Protein AF-A0A2U3KVJ2-F1 (afdb_monomer)

Mean predicted aligned error: 10.19 Å

Radius of gyration: 25.54 Å; Cα contacts (8 Å, |Δi|>4): 596; chains: 1; bounding box: 87×66×63 Å

Nearest PDB structures (foldseek):
  7u56-assembly1_B  TM=6.003E-01  e=5.519E-04  Klebsiella pneumoniae subsp. pneumoniae HS11286
  4eg0-assembly1_A  TM=5.207E-01  e=1.369E-04  Burkholderia ambifaria MC40-6
  4me6-assembly1_A-2  TM=5.483E-01  e=5.220E-04  Xanthomonas oryzae pv. oryzae KACC 10331
  3k3p-assembly1_A  TM=5.103E-01  e=1.019E-03  Streptococcus mutans
  3k3p-assembly1_B  TM=5.050E-01  e=1.347E-03  Streptococcus mutans

Secondary structure (DSSP, 8-state):
-----HHHHHHHHHHHHHHHT----SSPPPP-S-EEEEHHHHGGG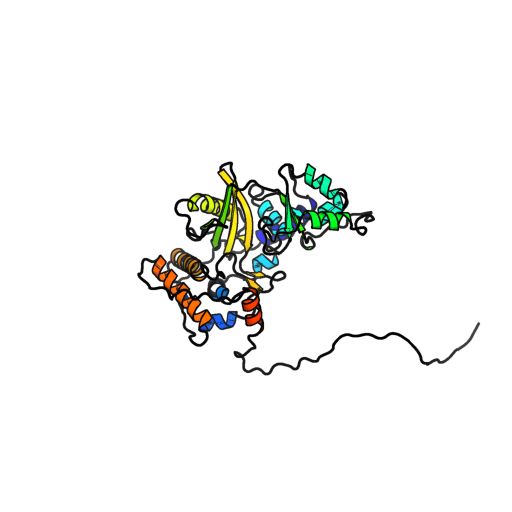-TTBSS-GGGHHHHHHHHHTT--TTHHHHTTTTSHHHHHHHHHHH-TTSS--EEEHHHHHHHH-TTTHHHHHHHH-TT-EEEEESSSS--SSSSSS--HHHHHHHHHT-STTTS-SS-PPPPTTT-SEEEEE----SEEEEEEEETTEEEEEEEEETTSSSB-TTTSHHHHHHHHHHHTTS-HHHHTT-EEEEEEEEPTTS-EEEEEEEEPEEESSSS-EEE-SSGGG-TTTHHHHHHHHHHHHHHHHTS-EEEE---TTSHHHHHHHHHHHHHHHHHTT---PPPP-------HHHHHHHHHT----SS-PPPPP------------------------

Sequence (385 aa):
MPQWMPEEIRQIEAVAAEIANCGLARRRAPLTSRLDLRLSEALGLVEGLGGSTRALPVRQLLRALGFDEARHLRWRMEHKLVQALVIWAWAPEIIPVTCGLDALARTHGPRGVRKFLDNGFPNGYLLKSAVGDSSGESGGGVNGEAVLRALEARSDLQDCVAPQPCRILDERIVVQERIAIATEYRVHSLEEDVIGDLTFRRYDGGSIPGERDGPNAFVTSVLRRLPDGLVGGSLLAWDIALQPSGGYMVIEVNFTGFHPAFKRGFHCSGYFHDRNWGACDTARLLNHVARQDGVEVVAEPDAPEYPSDNRFYLETLNWQLRHRGLAVTLPPARADTRTESEIAAALIRLPARAAGGRPPAISNFGCRPRSRCCLNSQPPRGPCP

Structure (mmCIF, N/CA/C/O backbone):
data_AF-A0A2U3KVJ2-F1
#
_entry.id   AF-A0A2U3KVJ2-F1
#
loop_
_atom_site.group_PDB
_atom_site.id
_atom_site.type_symbol
_atom_site.label_atom_id
_atom_site.label_alt_id
_atom_site.label_comp_id
_atom_site.label_asym_id
_atom_site.label_entity_id
_atom_site.label_seq_id
_atom_site.pdbx_PDB_ins_code
_atom_site.Cartn_x
_atom_site.Cartn_y
_atom_site.Cartn_z
_atom_site.occupancy
_atom_site.B_iso_or_equiv
_atom_site.auth_seq_id
_atom_site.auth_comp_id
_atom_site.auth_asym_id
_atom_site.auth_atom_id
_atom_site.pdbx_PDB_model_num
ATOM 1 N N . MET A 1 1 ? 6.266 1.289 -28.113 1.00 66.25 1 MET A N 1
ATOM 2 C CA . MET A 1 1 ? 5.609 1.277 -26.789 1.00 66.25 1 MET A CA 1
ATOM 3 C C . MET A 1 1 ? 6.509 0.509 -25.840 1.00 66.25 1 MET A C 1
ATOM 5 O O . MET A 1 1 ? 7.112 -0.450 -26.324 1.00 66.25 1 MET A O 1
ATOM 9 N N . PRO A 1 2 ? 6.635 0.926 -24.569 1.00 83.31 2 PRO A N 1
ATOM 10 C CA . PRO A 1 2 ? 7.398 0.188 -23.565 1.00 83.31 2 PRO A CA 1
ATOM 11 C C . PRO A 1 2 ? 6.945 -1.271 -23.481 1.00 83.31 2 PRO A C 1
ATOM 13 O O . PRO A 1 2 ? 5.770 -1.572 -23.693 1.00 83.31 2 PRO A O 1
ATOM 16 N N . GLN A 1 3 ? 7.879 -2.182 -23.216 1.00 91.00 3 GLN A N 1
ATOM 17 C CA . GLN A 1 3 ? 7.605 -3.616 -23.125 1.00 91.00 3 GLN A CA 1
ATOM 18 C C . GLN A 1 3 ? 8.230 -4.191 -21.859 1.00 91.00 3 GLN A C 1
ATOM 20 O O . GLN A 1 3 ? 9.376 -3.885 -21.532 1.00 91.00 3 GLN A O 1
ATOM 25 N N . TRP A 1 4 ? 7.471 -5.047 -21.179 1.00 94.56 4 TRP A N 1
ATOM 26 C CA . TRP A 1 4 ? 7.959 -5.861 -20.072 1.00 94.56 4 TRP A CA 1
ATOM 27 C C . TRP A 1 4 ? 9.031 -6.837 -20.553 1.00 94.56 4 TRP A C 1
ATOM 29 O O . TRP A 1 4 ? 8.936 -7.369 -21.663 1.00 94.56 4 TRP A O 1
ATOM 39 N N . MET A 1 5 ? 10.033 -7.113 -19.717 1.00 93.19 5 MET A N 1
ATOM 40 C CA . MET A 1 5 ? 11.048 -8.104 -20.058 1.00 93.19 5 MET A CA 1
ATOM 41 C C . MET A 1 5 ? 10.490 -9.525 -19.868 1.00 93.19 5 MET A C 1
ATOM 43 O O . MET A 1 5 ? 10.098 -9.880 -18.754 1.00 93.19 5 MET A O 1
ATOM 47 N N . PRO A 1 6 ? 10.509 -10.390 -20.904 1.00 92.88 6 PRO A N 1
ATOM 48 C CA . PRO A 1 6 ? 9.989 -11.756 -20.786 1.00 92.88 6 PRO A CA 1
ATOM 49 C C . PRO A 1 6 ? 10.678 -12.592 -19.703 1.00 92.88 6 PRO A C 1
ATOM 51 O O . PRO A 1 6 ? 10.060 -13.463 -19.104 1.00 92.88 6 PRO A O 1
ATOM 54 N N . GLU A 1 7 ? 11.963 -12.337 -19.450 1.00 91.94 7 GLU A N 1
ATOM 55 C CA . GLU A 1 7 ? 12.721 -13.027 -18.404 1.00 91.94 7 GLU A CA 1
ATOM 56 C C . GLU A 1 7 ? 12.243 -12.655 -16.995 1.00 91.94 7 GLU A C 1
ATOM 58 O O . GLU A 1 7 ? 12.117 -13.525 -16.141 1.00 91.94 7 GLU A O 1
ATOM 63 N N . GLU A 1 8 ? 11.912 -11.386 -16.759 1.00 94.88 8 GLU A N 1
ATOM 64 C CA . GLU A 1 8 ? 11.396 -10.930 -15.466 1.00 94.88 8 GLU A CA 1
ATOM 65 C C . GLU A 1 8 ? 9.984 -11.469 -15.214 1.00 94.88 8 GLU A C 1
ATOM 67 O O . GLU A 1 8 ? 9.680 -11.900 -14.101 1.00 94.88 8 GLU A O 1
ATOM 72 N N . ILE A 1 9 ? 9.153 -11.531 -16.265 1.00 95.19 9 ILE A N 1
ATOM 73 C CA . ILE A 1 9 ? 7.832 -12.173 -16.211 1.00 95.19 9 ILE A CA 1
ATOM 74 C C . ILE A 1 9 ? 7.970 -13.638 -15.784 1.00 95.19 9 ILE A C 1
ATOM 76 O O . ILE A 1 9 ? 7.325 -14.055 -14.825 1.00 95.19 9 ILE A O 1
ATOM 80 N N . ARG A 1 10 ? 8.857 -14.409 -16.429 1.00 94.62 10 ARG A N 1
ATOM 81 C CA . ARG A 1 10 ? 9.082 -15.820 -16.068 1.00 94.62 10 ARG A CA 1
ATOM 82 C C . ARG A 1 10 ? 9.489 -15.994 -14.607 1.00 94.62 10 ARG A C 1
ATOM 84 O O . ARG A 1 10 ? 9.054 -16.934 -13.950 1.00 94.62 10 ARG A O 1
ATOM 91 N N . GLN A 1 11 ? 10.309 -15.088 -14.078 1.00 94.62 11 GLN A N 1
ATOM 92 C CA . GLN A 1 11 ? 10.752 -15.166 -12.687 1.00 94.62 11 GLN A CA 1
ATOM 93 C C . GLN A 1 11 ? 9.635 -14.896 -11.672 1.00 94.62 11 GLN A C 1
ATOM 95 O O . GLN A 1 11 ? 9.736 -15.384 -10.543 1.00 94.62 11 GLN A O 1
ATOM 100 N N . ILE A 1 12 ? 8.577 -14.160 -12.043 1.00 95.94 12 ILE A N 1
ATOM 101 C CA . ILE A 1 12 ? 7.455 -13.902 -11.134 1.00 95.94 12 ILE A CA 1
ATOM 102 C C . ILE A 1 12 ? 6.383 -14.997 -11.156 1.00 95.94 12 ILE A C 1
ATOM 104 O O . ILE A 1 12 ? 5.607 -15.084 -10.208 1.00 95.94 12 ILE A O 1
ATOM 108 N N . GLU A 1 13 ? 6.347 -15.861 -12.176 1.00 95.56 13 GLU A N 1
ATOM 109 C CA . GLU A 1 13 ? 5.306 -16.892 -12.339 1.00 95.56 13 GLU A CA 1
ATOM 110 C C . GLU A 1 13 ? 5.135 -17.764 -11.088 1.00 95.56 13 GLU A C 1
ATOM 112 O O . GLU A 1 13 ? 4.011 -18.011 -10.654 1.00 95.56 13 GLU A O 1
ATOM 117 N N . ALA A 1 14 ? 6.241 -18.176 -10.458 1.00 93.69 14 ALA A N 1
ATOM 118 C CA . ALA A 1 14 ? 6.204 -18.983 -9.240 1.00 93.69 14 ALA A CA 1
ATOM 119 C C . ALA A 1 14 ? 5.576 -18.231 -8.053 1.00 93.69 14 ALA A C 1
ATOM 121 O O . ALA A 1 14 ? 4.760 -18.798 -7.330 1.00 93.69 14 ALA A O 1
ATOM 122 N N . VAL A 1 15 ? 5.912 -16.948 -7.882 1.00 96.06 15 VAL A N 1
ATOM 123 C CA . VAL A 1 15 ? 5.334 -16.096 -6.829 1.00 96.06 15 VAL A CA 1
ATOM 124 C C . VAL A 1 15 ? 3.854 -15.850 -7.111 1.00 96.06 15 VAL A C 1
ATOM 126 O O . VAL A 1 15 ? 3.027 -15.967 -6.212 1.00 96.06 15 VAL A O 1
ATOM 129 N N . ALA A 1 16 ? 3.493 -15.568 -8.364 1.00 97.06 16 ALA A N 1
ATOM 130 C CA . ALA A 1 16 ? 2.105 -15.359 -8.753 1.00 97.06 16 ALA A CA 1
ATOM 131 C C . ALA A 1 16 ? 1.250 -16.616 -8.527 1.00 97.06 16 ALA A C 1
ATOM 133 O O . ALA A 1 16 ? 0.140 -16.522 -7.999 1.00 97.06 16 ALA A O 1
ATOM 134 N N . ALA A 1 17 ? 1.787 -17.795 -8.847 1.00 96.94 17 ALA A N 1
ATOM 135 C CA . ALA A 1 17 ? 1.144 -19.071 -8.563 1.00 96.94 17 ALA A CA 1
ATOM 136 C C . ALA A 1 17 ? 1.019 -19.335 -7.053 1.00 96.94 17 ALA A C 1
ATOM 138 O O . ALA A 1 17 ? -0.024 -19.808 -6.606 1.00 96.94 17 ALA A O 1
ATOM 139 N N . GLU A 1 18 ? 2.040 -19.021 -6.251 1.00 97.12 18 GLU A N 1
ATOM 140 C CA . GLU A 1 18 ? 1.975 -19.149 -4.789 1.00 97.12 18 GLU A CA 1
ATOM 141 C C . GLU A 1 18 ? 0.872 -18.260 -4.197 1.00 97.12 18 GLU A C 1
ATOM 143 O O . GLU A 1 18 ? 0.065 -18.726 -3.392 1.00 97.12 18 GLU A O 1
ATOM 148 N N . ILE A 1 19 ? 0.787 -17.005 -4.647 1.00 97.56 19 ILE A N 1
ATOM 149 C CA . ILE A 1 19 ? -0.258 -16.061 -4.234 1.00 97.56 19 ILE A CA 1
ATOM 150 C C . ILE A 1 19 ? -1.644 -16.587 -4.627 1.00 97.56 19 ILE A C 1
ATOM 152 O O . ILE A 1 19 ? -2.558 -16.576 -3.802 1.00 97.56 19 ILE A O 1
ATOM 156 N N . ALA A 1 20 ? -1.813 -17.054 -5.867 1.00 96.88 20 ALA A N 1
ATOM 157 C CA . ALA A 1 20 ? -3.091 -17.562 -6.364 1.00 96.88 20 ALA A CA 1
ATOM 158 C C . ALA A 1 20 ? -3.562 -18.821 -5.615 1.00 96.88 20 ALA A C 1
ATOM 160 O O . ALA A 1 20 ? -4.757 -18.994 -5.397 1.00 96.88 20 ALA A O 1
ATOM 161 N N . ASN A 1 21 ? -2.626 -19.674 -5.192 1.00 96.38 21 ASN A N 1
ATOM 162 C CA . ASN A 1 21 ? -2.911 -20.897 -4.438 1.00 96.38 21 ASN A CA 1
ATOM 163 C C . ASN A 1 21 ? -2.987 -20.675 -2.918 1.00 96.38 21 ASN A C 1
ATOM 165 O O . ASN A 1 21 ? -3.208 -21.622 -2.160 1.00 96.38 21 ASN A O 1
ATOM 169 N N . CYS A 1 22 ? -2.798 -19.442 -2.446 1.00 95.00 22 CYS A N 1
ATOM 170 C CA . CYS A 1 22 ? -2.939 -19.112 -1.039 1.00 95.00 22 CYS A CA 1
ATOM 171 C C . CYS A 1 22 ? -4.428 -19.164 -0.659 1.00 95.00 22 CYS A C 1
ATOM 173 O O . CYS A 1 22 ? -5.188 -18.255 -0.982 1.00 95.00 22 CYS A O 1
ATOM 175 N N . GLY A 1 23 ? -4.843 -20.234 0.029 1.00 90.44 23 GLY A N 1
ATOM 176 C CA . GLY A 1 23 ? -6.239 -20.518 0.402 1.00 90.44 23 GLY A CA 1
ATOM 177 C C . GLY A 1 23 ? -6.821 -19.628 1.506 1.00 90.44 23 GLY A C 1
ATOM 178 O O . GLY A 1 23 ? -7.538 -20.117 2.376 1.00 90.44 23 GLY A O 1
ATOM 179 N N . LEU A 1 24 ? -6.477 -18.342 1.520 1.00 92.81 24 LEU A N 1
ATOM 180 C CA . LEU A 1 24 ? -7.055 -17.368 2.434 1.00 92.81 24 LEU A CA 1
ATOM 181 C C . LEU A 1 24 ? -8.375 -16.849 1.893 1.00 92.81 24 LEU A C 1
ATOM 183 O O . LEU A 1 24 ? -8.528 -16.641 0.694 1.00 92.81 24 LEU A O 1
ATOM 187 N N . ALA A 1 25 ? -9.308 -16.582 2.799 1.00 94.69 25 ALA A N 1
ATOM 188 C CA . ALA A 1 25 ? -10.502 -15.845 2.439 1.00 94.69 25 ALA A CA 1
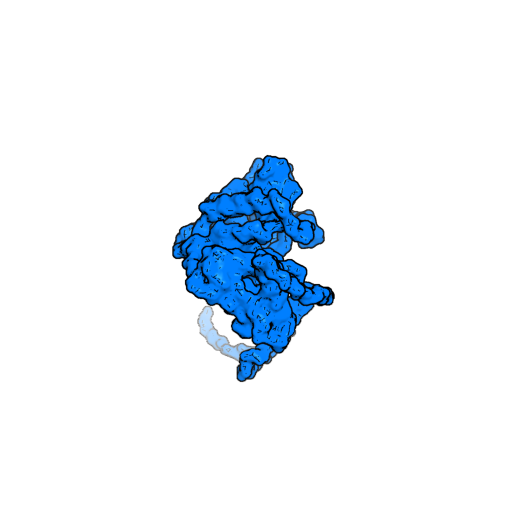ATOM 189 C C . ALA A 1 25 ? -10.127 -14.402 2.077 1.00 94.69 25 ALA A C 1
ATOM 191 O O . ALA A 1 25 ? -9.329 -13.761 2.767 1.00 94.69 25 ALA A O 1
ATOM 192 N N . ARG A 1 26 ? -10.757 -13.883 1.021 1.00 95.44 26 ARG A N 1
ATOM 193 C CA . ARG A 1 26 ? -10.675 -12.473 0.625 1.00 95.44 26 ARG A CA 1
ATOM 194 C C . ARG A 1 26 ? -11.027 -11.508 1.754 1.00 95.44 26 ARG A C 1
ATOM 196 O O . ARG A 1 26 ? -10.422 -10.446 1.848 1.00 95.44 26 ARG A O 1
ATOM 203 N N . ARG A 1 27 ? -11.988 -11.895 2.589 1.00 96.25 27 ARG A N 1
ATOM 204 C CA . ARG A 1 27 ? -12.449 -11.161 3.763 1.00 96.25 27 ARG A CA 1
ATOM 205 C C . ARG A 1 27 ? -12.502 -12.105 4.953 1.00 96.25 27 ARG A C 1
ATOM 207 O O . ARG A 1 27 ? -12.984 -13.235 4.831 1.00 96.25 27 ARG A O 1
ATOM 214 N N . ARG A 1 28 ? -12.011 -11.653 6.103 1.00 95.69 28 ARG A N 1
ATOM 215 C CA . ARG A 1 28 ? -12.092 -12.418 7.353 1.00 95.69 28 ARG A CA 1
ATOM 216 C C . ARG A 1 28 ? -13.533 -12.553 7.854 1.00 95.69 28 ARG A C 1
ATOM 218 O O . ARG A 1 28 ? -14.436 -11.818 7.458 1.00 95.69 28 ARG A O 1
ATOM 225 N N . ALA A 1 29 ? -13.727 -13.445 8.822 1.00 95.88 29 ALA A N 1
ATOM 226 C CA . ALA A 1 29 ? -14.959 -13.459 9.599 1.00 95.88 29 ALA A CA 1
ATOM 227 C C . ALA A 1 29 ? -15.134 -12.122 10.361 1.00 95.88 29 ALA A C 1
ATOM 229 O O . ALA A 1 29 ? -14.148 -11.610 10.915 1.00 95.88 29 ALA A O 1
ATOM 230 N N . PRO A 1 30 ? -16.356 -11.555 10.411 1.00 96.50 30 PRO A N 1
ATOM 231 C CA . PRO A 1 30 ? -16.641 -10.371 11.217 1.00 96.50 30 PRO A CA 1
ATOM 232 C C . PRO A 1 30 ? -16.368 -10.615 12.703 1.00 96.50 30 PRO A C 1
ATOM 234 O O . PRO A 1 30 ? -16.553 -11.726 13.207 1.00 96.50 30 PRO A O 1
ATOM 237 N N . LEU A 1 31 ? -15.961 -9.568 13.420 1.00 96.50 31 LEU A N 1
ATOM 238 C CA . LEU A 1 31 ? -15.934 -9.588 14.878 1.00 96.50 31 LEU A CA 1
ATOM 239 C C . LEU A 1 31 ? -17.365 -9.746 15.409 1.00 96.50 31 LEU A C 1
ATOM 241 O O . LEU A 1 31 ? -18.302 -9.153 14.884 1.00 96.50 31 LEU A O 1
ATOM 245 N N . THR A 1 32 ? -17.531 -10.524 16.477 1.00 96.12 32 THR A N 1
ATOM 246 C CA . THR A 1 32 ? -18.845 -10.762 17.107 1.00 96.12 32 THR A CA 1
ATOM 247 C C . THR A 1 32 ? -19.028 -10.009 18.420 1.00 96.12 32 THR A C 1
ATOM 249 O O . THR A 1 32 ? -20.080 -10.097 19.048 1.00 96.12 32 THR A O 1
ATOM 252 N N . SER A 1 33 ? -17.996 -9.304 18.876 1.00 96.25 33 SER A N 1
ATOM 253 C CA . SER A 1 33 ? -17.998 -8.547 20.122 1.00 96.25 33 SER A CA 1
ATOM 254 C C . SER A 1 33 ? -17.175 -7.276 19.980 1.00 96.25 33 SER A C 1
ATOM 256 O O . SER A 1 33 ? -16.345 -7.148 19.079 1.00 96.25 33 SER A O 1
ATOM 258 N N . ARG A 1 34 ? -17.396 -6.348 20.913 1.00 96.81 34 ARG A N 1
ATOM 259 C CA . ARG A 1 34 ? -16.565 -5.158 21.082 1.00 96.81 34 ARG A CA 1
ATOM 260 C C . ARG A 1 34 ? -15.078 -5.534 21.182 1.00 96.81 34 ARG A C 1
ATOM 262 O O . ARG A 1 34 ? -14.736 -6.532 21.816 1.00 96.81 34 ARG A O 1
ATOM 269 N N . LEU A 1 35 ? -14.230 -4.713 20.567 1.00 97.88 35 LEU A N 1
ATOM 270 C CA . LEU A 1 35 ? -12.775 -4.818 20.582 1.00 97.88 35 LEU A CA 1
ATOM 271 C C . LEU A 1 35 ? -12.162 -3.576 21.240 1.00 97.88 35 LEU A C 1
ATOM 273 O O . LEU A 1 35 ? -12.224 -2.475 20.689 1.00 97.88 35 LEU A O 1
ATOM 277 N N . ASP A 1 36 ? -11.531 -3.779 22.391 1.00 97.50 36 ASP A N 1
ATOM 278 C CA . ASP A 1 36 ? -10.782 -2.742 23.097 1.00 97.50 36 ASP A CA 1
ATOM 279 C C . ASP A 1 36 ? -9.292 -2.869 22.768 1.00 97.50 36 ASP A C 1
ATOM 281 O O . ASP A 1 36 ? -8.658 -3.891 23.020 1.00 97.50 36 ASP A O 1
ATOM 285 N N . LEU A 1 37 ? -8.734 -1.822 22.168 1.00 97.88 37 LEU A N 1
ATOM 286 C CA . LEU A 1 37 ? -7.319 -1.695 21.849 1.00 97.88 37 LEU A CA 1
ATOM 287 C C . LEU A 1 37 ? -6.645 -0.927 22.986 1.00 97.88 37 LEU A C 1
ATOM 289 O O . LEU A 1 37 ? -6.551 0.302 22.947 1.00 97.88 37 LEU A O 1
ATOM 293 N N . ARG A 1 38 ? -6.239 -1.649 24.033 1.00 97.81 38 ARG A N 1
ATOM 294 C CA . ARG A 1 38 ? -5.580 -1.084 25.221 1.00 97.81 38 ARG A CA 1
ATOM 295 C C . ARG A 1 38 ? -4.106 -0.819 24.979 1.00 97.81 38 ARG A C 1
ATOM 297 O O . ARG A 1 38 ? -3.391 -1.706 24.504 1.00 97.81 38 ARG A O 1
ATOM 304 N N . LEU A 1 39 ? -3.636 0.371 25.350 1.00 97.31 39 LEU A N 1
ATOM 305 C CA . LEU A 1 39 ? -2.218 0.709 25.262 1.00 97.31 39 LEU A CA 1
ATOM 306 C C . LEU A 1 39 ? -1.371 -0.238 26.117 1.00 97.31 39 LEU A C 1
ATOM 308 O O . LEU A 1 39 ? -0.338 -0.700 25.636 1.00 97.31 39 LEU A O 1
ATOM 312 N N . SER A 1 40 ? -1.804 -0.556 27.340 1.00 96.81 40 SER A N 1
ATOM 313 C CA . SER A 1 40 ? -1.080 -1.448 28.255 1.00 96.81 40 SER A CA 1
ATOM 314 C C . SER A 1 40 ? -0.758 -2.809 27.619 1.00 96.81 40 SER A C 1
ATOM 316 O O . SER A 1 40 ? 0.357 -3.316 27.754 1.00 96.81 40 SER A O 1
ATOM 318 N N . GLU A 1 41 ? -1.687 -3.355 26.831 1.00 95.88 41 GLU A N 1
ATOM 319 C CA . GLU A 1 41 ? -1.512 -4.594 26.067 1.00 95.88 41 GLU A CA 1
ATOM 320 C C . GLU A 1 41 ? -0.620 -4.398 24.831 1.00 95.88 41 GLU A C 1
ATOM 322 O O . GLU A 1 41 ? 0.203 -5.255 24.494 1.00 95.88 41 GLU A O 1
ATOM 327 N N . ALA A 1 42 ? -0.737 -3.247 24.162 1.00 94.88 42 ALA A N 1
ATOM 328 C CA . ALA A 1 42 ? 0.054 -2.923 22.981 1.00 94.88 42 ALA A CA 1
ATOM 329 C C . ALA A 1 42 ? 1.547 -2.715 23.285 1.00 94.88 42 ALA A C 1
ATOM 331 O O . ALA A 1 42 ? 2.372 -2.854 22.383 1.00 94.88 42 ALA A O 1
ATOM 332 N N . LEU A 1 43 ? 1.934 -2.434 24.535 1.00 92.81 43 LEU A N 1
ATOM 333 C CA . LEU A 1 43 ? 3.343 -2.282 24.925 1.00 92.81 43 LEU A CA 1
ATOM 334 C C . LEU A 1 43 ? 4.179 -3.539 24.627 1.00 92.81 43 LEU A C 1
ATOM 336 O O . LEU A 1 43 ? 5.350 -3.427 24.261 1.00 92.81 43 LEU A O 1
ATOM 340 N N . GLY A 1 44 ? 3.574 -4.731 24.693 1.00 91.75 44 GLY A N 1
ATOM 341 C CA . GLY A 1 44 ? 4.222 -5.986 24.289 1.00 91.75 44 GLY A CA 1
ATOM 342 C C . GLY A 1 44 ? 4.518 -6.077 22.784 1.00 91.75 44 GLY A C 1
ATOM 343 O O . GLY A 1 44 ? 5.282 -6.936 22.351 1.00 91.75 44 GLY A O 1
ATOM 344 N N . LEU A 1 45 ? 3.939 -5.183 21.978 1.00 92.56 45 LEU A N 1
ATOM 345 C CA . LEU A 1 45 ? 4.101 -5.105 20.525 1.00 92.56 45 LEU A CA 1
ATOM 346 C C . LEU A 1 45 ? 5.116 -4.039 20.094 1.00 92.56 45 LEU A C 1
ATOM 348 O O . LEU A 1 45 ? 5.266 -3.791 18.897 1.00 92.56 45 LEU A O 1
ATOM 352 N N . VAL A 1 46 ? 5.802 -3.390 21.040 1.00 91.19 46 VAL A N 1
ATOM 353 C CA . VAL A 1 46 ? 6.850 -2.404 20.735 1.00 91.19 46 VAL A CA 1
ATOM 354 C C . VAL A 1 46 ? 8.049 -3.078 20.070 1.00 91.19 46 VAL A C 1
ATOM 356 O O . VAL A 1 46 ? 8.649 -2.515 19.151 1.00 91.19 46 VAL A O 1
ATOM 359 N N . GLU A 1 47 ? 8.383 -4.300 20.493 1.00 88.25 47 GLU A N 1
ATOM 360 C CA . GLU A 1 47 ? 9.471 -5.052 19.880 1.00 88.25 47 GLU A CA 1
ATOM 361 C C . GLU A 1 47 ? 9.153 -5.364 18.412 1.00 88.25 47 GLU A C 1
ATOM 363 O O . GLU A 1 47 ? 8.103 -5.912 18.058 1.00 88.25 47 GLU A O 1
ATOM 368 N N . GLY A 1 48 ? 10.089 -4.999 17.536 1.00 86.25 48 GLY A N 1
ATOM 369 C CA . GLY A 1 48 ? 9.976 -5.236 16.105 1.00 86.25 48 GLY A CA 1
ATOM 370 C C . GLY A 1 48 ? 9.204 -4.171 15.331 1.00 86.25 48 GLY A C 1
ATOM 371 O O . GLY A 1 48 ? 8.903 -4.427 14.174 1.00 86.25 48 GLY A O 1
ATOM 372 N N . LEU A 1 49 ? 8.894 -2.998 15.896 1.00 89.94 49 LEU A N 1
ATOM 373 C CA . LEU A 1 49 ? 8.479 -1.831 15.102 1.00 89.94 49 LEU A CA 1
ATOM 374 C C . LEU A 1 49 ? 9.672 -1.270 14.309 1.00 89.94 49 LEU A C 1
ATOM 376 O O . LEU A 1 49 ? 10.763 -1.137 14.858 1.00 89.94 49 LEU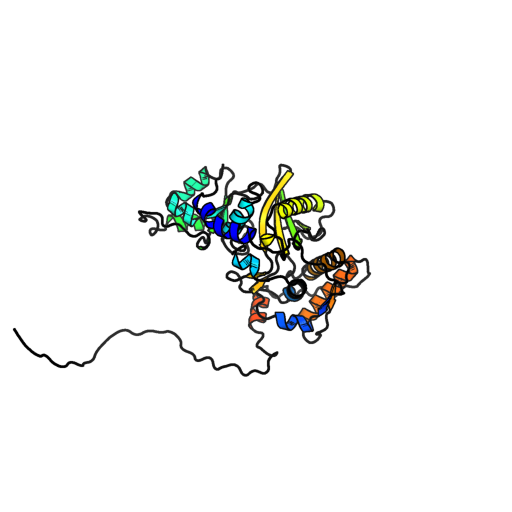 A O 1
ATOM 380 N N . GLY A 1 50 ? 9.469 -0.907 13.039 1.00 81.94 50 GLY A N 1
ATOM 381 C CA . GLY A 1 50 ? 10.535 -0.353 12.184 1.00 81.94 50 GLY A CA 1
ATOM 382 C C . GLY A 1 50 ? 10.571 1.183 12.111 1.00 81.94 50 GLY A C 1
ATOM 383 O O . GLY A 1 50 ? 11.388 1.764 11.397 1.00 81.94 50 GLY A O 1
ATOM 384 N N . GLY A 1 51 ? 9.700 1.860 12.869 1.00 76.56 51 GLY A N 1
ATOM 385 C CA . GLY A 1 51 ? 9.552 3.316 12.828 1.00 76.56 51 GLY A CA 1
ATOM 386 C C . GLY A 1 51 ? 9.129 3.920 14.161 1.00 76.56 51 GLY A C 1
ATOM 387 O O . GLY A 1 51 ? 9.971 4.220 14.995 1.00 76.56 51 GLY A O 1
ATOM 388 N N . SER A 1 52 ? 7.825 4.142 14.342 1.00 84.75 52 SER A N 1
ATOM 389 C CA . SER A 1 52 ? 7.250 4.855 15.491 1.00 84.75 52 SER A CA 1
ATOM 390 C C . SER A 1 52 ? 6.280 3.975 16.280 1.00 84.75 52 SER A C 1
ATOM 392 O O . SER A 1 52 ? 5.540 3.189 15.690 1.00 84.75 52 SER A O 1
ATOM 394 N N . THR A 1 53 ? 6.196 4.180 17.599 1.00 89.69 53 THR A N 1
ATOM 395 C CA . THR A 1 53 ? 5.166 3.579 18.471 1.00 89.69 53 THR A CA 1
ATOM 396 C C . THR A 1 53 ? 3.742 3.996 18.110 1.00 89.69 53 THR A C 1
ATOM 398 O O . THR A 1 53 ? 2.789 3.332 18.496 1.00 89.69 53 THR A O 1
ATOM 401 N N . ARG A 1 54 ? 3.560 5.017 17.267 1.00 91.75 54 ARG A N 1
ATOM 402 C CA . ARG A 1 54 ? 2.251 5.357 16.685 1.00 91.75 54 ARG A CA 1
ATOM 403 C C . ARG A 1 54 ? 1.668 4.269 15.789 1.00 91.75 54 ARG A C 1
ATOM 405 O O . ARG A 1 54 ? 0.468 4.256 15.556 1.00 91.75 54 ARG A O 1
ATOM 412 N N . ALA A 1 55 ? 2.490 3.332 15.319 1.00 92.06 55 ALA A N 1
ATOM 413 C CA . ALA A 1 55 ? 2.014 2.151 14.608 1.00 92.06 55 ALA A CA 1
ATOM 414 C C . ALA A 1 55 ? 1.318 1.128 15.530 1.00 92.06 55 ALA A C 1
ATOM 416 O O . ALA A 1 55 ? 0.673 0.209 15.026 1.00 92.06 55 ALA A O 1
ATOM 417 N N . LEU A 1 56 ? 1.434 1.264 16.860 1.00 94.12 56 LEU A N 1
ATOM 418 C CA . LEU A 1 56 ? 0.931 0.281 17.823 1.00 94.12 56 LEU A CA 1
ATOM 419 C C . LEU A 1 56 ? -0.574 -0.000 17.711 1.00 94.12 56 LEU A C 1
ATOM 421 O O . LEU A 1 56 ? -0.898 -1.183 17.627 1.00 94.12 56 LEU A O 1
ATOM 425 N N . PRO A 1 57 ? -1.489 0.994 17.648 1.00 95.69 57 PRO A N 1
ATOM 426 C CA . PRO A 1 57 ? -2.918 0.692 17.541 1.00 95.69 57 PRO A CA 1
ATOM 427 C C . PRO A 1 57 ? -3.252 -0.086 16.269 1.00 95.69 57 PRO A C 1
ATOM 429 O O . PRO A 1 57 ? -4.065 -1.003 16.293 1.00 95.69 57 PRO A O 1
ATOM 432 N N . VAL A 1 58 ? -2.592 0.245 15.152 1.00 96.31 58 VAL A N 1
ATOM 433 C CA . VAL A 1 58 ? -2.782 -0.467 13.882 1.00 96.31 58 VAL A CA 1
ATOM 434 C C . VAL A 1 58 ? -2.253 -1.892 13.995 1.00 96.31 58 VAL A C 1
ATOM 436 O O . VAL A 1 58 ? -2.950 -2.828 13.624 1.00 96.31 58 VAL A O 1
ATOM 439 N N . ARG A 1 59 ? -1.055 -2.087 14.555 1.00 95.94 59 ARG A N 1
ATOM 440 C CA . ARG A 1 59 ? -0.493 -3.427 14.766 1.00 95.94 59 ARG A CA 1
ATOM 441 C C . ARG A 1 59 ? -1.377 -4.282 15.678 1.00 95.94 59 ARG A C 1
ATOM 443 O O . ARG A 1 59 ? -1.634 -5.440 15.363 1.00 95.94 59 ARG A O 1
ATOM 450 N N . GLN A 1 60 ? -1.865 -3.708 16.778 1.00 96.50 60 GLN A N 1
ATOM 451 C CA . GLN A 1 60 ? -2.781 -4.371 17.707 1.00 96.50 60 GLN A CA 1
ATOM 452 C C . GLN A 1 60 ? -4.089 -4.751 17.012 1.00 96.50 60 GLN A C 1
ATOM 454 O O . GLN A 1 60 ? -4.522 -5.895 17.133 1.00 96.50 60 GLN A O 1
ATOM 459 N N . LEU A 1 61 ? -4.664 -3.834 16.224 1.00 97.75 61 LEU A N 1
ATOM 460 C CA . LEU A 1 61 ? -5.833 -4.112 15.396 1.00 97.75 61 LEU A CA 1
ATOM 461 C C . LEU A 1 61 ? -5.564 -5.297 14.466 1.00 97.75 61 LEU A C 1
ATOM 463 O O . LEU A 1 61 ? -6.300 -6.272 14.521 1.00 97.75 61 LEU A O 1
ATOM 467 N N . LEU A 1 62 ? -4.502 -5.263 13.653 1.00 97.00 62 LEU A N 1
ATOM 468 C CA . LEU A 1 62 ? -4.217 -6.341 12.697 1.00 97.00 62 LEU A CA 1
ATOM 469 C C . LEU A 1 62 ? -4.046 -7.703 13.387 1.00 97.00 62 LEU A C 1
ATOM 471 O O . LEU A 1 62 ? -4.544 -8.708 12.880 1.00 97.00 62 LEU A O 1
ATOM 475 N N . ARG A 1 63 ? -3.415 -7.742 14.569 1.00 96.00 63 ARG A N 1
ATOM 476 C CA . ARG A 1 63 ? -3.328 -8.963 15.385 1.00 96.00 63 ARG A CA 1
ATOM 477 C C . ARG A 1 63 ? -4.687 -9.439 15.879 1.00 96.00 63 ARG A C 1
ATOM 479 O O . ARG A 1 63 ? -4.967 -10.630 15.781 1.00 96.00 63 ARG A O 1
ATOM 486 N N . ALA A 1 64 ? -5.527 -8.533 16.375 1.00 96.94 64 ALA A N 1
ATOM 487 C CA . ALA A 1 64 ? -6.884 -8.861 16.807 1.00 96.94 64 ALA A CA 1
ATOM 488 C C . ALA A 1 64 ? -7.756 -9.367 15.645 1.00 96.94 64 ALA A C 1
ATOM 490 O O . ALA A 1 64 ? -8.614 -10.222 15.845 1.00 96.94 64 ALA A O 1
ATOM 491 N N . LEU A 1 65 ? -7.496 -8.892 14.423 1.00 97.00 65 LEU A N 1
ATOM 492 C CA . LEU A 1 65 ? -8.139 -9.370 13.197 1.00 97.00 65 LEU A CA 1
ATOM 493 C C . LEU A 1 65 ? -7.543 -10.687 12.659 1.00 97.00 65 LEU A C 1
ATOM 495 O O . LEU A 1 65 ? -8.044 -11.220 11.670 1.00 97.00 65 LEU A O 1
ATOM 499 N N . GLY A 1 66 ? -6.489 -11.221 13.288 1.00 96.38 66 GLY A N 1
ATOM 500 C CA . GLY A 1 66 ? -5.846 -12.478 12.897 1.00 96.38 66 GLY A CA 1
ATOM 501 C C . GLY A 1 66 ? -4.968 -12.380 11.647 1.00 96.38 66 GLY A C 1
ATOM 502 O O . GLY A 1 66 ? -4.747 -13.385 10.971 1.00 96.38 66 GLY A O 1
ATOM 503 N N . PHE A 1 67 ? -4.482 -11.188 11.295 1.00 96.62 67 PHE A N 1
ATOM 504 C CA . PHE A 1 67 ? -3.669 -11.006 10.093 1.00 96.62 67 PHE A CA 1
ATOM 505 C C . PHE A 1 67 ? -2.219 -11.460 10.321 1.00 96.62 67 PHE A C 1
ATOM 507 O O . PHE A 1 67 ? -1.606 -11.173 11.349 1.00 96.62 67 PHE A O 1
ATOM 514 N N . ASP A 1 68 ? -1.646 -12.139 9.324 1.00 95.56 68 ASP A N 1
ATOM 515 C CA . ASP A 1 68 ? -0.223 -12.494 9.297 1.00 95.56 68 ASP A CA 1
ATOM 516 C C . ASP A 1 68 ? 0.598 -11.275 8.851 1.00 95.56 68 ASP A C 1
ATOM 518 O O . ASP A 1 68 ? 0.683 -10.977 7.658 1.00 95.56 68 ASP A O 1
ATOM 522 N N . GLU A 1 69 ? 1.218 -10.590 9.820 1.00 93.31 69 GLU A N 1
ATOM 523 C CA . GLU A 1 69 ? 2.030 -9.379 9.611 1.00 93.31 69 GLU A CA 1
ATOM 524 C C . GLU A 1 69 ? 3.175 -9.570 8.596 1.00 93.31 69 GLU A C 1
ATOM 526 O O . GLU A 1 69 ? 3.684 -8.582 8.072 1.00 93.31 69 GLU A O 1
ATOM 531 N N . ALA A 1 70 ? 3.619 -10.801 8.324 1.00 93.75 70 ALA A N 1
ATOM 532 C CA . ALA A 1 70 ? 4.758 -11.069 7.448 1.00 93.75 70 ALA A CA 1
ATOM 533 C C . ALA A 1 70 ? 4.356 -11.560 6.051 1.00 93.75 70 ALA A C 1
ATOM 535 O O . ALA A 1 70 ? 5.202 -11.551 5.155 1.00 93.75 70 ALA A O 1
ATOM 536 N N . ARG A 1 71 ? 3.108 -12.005 5.839 1.00 94.25 71 ARG A N 1
ATOM 537 C CA . ARG A 1 71 ? 2.733 -12.791 4.650 1.00 94.25 71 ARG A CA 1
ATOM 538 C C . ARG A 1 71 ? 3.099 -12.108 3.340 1.00 94.25 71 ARG A C 1
ATOM 540 O O . ARG A 1 71 ? 3.874 -12.675 2.576 1.00 94.25 71 ARG A O 1
ATOM 547 N N . HIS A 1 72 ? 2.575 -10.910 3.092 1.00 94.31 72 HIS A N 1
ATOM 548 C CA . HIS A 1 72 ? 2.796 -10.213 1.822 1.00 94.31 72 HIS A CA 1
ATOM 549 C C . HIS A 1 72 ? 4.272 -9.881 1.592 1.00 94.31 72 HIS A C 1
ATOM 551 O O . HIS A 1 72 ? 4.754 -9.911 0.465 1.00 94.31 72 HIS A O 1
ATOM 557 N N . LEU A 1 73 ? 5.019 -9.622 2.665 1.00 92.38 73 LEU A N 1
ATOM 558 C CA . LEU A 1 73 ? 6.434 -9.256 2.592 1.00 92.38 73 LEU A CA 1
ATOM 559 C C . LEU A 1 73 ? 7.359 -10.483 2.489 1.00 92.38 73 LEU A C 1
ATOM 561 O O . LEU A 1 73 ? 8.505 -10.350 2.061 1.00 92.38 73 LEU A O 1
ATOM 565 N N . ARG A 1 74 ? 6.861 -11.706 2.742 1.00 93.56 74 ARG A N 1
ATOM 566 C CA . ARG A 1 74 ? 7.547 -12.946 2.320 1.00 93.56 74 ARG A CA 1
ATOM 567 C C . ARG A 1 74 ? 7.623 -13.058 0.798 1.00 93.56 74 ARG A C 1
ATOM 569 O O . ARG A 1 74 ? 8.649 -13.497 0.287 1.00 93.56 74 ARG A O 1
ATOM 576 N N . TRP A 1 75 ? 6.600 -12.585 0.084 1.00 95.06 75 TRP A N 1
ATOM 577 C CA . TRP A 1 75 ? 6.605 -12.488 -1.382 1.00 95.06 75 TRP A CA 1
ATOM 578 C C . TRP A 1 75 ? 7.373 -11.275 -1.909 1.00 95.06 75 TRP A C 1
ATOM 580 O O . TRP A 1 75 ? 7.382 -11.039 -3.110 1.00 95.06 75 TRP A O 1
ATOM 590 N N . ARG A 1 76 ? 8.044 -10.519 -1.028 1.00 94.12 76 ARG A N 1
ATOM 591 C CA . ARG A 1 76 ? 8.850 -9.343 -1.375 1.00 94.12 76 ARG A CA 1
ATOM 592 C C . ARG A 1 76 ? 8.037 -8.218 -2.028 1.00 94.12 76 ARG A C 1
ATOM 594 O O . ARG A 1 76 ? 8.554 -7.504 -2.886 1.00 94.12 76 ARG A O 1
ATOM 601 N N . MET A 1 77 ? 6.777 -8.036 -1.621 1.00 94.62 77 MET A N 1
ATOM 602 C CA . MET A 1 77 ? 5.888 -6.996 -2.164 1.00 94.62 77 MET A CA 1
ATOM 603 C C . MET A 1 77 ? 6.357 -5.554 -1.897 1.00 94.62 77 MET A C 1
ATOM 605 O O . MET A 1 77 ? 5.824 -4.628 -2.506 1.00 94.62 77 MET A O 1
ATOM 609 N N . GLU A 1 78 ? 7.362 -5.344 -1.041 1.00 91.88 78 GLU A N 1
ATOM 610 C CA . GLU A 1 78 ? 8.070 -4.065 -0.885 1.00 91.88 78 GLU A CA 1
ATOM 611 C C . GLU A 1 78 ? 9.048 -3.750 -2.032 1.00 91.88 78 GLU A C 1
ATOM 613 O O . GLU A 1 78 ? 9.547 -2.628 -2.139 1.00 91.88 78 GLU A O 1
ATOM 618 N N . HIS A 1 79 ? 9.358 -4.735 -2.877 1.00 94.44 79 HIS A N 1
ATOM 619 C CA . HIS A 1 79 ? 10.240 -4.576 -4.024 1.00 94.44 79 HIS A CA 1
ATOM 620 C C . HIS A 1 79 ? 9.439 -4.117 -5.248 1.00 94.44 79 HIS A C 1
ATOM 622 O O . HIS A 1 79 ? 8.630 -4.870 -5.786 1.00 94.44 79 HIS A O 1
ATOM 628 N N . LYS A 1 80 ? 9.693 -2.901 -5.743 1.00 95.19 80 LYS A N 1
ATOM 629 C CA . LYS A 1 80 ? 8.887 -2.239 -6.786 1.00 95.19 80 LYS A CA 1
ATOM 630 C C . LYS A 1 80 ? 8.756 -3.056 -8.075 1.00 95.19 80 LYS A C 1
ATOM 632 O O . LYS A 1 80 ? 7.673 -3.091 -8.644 1.00 95.19 80 LYS A O 1
ATOM 637 N N . LEU A 1 81 ? 9.810 -3.758 -8.509 1.00 97.00 81 LEU A N 1
ATOM 638 C CA . LEU A 1 81 ? 9.726 -4.640 -9.686 1.00 97.00 81 LEU A CA 1
ATOM 639 C C . LEU A 1 81 ? 8.837 -5.866 -9.435 1.00 97.00 81 LEU A C 1
ATOM 641 O O . LEU A 1 81 ? 8.015 -6.206 -10.277 1.00 97.00 81 LEU A O 1
ATOM 645 N N . VAL A 1 82 ? 8.968 -6.500 -8.263 1.00 96.94 82 VAL A N 1
ATOM 646 C CA . VAL A 1 82 ? 8.156 -7.667 -7.882 1.00 96.94 82 VAL A CA 1
ATOM 647 C C . VAL A 1 82 ? 6.701 -7.245 -7.812 1.00 96.94 82 VAL A C 1
ATOM 649 O O . VAL A 1 82 ? 5.855 -7.849 -8.455 1.00 96.94 82 VAL A O 1
ATOM 652 N N . GLN A 1 83 ? 6.424 -6.156 -7.098 1.00 96.56 83 GLN A N 1
ATOM 653 C CA . GLN A 1 83 ? 5.094 -5.585 -6.990 1.00 96.56 83 GLN A CA 1
ATOM 654 C C . GLN A 1 83 ? 4.489 -5.272 -8.360 1.00 96.56 83 GLN A C 1
ATOM 656 O O . GLN A 1 83 ? 3.329 -5.604 -8.595 1.00 96.56 83 GLN A O 1
ATOM 661 N N . ALA A 1 84 ? 5.267 -4.660 -9.257 1.00 97.56 84 ALA A N 1
ATOM 662 C CA . ALA A 1 84 ? 4.781 -4.285 -10.572 1.00 97.56 84 ALA A CA 1
ATOM 663 C C . ALA A 1 84 ? 4.417 -5.505 -11.428 1.00 97.56 84 ALA A C 1
ATOM 665 O O . ALA A 1 84 ? 3.328 -5.551 -11.994 1.00 97.56 84 ALA A O 1
ATOM 666 N N . LEU A 1 85 ? 5.288 -6.518 -11.449 1.00 97.94 85 LEU A N 1
ATOM 667 C CA . LEU A 1 85 ? 5.074 -7.775 -12.171 1.00 97.94 85 LEU A CA 1
ATOM 668 C C . LEU A 1 85 ? 3.921 -8.602 -11.586 1.00 97.94 85 LEU A C 1
ATOM 670 O O . LEU A 1 85 ? 3.134 -9.170 -12.338 1.00 97.94 85 LEU A O 1
ATOM 674 N N . VAL A 1 86 ? 3.803 -8.641 -10.253 1.00 97.69 86 VAL A N 1
ATOM 675 C CA . VAL A 1 86 ? 2.679 -9.265 -9.540 1.00 97.69 86 VAL A CA 1
ATOM 676 C C . VAL A 1 86 ? 1.393 -8.580 -9.986 1.00 97.69 86 VAL A C 1
ATOM 678 O O . VAL A 1 86 ? 0.566 -9.225 -10.609 1.00 97.69 86 VAL A O 1
ATOM 681 N N . ILE A 1 87 ? 1.228 -7.271 -9.780 1.00 97.25 87 ILE A N 1
ATOM 682 C CA . ILE A 1 87 ? -0.009 -6.568 -10.167 1.00 97.25 87 ILE A CA 1
ATOM 683 C C . ILE A 1 87 ? -0.317 -6.746 -11.662 1.00 97.25 87 ILE A C 1
ATOM 685 O O . ILE A 1 87 ? -1.462 -7.033 -12.017 1.00 97.25 87 ILE A O 1
ATOM 689 N N . TRP A 1 88 ? 0.700 -6.651 -12.523 1.00 97.44 88 TRP A N 1
ATOM 690 C CA . TRP A 1 88 ? 0.561 -6.846 -13.966 1.00 97.44 88 TRP A CA 1
ATOM 691 C C . TRP A 1 88 ? -0.032 -8.215 -14.338 1.00 97.44 88 TRP A C 1
ATOM 693 O O . TRP A 1 88 ? -0.846 -8.284 -15.258 1.00 97.44 88 TRP A O 1
ATOM 703 N N . ALA A 1 89 ? 0.295 -9.285 -13.605 1.00 97.12 89 ALA A N 1
ATOM 704 C CA . ALA A 1 89 ? -0.193 -10.636 -13.892 1.00 97.12 89 ALA A CA 1
ATOM 705 C C . ALA A 1 89 ? -1.727 -10.784 -13.796 1.00 97.12 89 ALA A C 1
ATOM 707 O O . ALA A 1 89 ? -2.290 -11.678 -14.426 1.00 97.12 89 ALA A O 1
ATOM 708 N N . TRP A 1 90 ? -2.413 -9.908 -13.049 1.00 97.19 90 TRP A N 1
ATOM 709 C CA . TRP A 1 90 ? -3.883 -9.911 -12.925 1.00 97.19 90 TRP A CA 1
ATOM 710 C C . TRP A 1 90 ? -4.554 -8.656 -13.492 1.00 97.19 90 TRP A C 1
ATOM 712 O O . TRP A 1 90 ? -5.744 -8.682 -13.812 1.00 97.19 90 TRP A O 1
ATOM 722 N N . ALA A 1 91 ? -3.819 -7.552 -13.602 1.00 96.00 91 ALA A N 1
ATOM 723 C CA . ALA A 1 91 ? -4.319 -6.273 -14.085 1.00 96.00 91 ALA A CA 1
ATOM 724 C C . ALA A 1 91 ? -3.220 -5.555 -14.899 1.00 96.00 91 ALA A C 1
ATOM 726 O O . ALA A 1 91 ? -2.582 -4.617 -14.415 1.00 96.00 91 ALA A O 1
ATOM 727 N N . PRO A 1 92 ? -2.942 -6.006 -16.132 1.00 94.81 92 PRO A N 1
ATOM 728 C CA . PRO A 1 92 ? -1.806 -5.519 -16.913 1.00 94.81 92 PRO A CA 1
ATOM 729 C C . PRO A 1 92 ? -1.937 -4.061 -17.367 1.00 94.81 92 PRO A C 1
ATOM 731 O O . PRO A 1 92 ? -0.934 -3.419 -17.665 1.00 94.81 92 PRO A O 1
ATOM 734 N N . GLU A 1 93 ? -3.155 -3.529 -17.437 1.00 94.81 93 GLU A N 1
ATOM 735 C CA . GLU A 1 93 ? -3.451 -2.201 -17.974 1.00 94.81 93 GLU A CA 1
ATOM 736 C C . GLU A 1 93 ? -3.422 -1.076 -16.930 1.00 94.81 93 GLU A C 1
ATOM 738 O O . GLU A 1 93 ? -3.487 0.098 -17.293 1.00 94.81 93 GLU A O 1
ATOM 743 N N . ILE A 1 94 ? -3.339 -1.410 -15.637 1.00 95.50 94 ILE A N 1
ATOM 744 C CA . ILE A 1 94 ? -3.418 -0.423 -14.549 1.00 95.50 94 ILE A CA 1
ATOM 745 C C . ILE A 1 94 ? -2.064 -0.019 -13.981 1.00 95.50 94 ILE A C 1
ATOM 747 O O . ILE A 1 94 ? -2.037 0.744 -13.021 1.00 95.50 94 ILE A O 1
ATOM 751 N N . ILE A 1 95 ? -0.958 -0.547 -14.496 1.00 95.56 95 ILE A N 1
ATOM 752 C CA . ILE A 1 95 ? 0.370 -0.312 -13.935 1.00 95.56 95 ILE A CA 1
ATOM 753 C C . ILE A 1 95 ? 1.373 -0.025 -15.058 1.00 95.56 95 ILE A C 1
ATOM 755 O O . ILE A 1 95 ? 1.365 -0.734 -16.067 1.00 95.56 95 ILE A O 1
ATOM 759 N N . PRO A 1 96 ? 2.221 1.012 -14.929 1.00 95.75 96 PRO A N 1
ATOM 760 C CA . PRO A 1 96 ? 3.208 1.328 -15.952 1.00 95.75 96 PRO A CA 1
ATOM 761 C C . PRO A 1 96 ? 4.261 0.229 -16.069 1.00 95.75 96 PRO A C 1
ATOM 763 O O . PRO A 1 96 ? 4.644 -0.404 -15.074 1.00 95.75 96 PRO A O 1
ATOM 766 N N . VAL A 1 97 ? 4.787 0.059 -17.284 1.00 97.00 97 VAL A N 1
ATOM 767 C CA . VAL A 1 97 ? 5.872 -0.894 -17.543 1.00 97.00 97 VAL A CA 1
ATOM 768 C C . VAL A 1 97 ? 7.042 -0.593 -16.615 1.00 97.00 97 VAL A C 1
ATOM 770 O O . VAL A 1 97 ? 7.519 0.542 -16.553 1.00 97.00 97 VAL A O 1
ATOM 773 N N . THR A 1 98 ? 7.493 -1.611 -15.885 1.00 96.88 98 THR A N 1
ATOM 774 C CA . THR A 1 98 ? 8.596 -1.507 -14.929 1.00 96.88 98 THR A CA 1
ATOM 775 C C . THR A 1 98 ? 9.594 -2.636 -15.174 1.00 96.88 98 THR A C 1
ATOM 777 O O . THR A 1 98 ? 9.197 -3.796 -15.178 1.00 96.88 98 THR A O 1
ATOM 780 N N . CYS A 1 99 ? 10.874 -2.305 -15.347 1.00 96.06 99 CYS A N 1
ATOM 781 C CA . CYS A 1 99 ? 11.953 -3.260 -15.629 1.00 96.06 99 CYS A CA 1
ATOM 782 C C . CYS A 1 99 ? 13.157 -3.025 -14.703 1.00 96.06 99 CYS A C 1
ATOM 784 O O . CYS A 1 99 ? 13.359 -1.917 -14.201 1.00 96.06 99 CYS A O 1
ATOM 786 N N . GLY A 1 100 ? 13.993 -4.037 -14.501 1.00 95.56 100 GLY A N 1
ATOM 787 C CA . GLY A 1 100 ? 15.276 -3.945 -13.807 1.00 95.56 100 GLY A CA 1
ATOM 788 C C . GLY A 1 100 ? 16.345 -3.223 -14.630 1.00 95.56 100 GLY A C 1
ATOM 789 O O . GLY A 1 100 ? 16.510 -3.475 -15.826 1.00 95.56 100 GLY A O 1
ATOM 790 N N . LEU A 1 101 ? 17.095 -2.308 -14.011 1.00 94.00 101 LEU A N 1
ATOM 791 C CA . LEU A 1 101 ? 18.150 -1.575 -14.715 1.00 94.00 101 LEU A CA 1
ATOM 792 C C . LEU A 1 101 ? 19.365 -2.466 -15.019 1.00 94.00 101 LEU A C 1
ATOM 794 O O . LEU A 1 101 ? 19.945 -2.347 -16.102 1.00 94.00 101 LEU A O 1
ATOM 798 N N . ASP A 1 102 ? 19.751 -3.358 -14.101 1.00 91.31 102 ASP A N 1
ATOM 799 C CA . ASP A 1 102 ? 20.904 -4.242 -14.308 1.00 91.31 102 ASP A CA 1
ATOM 800 C C . ASP A 1 102 ? 20.594 -5.306 -15.378 1.00 91.31 102 ASP A C 1
ATOM 802 O O . ASP A 1 102 ? 21.441 -5.587 -16.234 1.00 91.31 102 ASP A O 1
ATOM 806 N N . ALA A 1 103 ? 19.372 -5.845 -15.411 1.00 91.00 103 ALA A N 1
ATOM 807 C CA . ALA A 1 103 ? 18.892 -6.732 -16.472 1.00 91.00 103 ALA A CA 1
ATOM 808 C C . ALA A 1 103 ? 18.940 -6.065 -17.860 1.00 91.00 103 ALA A C 1
ATOM 810 O O . ALA A 1 103 ? 19.451 -6.654 -18.824 1.00 91.00 103 ALA A O 1
ATOM 811 N N . LEU A 1 104 ? 18.489 -4.809 -17.964 1.00 91.38 104 LEU A N 1
ATOM 812 C CA . LEU A 1 104 ? 18.610 -4.020 -19.194 1.00 91.38 104 LEU A CA 1
ATOM 813 C C . LEU A 1 104 ? 20.079 -3.796 -19.584 1.00 91.38 104 LEU A C 1
ATOM 815 O O . LEU A 1 104 ? 20.427 -3.924 -20.761 1.00 91.38 104 LEU A O 1
ATOM 819 N N . ALA A 1 105 ? 20.957 -3.532 -18.613 1.00 90.31 105 ALA A N 1
ATOM 820 C CA . ALA A 1 105 ? 22.393 -3.354 -18.838 1.00 90.31 105 ALA A CA 1
ATOM 821 C C . ALA A 1 105 ? 23.093 -4.598 -19.364 1.00 90.31 105 ALA A C 1
ATOM 823 O O . ALA A 1 105 ? 23.939 -4.492 -20.251 1.00 90.31 105 ALA A O 1
ATOM 824 N N . ARG A 1 106 ? 22.719 -5.777 -18.870 1.00 86.94 106 ARG A N 1
ATOM 825 C CA . ARG A 1 106 ? 23.237 -7.052 -19.381 1.00 86.94 106 ARG A CA 1
ATOM 826 C C . ARG A 1 106 ? 22.738 -7.357 -20.791 1.00 86.94 106 ARG A C 1
ATOM 828 O O . ARG A 1 106 ? 23.473 -7.953 -21.568 1.00 86.94 106 ARG A O 1
ATOM 835 N N . THR A 1 107 ? 21.518 -6.935 -21.123 1.00 87.31 107 THR A N 1
ATOM 836 C CA . THR A 1 107 ? 20.897 -7.205 -22.430 1.00 87.31 107 THR A CA 1
ATOM 837 C C . THR A 1 107 ? 21.417 -6.273 -23.526 1.00 87.31 107 THR A C 1
ATOM 839 O O . THR A 1 107 ? 21.713 -6.716 -24.632 1.00 87.31 107 THR A O 1
ATOM 842 N N . HIS A 1 108 ? 21.542 -4.977 -23.230 1.00 87.75 108 HIS A N 1
ATOM 843 C CA . HIS A 1 108 ? 21.895 -3.948 -24.219 1.00 87.75 108 HIS A CA 1
ATOM 844 C C . HIS A 1 108 ? 23.337 -3.438 -24.096 1.00 87.75 108 HIS A C 1
ATOM 846 O O . HIS A 1 108 ? 23.772 -2.611 -24.899 1.00 87.75 108 HIS A O 1
ATOM 852 N N . GLY A 1 109 ? 24.079 -3.923 -23.101 1.00 87.44 109 GLY A N 1
ATOM 853 C CA . GLY A 1 109 ? 25.388 -3.409 -22.717 1.00 87.44 109 GLY A CA 1
ATOM 854 C C . GLY A 1 109 ? 25.276 -2.093 -21.927 1.00 87.44 109 GLY A C 1
ATOM 855 O O . GLY A 1 109 ? 24.409 -1.268 -22.227 1.00 87.44 109 GLY A O 1
ATOM 856 N N . PRO A 1 110 ? 26.180 -1.812 -20.967 1.00 86.69 110 PRO A N 1
ATOM 857 C CA . PRO A 1 110 ? 26.087 -0.620 -20.115 1.00 86.69 110 PRO A CA 1
ATOM 858 C C . PRO A 1 110 ? 26.021 0.707 -20.882 1.00 86.69 110 PRO A C 1
ATOM 860 O O . PRO A 1 110 ? 25.294 1.612 -20.491 1.00 86.69 110 PRO A O 1
ATOM 863 N N . ARG A 1 111 ? 26.735 0.811 -22.014 1.00 86.31 111 ARG A N 1
ATOM 864 C CA . ARG A 1 111 ? 26.715 1.994 -22.899 1.00 86.31 111 ARG A CA 1
ATOM 865 C C . ARG A 1 111 ? 25.500 2.045 -23.832 1.00 86.31 111 ARG A C 1
ATOM 867 O O . ARG A 1 111 ? 25.202 3.098 -24.387 1.00 86.31 111 ARG A O 1
ATOM 874 N N . GLY A 1 112 ? 24.827 0.914 -24.040 1.00 88.69 112 GLY A N 1
ATOM 875 C CA . GLY A 1 112 ? 23.646 0.803 -24.895 1.00 88.69 112 GLY A CA 1
ATOM 876 C C . GLY A 1 112 ? 22.331 1.057 -24.160 1.00 88.69 112 GLY A C 1
ATOM 877 O O . GLY A 1 112 ? 21.358 1.439 -24.808 1.00 88.69 112 GLY A O 1
ATOM 878 N N . VAL A 1 113 ? 22.306 0.917 -22.826 1.00 90.94 113 VAL A N 1
ATOM 879 C CA . VAL A 1 113 ? 21.099 1.111 -21.998 1.00 90.94 113 VAL A CA 1
ATOM 880 C C . VAL A 1 113 ? 20.448 2.454 -22.246 1.00 90.94 113 VAL A C 1
ATOM 882 O O . VAL A 1 113 ? 19.259 2.486 -22.520 1.00 90.94 113 VAL A O 1
ATOM 885 N N . ARG A 1 114 ? 21.198 3.559 -22.209 1.00 91.69 114 ARG A N 1
ATOM 886 C CA . ARG A 1 114 ? 20.614 4.894 -22.393 1.00 91.69 114 ARG A CA 1
ATOM 887 C C . ARG A 1 114 ? 19.874 5.011 -23.723 1.00 91.69 114 ARG A C 1
ATOM 889 O O . ARG A 1 114 ? 18.702 5.362 -23.749 1.00 91.69 114 ARG A O 1
ATOM 896 N N . LYS A 1 115 ? 20.526 4.605 -24.817 1.00 91.69 115 LYS A N 1
ATOM 897 C CA . LYS A 1 115 ? 19.905 4.580 -26.146 1.00 91.69 115 LYS A CA 1
ATOM 898 C C . LYS A 1 115 ? 18.675 3.672 -26.175 1.00 91.69 115 LYS A C 1
ATOM 900 O O . LYS A 1 115 ? 17.697 4.005 -26.836 1.00 91.69 115 LYS A O 1
ATOM 905 N N . PHE A 1 116 ? 18.719 2.522 -25.508 1.00 92.56 116 PHE A N 1
ATOM 906 C CA . PHE A 1 116 ? 17.551 1.656 -25.396 1.00 92.56 116 PHE A CA 1
ATOM 907 C C . PHE A 1 116 ? 16.412 2.351 -24.644 1.00 92.56 116 PHE A C 1
ATOM 909 O O . PHE A 1 116 ? 15.293 2.351 -25.140 1.00 92.56 116 PHE A O 1
ATOM 916 N N . LEU A 1 117 ? 16.693 2.986 -23.505 1.00 93.50 117 LEU A N 1
ATOM 917 C CA . LEU A 1 117 ? 15.694 3.682 -22.701 1.00 93.50 117 LEU A CA 1
ATOM 918 C C . LEU A 1 117 ? 15.039 4.830 -23.475 1.00 93.50 117 LEU A C 1
ATOM 920 O O . LEU A 1 117 ? 13.814 4.898 -23.535 1.00 93.50 117 LEU A O 1
ATOM 924 N N . ASP A 1 118 ? 15.837 5.661 -24.144 1.00 92.38 118 ASP A N 1
ATOM 925 C CA . ASP A 1 118 ? 15.339 6.807 -24.913 1.00 92.38 118 ASP A CA 1
ATOM 926 C C . ASP A 1 118 ? 14.433 6.374 -26.083 1.00 92.38 118 ASP A C 1
ATOM 928 O O . ASP A 1 118 ? 13.474 7.064 -26.419 1.00 92.38 118 ASP A O 1
ATOM 932 N N . ASN A 1 119 ? 14.698 5.208 -26.688 1.00 92.00 119 ASN A N 1
ATOM 933 C CA . ASN A 1 119 ? 13.878 4.668 -27.781 1.00 92.00 119 ASN A CA 1
ATOM 934 C C . ASN A 1 119 ? 12.693 3.817 -27.289 1.00 92.00 119 ASN A C 1
ATOM 936 O O . ASN A 1 119 ? 11.641 3.778 -27.928 1.00 92.00 119 ASN A O 1
ATOM 940 N N . GLY A 1 120 ? 12.867 3.097 -26.180 1.00 91.12 120 GLY A N 1
ATOM 941 C CA . GLY A 1 120 ? 11.884 2.174 -25.613 1.00 91.12 120 GLY A CA 1
ATOM 942 C C . GLY A 1 120 ? 10.780 2.881 -24.829 1.00 91.12 120 GLY A C 1
ATOM 943 O O . GLY A 1 120 ? 9.649 2.395 -24.802 1.00 91.12 120 GLY A O 1
ATOM 944 N N . PHE A 1 121 ? 11.086 4.051 -24.262 1.00 93.56 121 PHE A N 1
ATOM 945 C CA . PHE A 1 121 ? 10.186 4.855 -23.438 1.00 93.56 121 PHE A CA 1
ATOM 946 C C . PHE A 1 121 ? 9.968 6.241 -24.067 1.00 93.56 121 PHE A C 1
ATOM 948 O O . PHE A 1 121 ? 10.539 7.227 -23.605 1.00 93.56 121 PHE A O 1
ATOM 955 N N . PRO A 1 122 ? 9.124 6.354 -25.112 1.00 89.56 122 PRO A N 1
ATOM 956 C CA . PRO A 1 122 ? 8.961 7.596 -25.880 1.00 89.56 122 PRO A CA 1
ATOM 957 C C . PRO A 1 122 ? 8.394 8.765 -25.060 1.00 89.56 122 PRO A C 1
ATOM 959 O O . PRO A 1 122 ? 8.651 9.920 -25.383 1.00 89.56 122 PRO A O 1
ATOM 962 N N . ASN A 1 123 ? 7.656 8.471 -23.986 1.00 90.19 123 ASN A N 1
ATOM 963 C CA . ASN A 1 123 ? 7.132 9.470 -23.048 1.00 90.19 123 ASN A CA 1
ATOM 964 C C . ASN A 1 123 ? 8.080 9.721 -21.856 1.00 90.19 123 ASN A C 1
ATOM 966 O O . ASN A 1 123 ? 7.735 10.439 -20.917 1.00 90.19 123 ASN A O 1
ATOM 970 N N . GLY A 1 124 ? 9.276 9.130 -21.890 1.00 93.44 124 GLY A N 1
ATOM 971 C CA . GLY A 1 124 ? 10.263 9.157 -20.820 1.00 93.44 124 GLY A CA 1
ATOM 972 C C . GLY A 1 124 ? 10.092 8.039 -19.789 1.00 93.44 124 GLY A C 1
ATOM 973 O O . GLY A 1 124 ? 9.166 7.227 -19.833 1.00 93.44 124 GLY A O 1
ATOM 974 N N . TYR A 1 125 ? 11.016 8.016 -18.833 1.00 94.00 125 TYR A N 1
ATOM 975 C CA . TYR A 1 125 ? 11.089 7.025 -17.761 1.00 94.00 125 TYR A CA 1
ATOM 976 C C . TYR A 1 125 ? 11.513 7.667 -16.434 1.00 94.00 125 TYR A C 1
ATOM 978 O O . TYR A 1 125 ? 11.998 8.803 -16.388 1.00 94.00 125 TYR A O 1
ATOM 986 N N . LEU A 1 126 ? 11.321 6.924 -15.348 1.00 92.38 126 LEU A N 1
ATOM 987 C CA . LEU A 1 126 ? 11.779 7.233 -13.999 1.00 92.38 126 LEU A CA 1
ATOM 988 C C . LEU A 1 126 ? 12.708 6.123 -13.513 1.00 92.38 126 LEU A C 1
ATOM 990 O O . LEU A 1 126 ? 12.397 4.942 -13.659 1.00 92.38 126 LEU A O 1
ATOM 994 N N . LEU A 1 127 ? 13.824 6.507 -12.891 1.00 92.38 127 LEU A N 1
ATOM 995 C CA . LEU A 1 127 ? 14.681 5.580 -12.157 1.00 92.38 127 LEU A CA 1
ATOM 996 C C . LEU A 1 127 ? 14.316 5.634 -10.675 1.00 92.38 127 LEU A C 1
ATOM 998 O O . LEU A 1 127 ? 14.314 6.707 -10.069 1.00 92.38 127 LEU A O 1
ATOM 1002 N N . LYS A 1 128 ? 14.000 4.478 -10.090 1.00 91.06 128 LYS A N 1
ATOM 1003 C CA . LYS A 1 128 ? 13.594 4.352 -8.684 1.00 91.06 128 LYS A CA 1
ATOM 1004 C C . LYS A 1 128 ? 14.437 3.289 -7.997 1.00 91.06 128 LYS A C 1
ATOM 1006 O O . LYS A 1 128 ? 14.766 2.279 -8.610 1.00 91.06 128 LYS A O 1
ATOM 1011 N N . SER A 1 129 ? 14.752 3.476 -6.719 1.00 91.19 129 SER A N 1
ATOM 1012 C CA . SER A 1 129 ? 15.302 2.380 -5.915 1.00 91.19 129 SER A CA 1
ATOM 1013 C C . SER A 1 129 ? 14.293 1.242 -5.870 1.00 91.19 129 SER A C 1
ATOM 1015 O O . SER A 1 129 ? 13.117 1.480 -5.601 1.00 91.19 129 SER A O 1
ATOM 1017 N N . ALA A 1 130 ? 14.743 0.013 -6.102 1.00 92.38 130 ALA A N 1
ATOM 1018 C CA . ALA A 1 130 ? 13.866 -1.150 -6.121 1.00 92.38 130 ALA A CA 1
ATOM 1019 C C . ALA A 1 130 ? 13.200 -1.396 -4.759 1.00 92.38 130 ALA A C 1
ATOM 1021 O O . ALA A 1 130 ? 12.060 -1.844 -4.709 1.00 92.38 130 ALA A O 1
ATOM 1022 N N . VAL A 1 131 ? 13.870 -1.019 -3.665 1.00 88.94 131 VAL A N 1
ATOM 1023 C CA . VAL A 1 131 ? 13.307 -0.988 -2.311 1.00 88.94 131 VAL A CA 1
ATOM 1024 C C . VAL A 1 131 ? 13.591 0.379 -1.671 1.00 88.94 131 VAL A C 1
ATOM 1026 O O . VAL A 1 131 ? 14.739 0.830 -1.675 1.00 88.94 131 VAL A O 1
ATOM 1029 N N . GLY A 1 132 ? 12.565 1.044 -1.128 1.00 79.12 132 GLY A N 1
ATOM 1030 C CA . GLY A 1 132 ? 12.696 2.313 -0.394 1.00 79.12 132 GLY A CA 1
ATOM 1031 C C . GLY A 1 132 ? 11.540 3.308 -0.580 1.00 79.12 132 GLY A C 1
ATOM 1032 O O . GLY A 1 132 ? 10.671 3.109 -1.426 1.00 79.12 132 GLY A O 1
ATOM 103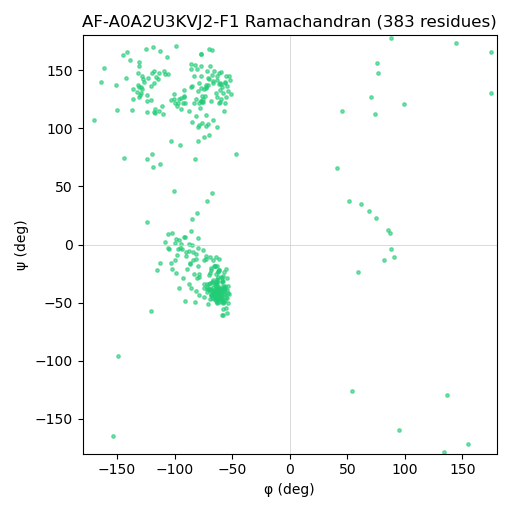3 N N . ASP A 1 133 ? 11.576 4.406 0.185 1.00 64.44 133 ASP A N 1
ATOM 1034 C CA . ASP A 1 133 ? 10.449 5.340 0.415 1.00 64.44 133 ASP A CA 1
ATOM 1035 C C . ASP A 1 133 ? 10.247 6.454 -0.643 1.00 64.44 133 ASP A C 1
ATOM 1037 O O . ASP A 1 133 ? 9.656 7.489 -0.340 1.00 64.44 133 ASP A O 1
ATOM 1041 N N . SER A 1 134 ? 10.736 6.317 -1.882 1.00 57.19 134 SER A N 1
ATOM 1042 C CA . SER A 1 134 ? 10.678 7.423 -2.861 1.00 57.19 134 SER A CA 1
ATOM 1043 C C . SER A 1 134 ? 10.081 7.036 -4.213 1.00 57.19 134 SER A C 1
ATOM 1045 O O . SER A 1 134 ? 10.516 6.075 -4.852 1.00 57.19 134 SER A O 1
ATOM 1047 N N . SER A 1 135 ? 9.124 7.855 -4.669 1.00 52.25 135 SER A N 1
ATOM 1048 C CA . SER A 1 135 ? 8.503 7.812 -5.998 1.00 52.25 135 SER A CA 1
ATOM 1049 C C . SER A 1 135 ? 9.298 8.576 -7.072 1.00 52.25 135 SER A C 1
ATOM 1051 O O . SER A 1 135 ? 8.923 8.536 -8.241 1.00 52.25 135 SER A O 1
ATOM 1053 N N . GLY A 1 136 ? 10.433 9.196 -6.720 1.00 44.12 136 GLY A N 1
ATOM 1054 C CA . GLY A 1 136 ? 11.433 9.685 -7.679 1.00 44.12 136 GLY A CA 1
ATOM 1055 C C . GLY A 1 136 ? 11.282 11.124 -8.193 1.00 44.12 136 GLY A C 1
ATOM 1056 O O . GLY A 1 136 ? 12.236 11.613 -8.788 1.00 44.12 136 GLY A O 1
ATOM 1057 N N . GLU A 1 137 ? 10.175 11.835 -7.949 1.00 44.59 137 GLU A N 1
ATOM 1058 C CA . GLU A 1 137 ? 9.979 13.187 -8.524 1.00 44.59 137 GLU A CA 1
ATOM 1059 C C . GLU A 1 137 ? 10.218 14.363 -7.557 1.00 44.59 137 GLU A C 1
ATOM 1061 O O . GLU A 1 137 ? 10.544 15.464 -7.995 1.00 44.59 137 GLU A O 1
ATOM 1066 N N . SER A 1 138 ? 10.161 14.157 -6.241 1.00 41.34 138 SER A N 1
ATOM 1067 C CA . SER A 1 138 ? 10.331 15.230 -5.252 1.00 41.34 138 SER A CA 1
ATOM 1068 C C . SER A 1 138 ? 11.716 15.215 -4.599 1.00 41.34 138 SER A C 1
ATOM 1070 O O . SER A 1 138 ? 11.889 14.598 -3.558 1.00 41.34 138 SER A O 1
ATOM 1072 N N . GLY A 1 139 ? 12.699 15.906 -5.197 1.00 38.91 139 GLY A N 1
ATOM 1073 C CA . GLY A 1 139 ? 13.933 16.454 -4.577 1.00 38.91 139 GLY A CA 1
ATOM 1074 C C . GLY A 1 139 ? 14.944 15.513 -3.883 1.00 38.91 139 GLY A C 1
ATOM 1075 O O . GLY A 1 139 ? 16.117 15.855 -3.788 1.00 38.91 139 GLY A O 1
ATOM 1076 N N . GLY A 1 140 ? 14.527 14.334 -3.428 1.00 46.12 140 GLY A N 1
ATOM 1077 C CA . GLY A 1 140 ? 15.317 13.273 -2.800 1.00 46.12 140 GLY A CA 1
ATOM 1078 C C . GLY A 1 140 ? 15.183 11.936 -3.535 1.00 46.12 140 GLY A C 1
ATOM 1079 O O . GLY A 1 140 ? 15.417 10.879 -2.953 1.00 46.12 140 GLY A O 1
ATOM 1080 N N . GLY A 1 141 ? 14.747 11.973 -4.798 1.00 58.47 141 GLY A N 1
ATOM 1081 C CA . GLY A 1 141 ? 14.727 10.820 -5.695 1.00 58.47 141 GLY A CA 1
ATOM 1082 C C . GLY A 1 141 ? 16.130 10.383 -6.124 1.00 58.47 141 GLY A C 1
ATOM 1083 O O . GLY A 1 141 ? 17.122 11.086 -5.922 1.00 58.47 141 GLY A O 1
ATOM 1084 N N . VAL A 1 142 ? 16.213 9.206 -6.743 1.00 66.12 142 VAL A N 1
ATOM 1085 C CA . VAL A 1 142 ? 17.445 8.726 -7.375 1.00 66.12 142 VAL A CA 1
ATOM 1086 C C . VAL A 1 142 ? 17.864 9.724 -8.457 1.00 66.12 142 VAL A C 1
ATOM 1088 O O . VAL A 1 142 ? 17.090 10.022 -9.365 1.00 66.12 142 VAL A O 1
ATOM 1091 N N . ASN A 1 143 ? 19.098 10.234 -8.392 1.00 81.00 143 ASN A N 1
ATOM 1092 C CA . ASN A 1 143 ? 19.650 11.051 -9.471 1.00 81.00 143 ASN A CA 1
ATOM 1093 C C . ASN A 1 143 ? 19.908 10.152 -10.689 1.00 81.00 143 ASN A C 1
ATOM 1095 O O . ASN A 1 143 ? 20.948 9.495 -10.778 1.00 81.00 143 ASN A O 1
ATOM 1099 N N . GLY A 1 144 ? 18.937 10.105 -11.601 1.00 83.94 144 GLY A N 1
ATOM 1100 C CA . GLY A 1 144 ? 18.956 9.177 -12.724 1.00 83.94 144 GLY A CA 1
ATOM 1101 C C . GLY A 1 144 ? 20.167 9.354 -13.640 1.00 83.94 144 GLY A C 1
ATOM 1102 O O . GLY A 1 144 ? 20.771 8.368 -14.050 1.00 83.94 144 GLY A O 1
ATOM 1103 N N . GLU A 1 145 ? 20.595 10.595 -13.875 1.00 86.88 145 GLU A N 1
ATOM 1104 C CA . GLU A 1 145 ? 21.777 10.877 -14.693 1.00 86.88 145 GLU A CA 1
ATOM 1105 C C . GLU A 1 145 ? 23.060 10.357 -14.033 1.00 86.88 145 GLU A C 1
ATOM 1107 O O . GLU A 1 145 ? 23.906 9.757 -14.696 1.00 86.88 145 GLU A O 1
ATOM 1112 N N . ALA A 1 146 ? 23.197 10.531 -12.716 1.00 87.69 146 ALA A N 1
ATOM 1113 C CA . ALA A 1 146 ? 24.332 9.985 -11.978 1.00 87.69 146 ALA A CA 1
ATOM 1114 C C . ALA A 1 146 ? 24.342 8.447 -11.998 1.00 87.69 146 ALA A C 1
ATOM 1116 O O . ALA A 1 146 ? 25.405 7.850 -12.167 1.00 87.69 146 ALA A O 1
ATOM 1117 N N . VAL A 1 147 ? 23.173 7.809 -11.870 1.00 89.25 147 VAL A N 1
ATOM 1118 C CA . VAL A 1 147 ? 23.043 6.345 -11.948 1.00 89.25 147 VAL A CA 1
ATOM 1119 C C . VAL A 1 147 ? 23.437 5.822 -13.325 1.00 89.25 147 VAL A C 1
ATOM 1121 O O . VAL A 1 147 ? 24.234 4.889 -13.406 1.00 89.25 147 VAL A O 1
ATOM 1124 N N . LEU A 1 148 ? 22.942 6.436 -14.402 1.00 90.44 148 LEU A N 1
ATOM 1125 C CA . LEU A 1 148 ? 23.279 6.018 -15.763 1.00 90.44 148 LEU A CA 1
ATOM 1126 C C . LEU A 1 148 ? 24.771 6.201 -16.059 1.00 90.44 148 LEU A C 1
ATOM 1128 O O . LEU A 1 148 ? 25.395 5.282 -16.578 1.00 90.44 148 LEU A O 1
ATOM 1132 N N . ARG A 1 149 ? 25.382 7.321 -15.650 1.00 89.81 149 ARG A N 1
ATOM 1133 C CA . ARG A 1 149 ? 26.838 7.517 -15.798 1.00 89.81 149 ARG A CA 1
ATOM 1134 C C . ARG A 1 149 ? 27.649 6.479 -15.031 1.00 89.81 149 ARG A C 1
ATOM 1136 O O . ARG A 1 149 ? 28.647 5.977 -15.543 1.00 89.81 149 ARG A O 1
ATOM 1143 N N . ALA A 1 150 ? 27.238 6.161 -13.803 1.00 88.25 150 ALA A N 1
ATOM 1144 C CA . ALA A 1 150 ? 27.903 5.141 -12.999 1.00 88.25 150 ALA A CA 1
ATOM 1145 C C . ALA A 1 150 ? 27.799 3.757 -13.657 1.00 88.25 150 ALA A C 1
ATOM 1147 O O . ALA A 1 150 ? 28.781 3.020 -13.682 1.00 88.25 150 ALA A O 1
ATOM 1148 N N . LEU A 1 151 ? 26.638 3.431 -14.231 1.00 88.69 151 LEU A N 1
ATOM 1149 C CA . LEU A 1 151 ? 26.419 2.200 -14.984 1.00 88.69 151 LEU A CA 1
ATOM 1150 C C . LEU A 1 151 ? 27.294 2.144 -16.244 1.00 88.69 151 LEU A C 1
ATOM 1152 O O . LEU A 1 151 ? 27.989 1.159 -16.458 1.00 88.69 151 LEU A O 1
ATOM 1156 N N . GLU A 1 152 ? 27.321 3.208 -17.046 1.00 88.94 152 GLU A N 1
ATOM 1157 C CA . GLU A 1 152 ? 28.120 3.305 -18.278 1.00 88.94 152 GLU A CA 1
ATOM 1158 C C . GLU A 1 152 ? 29.634 3.144 -18.030 1.00 88.94 152 GLU A C 1
ATOM 1160 O O . GLU A 1 152 ? 30.365 2.677 -18.910 1.00 88.94 152 GLU A O 1
ATOM 1165 N N . ALA A 1 153 ? 30.099 3.503 -16.828 1.00 86.44 153 ALA A N 1
ATOM 1166 C CA . ALA A 1 153 ? 31.487 3.375 -16.393 1.00 86.44 153 ALA A CA 1
ATOM 1167 C C . ALA A 1 153 ? 31.871 1.963 -15.899 1.00 86.44 153 ALA A C 1
ATOM 1169 O O . ALA A 1 153 ? 33.055 1.709 -15.665 1.00 86.44 153 ALA A O 1
ATOM 1170 N N . ARG A 1 154 ? 30.915 1.036 -15.744 1.00 81.38 154 ARG A N 1
ATOM 1171 C CA . ARG A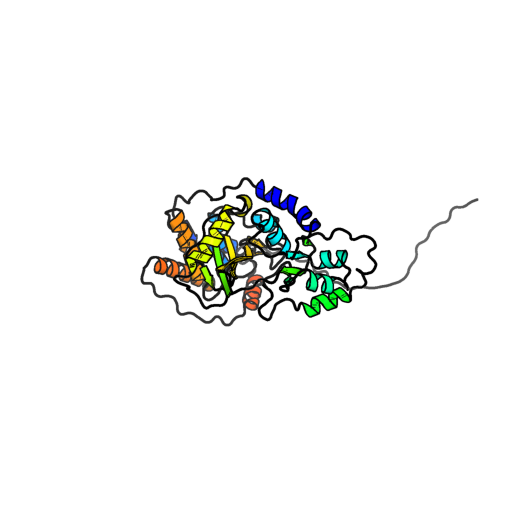 1 154 ? 31.176 -0.339 -15.284 1.00 81.38 154 ARG A CA 1
ATOM 1172 C C . ARG A 1 154 ? 31.871 -1.173 -16.360 1.00 81.38 154 ARG A C 1
ATOM 1174 O O . ARG A 1 154 ? 31.277 -1.515 -17.383 1.00 81.38 154 ARG A O 1
ATOM 1181 N N . SER A 1 155 ? 33.131 -1.526 -16.112 1.00 69.94 155 SER A N 1
ATOM 1182 C CA . SER A 1 155 ? 33.913 -2.430 -16.965 1.00 69.94 155 SER A CA 1
ATOM 1183 C C . SER A 1 155 ? 33.577 -3.906 -16.737 1.00 69.94 155 SER A C 1
ATOM 1185 O O . SER A 1 155 ? 33.690 -4.704 -17.658 1.00 69.94 155 SER A O 1
ATOM 1187 N N . ASP A 1 156 ? 33.087 -4.277 -15.551 1.00 69.88 156 ASP A N 1
ATOM 1188 C CA . ASP A 1 156 ? 32.738 -5.660 -15.190 1.00 69.88 156 ASP A CA 1
ATOM 1189 C C . ASP A 1 156 ? 31.561 -6.231 -16.001 1.00 69.88 156 ASP A C 1
ATOM 1191 O O . ASP A 1 156 ? 31.392 -7.444 -16.104 1.00 69.88 156 ASP A O 1
ATOM 1195 N N . LEU A 1 157 ? 30.7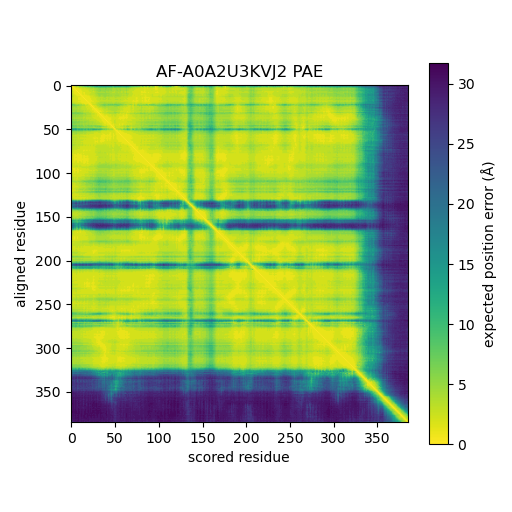66 -5.355 -16.616 1.00 67.81 157 LEU A N 1
ATOM 1196 C CA . LEU A 1 157 ? 29.660 -5.711 -17.502 1.00 67.81 157 LEU A CA 1
ATOM 1197 C C . LEU A 1 157 ? 30.035 -5.665 -18.996 1.00 67.81 157 LEU A C 1
ATOM 1199 O O . LEU A 1 157 ? 29.199 -6.013 -19.826 1.00 67.81 157 LEU A O 1
ATOM 1203 N N . GLN A 1 158 ? 31.254 -5.241 -19.357 1.00 61.28 158 GLN A N 1
ATOM 1204 C CA . GLN A 1 158 ? 31.695 -5.153 -20.760 1.00 61.28 158 GLN A CA 1
ATOM 1205 C C . GLN A 1 158 ? 32.152 -6.503 -21.332 1.00 61.28 158 GLN A C 1
ATOM 1207 O O . GLN A 1 158 ? 31.954 -6.739 -22.520 1.00 61.28 158 GLN A O 1
ATOM 1212 N N . ASP A 1 159 ? 32.667 -7.404 -20.488 1.00 58.22 159 ASP A N 1
ATOM 1213 C CA . ASP A 1 159 ? 33.276 -8.675 -20.918 1.00 58.22 159 ASP A CA 1
ATOM 1214 C C . ASP A 1 159 ? 32.399 -9.915 -20.641 1.00 58.22 159 ASP A C 1
ATOM 1216 O O . ASP A 1 159 ? 32.840 -11.058 -20.784 1.00 58.22 159 ASP A O 1
ATOM 1220 N N . CYS A 1 160 ? 31.140 -9.728 -20.231 1.00 54.97 160 CYS A N 1
ATOM 1221 C CA . CYS A 1 160 ? 30.220 -10.839 -19.976 1.00 54.97 160 CYS A CA 1
ATOM 1222 C C . CYS A 1 160 ? 29.729 -11.458 -21.301 1.00 54.97 160 CYS A C 1
ATOM 1224 O O . CYS A 1 160 ? 28.723 -11.034 -21.862 1.00 54.97 160 CYS A O 1
ATOM 1226 N N . VAL A 1 161 ? 30.427 -12.495 -21.781 1.00 53.38 161 VAL A N 1
ATOM 1227 C CA . VAL A 1 161 ? 30.132 -13.229 -23.036 1.00 53.38 161 VAL A CA 1
ATOM 1228 C C . VAL A 1 161 ? 28.791 -13.985 -22.997 1.00 53.38 161 VAL A C 1
ATOM 1230 O O . VAL A 1 161 ? 28.226 -14.301 -24.042 1.00 53.38 161 VAL A O 1
ATOM 1233 N N . ALA A 1 162 ? 28.238 -14.233 -21.807 1.00 55.81 162 ALA A N 1
ATOM 1234 C CA . ALA A 1 162 ? 26.880 -14.737 -21.636 1.00 55.81 162 ALA A CA 1
ATOM 1235 C C . ALA A 1 162 ? 26.180 -13.971 -20.501 1.00 55.81 162 ALA A C 1
ATOM 1237 O O . ALA A 1 162 ? 26.715 -13.931 -19.386 1.00 55.81 162 ALA A O 1
ATOM 1238 N N . PRO A 1 163 ? 25.001 -13.367 -20.735 1.00 59.53 163 PRO A N 1
ATOM 1239 C CA . PRO A 1 163 ? 24.238 -12.753 -19.663 1.00 59.53 163 PRO A CA 1
ATOM 1240 C C . PRO A 1 163 ? 23.754 -13.863 -18.726 1.00 59.53 163 PRO A C 1
ATOM 1242 O O . PRO A 1 163 ? 22.866 -14.639 -19.069 1.00 59.53 163 PRO A O 1
ATOM 1245 N N . GLN A 1 164 ? 24.352 -13.968 -17.537 1.00 62.03 164 GLN A N 1
ATOM 1246 C CA . GLN A 1 164 ? 23.710 -14.720 -16.463 1.00 62.03 164 GLN A CA 1
ATOM 1247 C C . GLN A 1 164 ? 22.352 -14.064 -16.163 1.00 62.03 164 GLN A C 1
ATOM 1249 O O . GLN A 1 164 ? 22.290 -12.827 -16.138 1.00 62.03 164 GLN A O 1
ATOM 1254 N N . PRO A 1 165 ? 21.282 -14.851 -15.938 1.00 65.00 165 PRO A N 1
ATOM 1255 C CA . PRO A 1 165 ? 19.979 -14.306 -15.587 1.00 65.00 165 PRO A CA 1
ATOM 1256 C C . PRO A 1 165 ? 20.110 -13.430 -14.340 1.00 65.00 165 PRO A C 1
ATOM 1258 O O . PRO A 1 165 ? 20.580 -13.886 -13.297 1.00 65.00 165 PRO A O 1
ATOM 1261 N N . CYS A 1 166 ? 19.732 -12.158 -14.456 1.00 79.62 166 CYS A N 1
ATOM 1262 C CA . CYS A 1 166 ? 19.656 -11.275 -13.300 1.00 79.62 166 CYS A CA 1
ATOM 1263 C C . CYS A 1 166 ? 18.401 -11.658 -12.513 1.00 79.62 166 CYS A C 1
ATOM 1265 O O . CYS A 1 166 ? 17.316 -11.717 -13.099 1.00 79.62 166 CYS A O 1
ATOM 1267 N N . ARG A 1 167 ? 18.529 -11.962 -11.216 1.00 90.69 167 ARG A N 1
ATOM 1268 C CA . ARG A 1 167 ? 17.346 -12.268 -10.408 1.00 90.69 167 ARG A CA 1
ATOM 1269 C C . ARG A 1 167 ? 16.600 -10.966 -10.159 1.00 90.69 167 ARG A C 1
ATOM 1271 O O . ARG A 1 167 ? 17.229 -9.985 -9.775 1.00 90.69 167 ARG A O 1
ATOM 1278 N N . ILE A 1 168 ? 15.273 -10.970 -10.264 1.00 93.88 168 ILE A N 1
ATOM 1279 C CA . ILE A 1 168 ? 14.460 -9.763 -10.019 1.00 93.88 168 ILE A CA 1
ATOM 1280 C C . ILE A 1 168 ? 14.721 -9.124 -8.646 1.00 93.88 168 ILE A C 1
ATOM 1282 O O . ILE A 1 168 ? 14.588 -7.918 -8.509 1.00 93.88 168 ILE A O 1
ATOM 1286 N N . LEU A 1 169 ? 15.112 -9.915 -7.637 1.00 92.75 169 LEU A N 1
ATOM 1287 C CA . LEU A 1 169 ? 15.411 -9.443 -6.278 1.00 92.75 169 LEU A CA 1
ATOM 1288 C C . LEU A 1 169 ? 16.814 -8.841 -6.111 1.00 92.75 169 LEU A C 1
ATOM 1290 O O . LEU A 1 169 ? 17.087 -8.249 -5.065 1.00 92.75 169 LEU A O 1
ATOM 1294 N N . ASP A 1 170 ? 17.698 -9.031 -7.092 1.00 91.88 170 ASP A N 1
ATOM 1295 C CA . ASP A 1 170 ? 19.048 -8.459 -7.092 1.00 91.88 170 ASP A CA 1
ATOM 1296 C C . ASP A 1 170 ? 19.052 -7.038 -7.684 1.00 91.88 170 ASP A C 1
ATOM 1298 O O . ASP A 1 170 ? 20.002 -6.279 -7.472 1.00 91.88 170 ASP A O 1
ATOM 1302 N N . GLU A 1 171 ? 17.977 -6.656 -8.383 1.00 92.88 171 GLU A N 1
ATOM 1303 C CA . GLU A 1 171 ? 17.800 -5.319 -8.939 1.00 92.88 171 GLU A CA 1
ATOM 1304 C C . GLU A 1 171 ? 17.780 -4.272 -7.828 1.00 92.88 171 GLU A C 1
ATOM 1306 O O . GLU A 1 171 ? 16.952 -4.286 -6.920 1.00 92.88 171 GLU A O 1
ATOM 1311 N N . ARG A 1 172 ? 18.703 -3.316 -7.905 1.00 91.50 172 ARG A N 1
ATOM 1312 C CA . ARG A 1 172 ? 18.758 -2.192 -6.959 1.00 91.50 172 ARG A CA 1
ATOM 1313 C C . ARG A 1 172 ? 18.003 -0.977 -7.452 1.00 91.50 172 ARG A C 1
ATOM 1315 O O . ARG A 1 172 ? 17.527 -0.187 -6.636 1.00 91.50 172 ARG A O 1
ATOM 1322 N N . ILE A 1 173 ? 17.918 -0.824 -8.768 1.00 93.75 173 ILE A N 1
ATOM 1323 C CA . ILE A 1 173 ? 17.251 0.278 -9.445 1.00 93.75 173 ILE A CA 1
ATOM 1324 C C . ILE A 1 173 ? 16.287 -0.320 -10.461 1.00 93.75 173 ILE A C 1
ATOM 1326 O O . ILE A 1 173 ? 16.658 -1.207 -11.224 1.00 93.75 173 ILE A O 1
ATOM 1330 N N . VAL A 1 174 ? 15.068 0.200 -10.486 1.00 95.00 174 VAL A N 1
ATOM 1331 C CA . VAL A 1 174 ? 14.070 -0.113 -11.505 1.00 95.00 174 VAL A CA 1
ATOM 1332 C C . VAL A 1 174 ? 13.889 1.081 -12.428 1.00 95.00 174 VAL A C 1
ATOM 1334 O O . VAL A 1 174 ? 13.985 2.238 -12.006 1.00 95.00 174 VAL A O 1
ATOM 1337 N N . VAL A 1 175 ? 13.604 0.784 -13.685 1.00 95.44 175 VAL A N 1
ATOM 1338 C CA . VAL A 1 175 ? 13.153 1.724 -14.701 1.00 95.44 175 VAL A CA 1
ATOM 1339 C C . VAL A 1 175 ? 11.646 1.584 -14.814 1.00 95.44 175 VAL A C 1
ATOM 1341 O O . VAL A 1 175 ? 11.161 0.500 -15.111 1.00 95.44 175 VAL A O 1
ATOM 1344 N N . GLN A 1 176 ? 10.903 2.661 -14.592 1.00 95.62 176 GLN A N 1
ATOM 1345 C CA . GLN A 1 176 ? 9.453 2.682 -14.764 1.00 95.62 176 GLN A CA 1
ATOM 1346 C C . GLN A 1 176 ? 9.066 3.679 -15.855 1.00 95.62 176 GLN A C 1
ATOM 1348 O O . GLN A 1 176 ? 9.620 4.778 -15.913 1.00 95.62 176 GLN A O 1
ATOM 1353 N N . GLU A 1 177 ? 8.110 3.314 -16.704 1.00 95.62 177 GLU A N 1
ATOM 1354 C CA . GLU A 1 177 ? 7.510 4.223 -17.679 1.00 95.62 177 GLU A CA 1
ATOM 1355 C C . GLU A 1 177 ? 6.977 5.489 -16.993 1.00 95.62 177 GLU A C 1
ATOM 1357 O O . GLU A 1 177 ? 6.286 5.430 -15.972 1.00 95.62 177 GLU A O 1
ATOM 1362 N N . ARG A 1 178 ? 7.305 6.657 -17.557 1.00 93.94 178 ARG A N 1
ATOM 1363 C CA . ARG A 1 178 ? 6.772 7.932 -17.081 1.00 93.94 178 ARG A CA 1
ATOM 1364 C C . ARG A 1 178 ? 5.336 8.080 -17.570 1.00 93.94 178 ARG A C 1
ATOM 1366 O O . ARG A 1 178 ? 5.072 8.077 -18.770 1.00 93.94 178 ARG A O 1
ATOM 1373 N N . ILE A 1 179 ? 4.426 8.281 -16.626 1.00 92.75 179 ILE A N 1
ATOM 1374 C CA . ILE A 1 179 ? 3.010 8.519 -16.897 1.00 92.75 179 ILE A CA 1
ATOM 1375 C C . ILE A 1 179 ? 2.678 9.990 -16.662 1.00 92.75 179 ILE A C 1
ATOM 1377 O O . ILE A 1 179 ? 3.262 10.637 -15.795 1.00 92.75 179 ILE A O 1
ATOM 1381 N N . ALA A 1 180 ? 1.745 10.532 -17.441 1.00 92.69 180 ALA A N 1
ATOM 1382 C CA . ALA A 1 180 ? 1.246 11.882 -17.215 1.00 92.69 180 ALA A CA 1
ATOM 1383 C C . ALA A 1 180 ? 0.280 11.878 -16.022 1.00 92.69 180 ALA A C 1
ATOM 1385 O O . ALA A 1 180 ? -0.722 11.163 -16.041 1.00 92.69 180 ALA A O 1
ATOM 1386 N N . ILE A 1 181 ? 0.571 12.689 -15.004 1.00 93.62 181 ILE A N 1
ATOM 1387 C CA . ILE A 1 181 ? -0.215 12.770 -13.769 1.00 93.62 181 ILE A CA 1
ATOM 1388 C C . ILE A 1 181 ? -0.858 14.154 -13.692 1.00 93.62 181 ILE A C 1
ATOM 1390 O O . ILE A 1 181 ? -0.164 15.161 -13.586 1.00 93.62 181 ILE A O 1
ATOM 1394 N N . ALA A 1 182 ? -2.188 14.205 -13.750 1.00 94.12 182 ALA A N 1
ATOM 1395 C CA . ALA A 1 182 ? -2.959 15.411 -13.459 1.00 94.12 182 ALA A CA 1
ATOM 1396 C C . ALA A 1 182 ? -3.135 15.594 -11.946 1.00 94.12 182 ALA A C 1
ATOM 1398 O O . ALA A 1 182 ? -3.057 16.705 -11.427 1.00 94.12 182 ALA A O 1
ATOM 1399 N N . THR A 1 183 ? -3.375 14.502 -11.218 1.00 94.06 183 THR A N 1
ATOM 1400 C CA . THR A 1 183 ? -3.473 14.507 -9.753 1.00 94.06 183 THR A CA 1
ATOM 1401 C C . THR A 1 183 ? -3.037 13.156 -9.206 1.00 94.06 183 THR A C 1
ATOM 1403 O O . THR A 1 183 ? -3.416 12.121 -9.748 1.00 94.06 183 THR A O 1
ATOM 1406 N N . GLU A 1 184 ? -2.254 13.157 -8.129 1.00 94.38 184 GLU A N 1
ATOM 1407 C CA . GLU A 1 184 ? -1.899 11.938 -7.405 1.00 94.38 184 GLU A CA 1
ATOM 1408 C C . GLU A 1 184 ? -2.757 11.805 -6.147 1.00 94.38 184 GLU A C 1
ATOM 1410 O O . GLU A 1 184 ? -2.791 12.705 -5.299 1.00 94.38 184 GLU A O 1
ATOM 1415 N N . TYR A 1 185 ? -3.436 10.668 -6.019 1.00 94.44 185 TYR A N 1
ATOM 1416 C CA . TYR A 1 185 ? -4.230 10.320 -4.851 1.00 94.44 185 TYR A CA 1
ATOM 1417 C C . TYR A 1 185 ? -3.562 9.206 -4.055 1.00 94.44 185 TYR A C 1
ATOM 1419 O O . TYR A 1 185 ? -2.921 8.317 -4.611 1.00 94.44 185 TYR A O 1
ATOM 1427 N N . ARG A 1 186 ? -3.788 9.232 -2.744 1.00 93.69 186 ARG A N 1
ATOM 1428 C CA . ARG A 1 186 ? -3.547 8.115 -1.844 1.00 93.69 186 ARG A CA 1
ATOM 1429 C C . ARG A 1 186 ? -4.879 7.575 -1.344 1.00 93.69 186 ARG A C 1
ATOM 1431 O O . ARG A 1 186 ? -5.622 8.303 -0.686 1.00 93.69 186 ARG A O 1
ATOM 1438 N N . VAL A 1 187 ? -5.155 6.312 -1.640 1.00 95.69 187 VAL A N 1
ATOM 1439 C CA . VAL A 1 187 ? -6.366 5.578 -1.240 1.00 95.69 187 VAL A CA 1
ATOM 1440 C C . VAL A 1 187 ? -5.960 4.456 -0.295 1.00 95.69 187 VAL A C 1
ATOM 1442 O O . VAL A 1 187 ? -4.927 3.832 -0.515 1.00 95.69 187 VAL A O 1
ATOM 1445 N N . HIS A 1 188 ? -6.754 4.158 0.730 1.00 96.44 188 HIS A N 1
ATOM 1446 C CA . HIS A 1 188 ? -6.461 3.041 1.633 1.00 96.44 188 HIS A CA 1
ATOM 1447 C C . HIS A 1 188 ? -7.542 1.968 1.567 1.00 96.44 188 HIS A C 1
ATOM 1449 O O . HIS A 1 188 ? -8.728 2.276 1.439 1.00 96.44 188 HIS A O 1
ATOM 1455 N N . SER A 1 189 ? -7.131 0.709 1.681 1.00 97.81 189 SER A N 1
ATOM 1456 C CA . SER A 1 189 ? -8.039 -0.436 1.735 1.00 97.81 189 SER A CA 1
ATOM 1457 C C . SER A 1 189 ? -7.681 -1.376 2.876 1.00 97.81 189 SER A C 1
ATOM 1459 O O . SER A 1 189 ? -6.507 -1.534 3.217 1.00 97.81 189 SER A O 1
ATOM 1461 N N . LEU A 1 190 ? -8.703 -2.007 3.443 1.00 97.88 190 LEU A N 1
ATOM 1462 C CA . LEU A 1 190 ? -8.589 -3.122 4.370 1.00 97.88 190 LEU A CA 1
ATOM 1463 C C . LEU A 1 190 ? -9.249 -4.327 3.701 1.00 97.88 190 LEU A C 1
ATOM 1465 O O . LEU A 1 190 ? -10.447 -4.301 3.428 1.00 97.88 190 LEU A O 1
ATOM 1469 N N . GLU A 1 191 ? -8.466 -5.366 3.429 1.00 97.56 191 GLU A N 1
ATOM 1470 C CA . GLU A 1 191 ? -8.913 -6.516 2.644 1.00 97.56 191 GLU A CA 1
ATOM 1471 C C . GLU A 1 191 ? -9.477 -6.077 1.278 1.00 97.56 191 GLU A C 1
ATOM 1473 O O . GLU A 1 191 ? -8.801 -5.369 0.527 1.00 97.56 191 GLU A O 1
ATOM 1478 N N . GLU A 1 192 ? -10.700 -6.485 0.939 1.00 97.12 192 GLU A N 1
ATOM 1479 C CA . GLU A 1 192 ? -11.375 -6.106 -0.307 1.00 97.12 192 GLU A CA 1
ATOM 1480 C C . GLU A 1 192 ? -12.093 -4.751 -0.262 1.00 97.12 192 GLU A C 1
ATOM 1482 O O . GLU A 1 192 ? -12.555 -4.275 -1.302 1.00 97.12 192 GLU A O 1
ATOM 1487 N N . ASP A 1 193 ? -12.166 -4.113 0.907 1.00 97.69 193 ASP A N 1
ATOM 1488 C CA . ASP A 1 193 ? -12.932 -2.890 1.110 1.00 97.69 193 ASP A CA 1
ATOM 1489 C C . ASP A 1 193 ? -12.033 -1.649 1.101 1.00 97.69 193 ASP A C 1
ATOM 1491 O O . ASP A 1 193 ? -11.043 -1.534 1.829 1.00 97.69 193 ASP A O 1
ATOM 1495 N N . VAL A 1 194 ? -12.416 -0.651 0.304 1.00 97.75 194 VAL A N 1
ATOM 1496 C CA . VAL A 1 194 ? -11.819 0.687 0.382 1.00 97.75 194 VAL A CA 1
ATOM 1497 C C . VAL A 1 194 ? -12.337 1.405 1.628 1.00 97.75 194 VAL A C 1
ATOM 1499 O O . VAL A 1 194 ? -13.542 1.469 1.893 1.00 97.75 194 VAL A O 1
ATOM 1502 N N . ILE A 1 195 ? -11.428 2.021 2.380 1.00 95.44 195 ILE A N 1
ATOM 1503 C CA . ILE A 1 195 ? -11.775 2.879 3.511 1.00 95.44 195 ILE A CA 1
ATOM 1504 C C . ILE A 1 195 ? -12.173 4.239 2.936 1.00 95.44 195 ILE A C 1
ATOM 1506 O O . ILE A 1 195 ? -11.336 5.111 2.727 1.00 95.44 195 ILE A O 1
ATOM 1510 N N . GLY A 1 196 ? -13.462 4.395 2.623 1.00 90.88 196 GLY A N 1
ATOM 1511 C CA . GLY A 1 196 ? -13.949 5.459 1.739 1.00 90.88 196 GLY A CA 1
ATOM 1512 C C . GLY A 1 196 ? -13.624 6.896 2.160 1.00 90.88 196 GLY A C 1
ATOM 1513 O O . GLY A 1 196 ? -13.519 7.770 1.301 1.00 90.88 196 GLY A O 1
ATOM 1514 N N . ASP A 1 197 ? -13.440 7.161 3.453 1.00 89.12 197 ASP A N 1
ATOM 1515 C CA . ASP A 1 197 ? -13.031 8.466 3.970 1.00 89.12 197 ASP A CA 1
ATOM 1516 C C . ASP A 1 197 ? -11.513 8.614 4.148 1.00 89.12 197 ASP A C 1
ATOM 1518 O O . ASP A 1 197 ? -11.056 9.715 4.433 1.00 89.12 197 ASP A O 1
ATOM 1522 N N . LEU A 1 198 ? -10.714 7.579 3.908 1.00 91.69 198 LEU A N 1
ATOM 1523 C CA . LEU A 1 198 ? -9.251 7.575 4.014 1.00 91.69 198 LEU A CA 1
ATOM 1524 C C . LEU A 1 198 ? -8.598 7.722 2.626 1.00 91.69 198 LEU A C 1
ATOM 1526 O O . LEU A 1 198 ? -7.659 7.013 2.263 1.00 91.69 198 LEU A O 1
ATOM 1530 N N . THR A 1 199 ? -9.122 8.676 1.855 1.00 92.62 199 THR A N 1
ATOM 1531 C CA . THR A 1 199 ? -8.633 9.037 0.520 1.00 92.62 199 THR A CA 1
ATOM 1532 C C . THR A 1 199 ? -8.290 10.516 0.465 1.00 92.62 199 THR A C 1
ATOM 1534 O O . THR A 1 199 ? -9.105 11.372 0.845 1.00 92.62 199 THR A O 1
ATOM 1537 N N . PHE A 1 200 ? -7.078 10.797 -0.011 1.00 90.25 200 PHE A N 1
ATOM 1538 C CA . PHE A 1 200 ? -6.451 12.118 -0.012 1.00 90.25 200 PHE A CA 1
ATOM 1539 C C . PHE A 1 200 ? -5.725 12.376 -1.329 1.00 90.25 200 PHE A C 1
ATOM 1541 O O . PHE A 1 200 ? -5.328 11.440 -2.018 1.00 90.25 200 PHE A O 1
ATOM 1548 N N . ARG A 1 201 ? -5.488 13.644 -1.656 1.00 90.75 201 ARG A N 1
ATOM 1549 C CA . ARG A 1 201 ? -4.445 14.006 -2.623 1.00 90.75 201 ARG A CA 1
ATOM 1550 C C . ARG A 1 201 ? -3.091 13.905 -1.927 1.00 90.75 201 ARG A C 1
ATOM 1552 O O . ARG A 1 201 ? -2.957 14.368 -0.797 1.00 90.75 201 ARG A O 1
ATOM 1559 N N . ARG A 1 202 ? -2.090 13.302 -2.571 1.00 83.69 202 ARG A N 1
ATOM 1560 C CA . ARG A 1 202 ? -0.825 12.935 -1.906 1.00 83.69 202 ARG A CA 1
ATOM 1561 C C . ARG A 1 202 ? -0.017 14.132 -1.399 1.00 83.69 202 ARG A C 1
ATOM 1563 O O . ARG A 1 202 ? 0.673 14.014 -0.387 1.00 83.69 202 ARG A O 1
ATOM 1570 N N . TYR A 1 203 ? -0.088 15.252 -2.111 1.00 81.19 203 TYR A N 1
ATOM 1571 C CA . TYR A 1 203 ? 0.738 16.434 -1.854 1.00 81.19 203 TYR A CA 1
ATOM 1572 C C . TYR A 1 203 ? -0.040 17.617 -1.259 1.00 81.19 203 TYR A C 1
ATOM 1574 O O . TYR A 1 203 ? 0.559 18.656 -0.992 1.00 81.19 203 TYR A O 1
ATOM 1582 N N . ASP A 1 204 ? -1.339 17.444 -0.991 1.00 77.56 204 ASP A N 1
ATOM 1583 C CA . ASP A 1 204 ? -2.201 18.488 -0.432 1.00 77.56 204 ASP A CA 1
ATOM 1584 C C . ASP A 1 204 ? -2.539 18.216 1.046 1.00 77.56 204 ASP A C 1
ATOM 1586 O O . ASP A 1 204 ? -2.440 17.100 1.555 1.00 77.56 204 ASP A O 1
ATOM 1590 N N . GLY A 1 205 ? -2.974 19.257 1.758 1.00 59.00 205 GLY A N 1
ATOM 1591 C CA . GLY A 1 205 ? -3.153 19.263 3.215 1.00 59.00 205 GLY A CA 1
ATOM 1592 C C . GLY A 1 205 ? -4.433 18.626 3.777 1.00 59.00 205 GLY A C 1
ATOM 1593 O O . GLY A 1 205 ? -4.867 19.056 4.846 1.00 59.00 205 GLY A O 1
ATOM 1594 N N . GLY A 1 206 ? -5.062 17.646 3.114 1.00 64.44 206 GLY A N 1
ATOM 1595 C CA . GLY A 1 206 ? -6.132 16.858 3.748 1.00 64.44 206 GLY A CA 1
ATOM 1596 C C . GLY A 1 206 ? -7.389 16.577 2.918 1.00 64.44 206 GLY A C 1
ATOM 1597 O O . GLY A 1 206 ? -7.325 15.984 1.846 1.00 64.44 206 GLY A O 1
ATOM 1598 N N . SER A 1 207 ? -8.560 16.866 3.507 1.00 67.44 207 SER A N 1
ATOM 1599 C CA . SER A 1 207 ? -9.868 16.361 3.057 1.00 67.44 207 SER A CA 1
ATOM 1600 C C . SER A 1 207 ? -10.261 16.858 1.664 1.00 67.44 207 SER A C 1
ATOM 1602 O O . SER A 1 207 ? -10.292 18.058 1.424 1.00 67.44 207 SER A O 1
ATOM 1604 N N . ILE A 1 208 ? -10.670 15.926 0.802 1.00 81.31 208 ILE A N 1
ATOM 1605 C CA . ILE A 1 208 ? -11.053 16.156 -0.601 1.00 81.31 208 ILE A CA 1
ATOM 1606 C C . ILE A 1 208 ? -12.521 15.762 -0.862 1.00 81.31 208 ILE A C 1
ATOM 1608 O O . ILE A 1 208 ? -12.802 14.749 -1.508 1.00 81.31 208 ILE A O 1
ATOM 1612 N N . PRO A 1 209 ? -13.495 16.483 -0.277 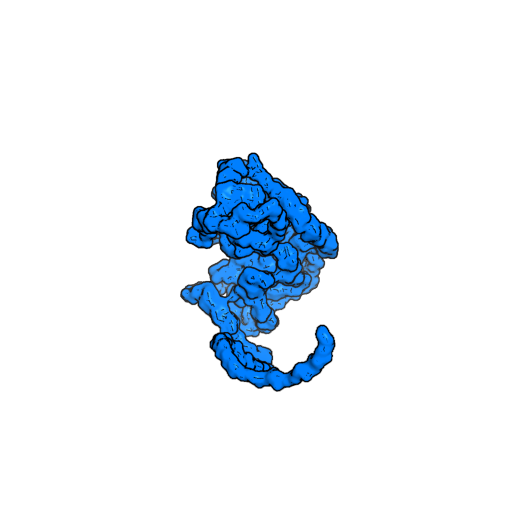1.00 76.44 209 PRO A N 1
ATOM 1613 C CA . PRO A 1 209 ? -14.910 16.163 -0.455 1.00 76.44 209 PRO A CA 1
ATOM 1614 C C . PRO A 1 209 ? -15.317 16.255 -1.935 1.00 76.44 209 PRO A C 1
ATOM 1616 O O . PRO A 1 209 ? -14.902 17.170 -2.636 1.00 76.44 209 PRO A O 1
ATOM 1619 N N . GLY A 1 210 ? -16.130 15.306 -2.405 1.00 83.38 210 GLY A N 1
ATOM 1620 C CA . GLY A 1 210 ? -16.606 15.247 -3.795 1.00 83.38 210 GLY A CA 1
ATOM 1621 C C . GLY A 1 210 ? -15.629 14.624 -4.800 1.00 83.38 210 GLY A C 1
ATOM 1622 O O . GLY A 1 210 ? -16.045 14.261 -5.892 1.00 83.38 210 GLY A O 1
ATOM 1623 N N . GLU A 1 211 ? -14.359 14.432 -4.435 1.00 91.69 211 GLU A N 1
ATOM 1624 C CA . GLU A 1 211 ? -13.360 13.817 -5.324 1.00 91.69 211 GLU A CA 1
ATOM 1625 C C . GLU A 1 211 ? -13.105 12.341 -5.037 1.00 91.69 211 GLU A C 1
ATOM 1627 O O . GLU A 1 211 ? -12.467 11.675 -5.842 1.00 91.69 211 GLU A O 1
ATOM 1632 N N . ARG A 1 212 ? -13.556 11.818 -3.891 1.00 93.00 212 ARG A N 1
ATOM 1633 C CA . ARG A 1 212 ? -13.181 10.471 -3.429 1.00 93.00 212 ARG A CA 1
ATOM 1634 C C . ARG A 1 212 ? -13.794 9.341 -4.251 1.00 93.00 212 ARG A C 1
ATOM 1636 O O . ARG A 1 212 ? -13.214 8.262 -4.299 1.00 93.00 212 ARG A O 1
ATOM 1643 N N . ASP A 1 213 ? -14.936 9.569 -4.887 1.00 95.62 213 ASP A N 1
ATOM 1644 C CA . ASP A 1 213 ? -15.710 8.494 -5.513 1.00 95.62 213 ASP A CA 1
ATOM 1645 C C . ASP A 1 213 ? -14.948 7.835 -6.669 1.00 95.62 213 ASP A C 1
ATOM 1647 O O . ASP A 1 213 ? -14.834 6.613 -6.704 1.00 95.62 213 ASP A O 1
ATOM 1651 N N . GLY A 1 214 ? -14.354 8.631 -7.563 1.00 96.19 214 GLY A N 1
ATOM 1652 C CA . GLY A 1 214 ? -13.522 8.148 -8.673 1.00 96.19 214 GLY A CA 1
ATOM 1653 C C . GLY A 1 214 ? -12.318 7.291 -8.235 1.00 96.19 214 GLY A C 1
ATOM 1654 O O . GLY A 1 214 ? -12.251 6.115 -8.605 1.00 96.19 214 GLY A O 1
ATOM 1655 N N . PRO A 1 215 ? -11.377 7.817 -7.425 1.00 97.06 215 PRO A N 1
ATOM 1656 C CA . PRO A 1 215 ? -10.208 7.070 -6.972 1.00 97.06 215 PRO A CA 1
ATOM 1657 C C . PRO A 1 215 ? -10.586 5.842 -6.123 1.00 97.06 215 PRO A C 1
ATOM 1659 O O . PRO A 1 215 ? -9.969 4.785 -6.272 1.00 97.06 215 PRO A O 1
ATOM 1662 N N . ASN A 1 216 ? -11.638 5.924 -5.296 1.00 97.88 216 ASN A N 1
ATOM 1663 C CA . ASN A 1 216 ? -12.124 4.776 -4.520 1.00 97.88 216 ASN A CA 1
ATOM 1664 C C . ASN A 1 216 ? -12.725 3.686 -5.417 1.00 97.88 216 ASN A C 1
ATOM 1666 O O . ASN A 1 216 ? -12.453 2.499 -5.217 1.00 97.88 216 ASN A O 1
ATOM 1670 N N . ALA A 1 217 ? -13.532 4.068 -6.411 1.00 98.25 217 ALA A N 1
ATOM 1671 C CA . ALA A 1 217 ? -14.125 3.133 -7.361 1.00 98.25 217 ALA A CA 1
ATOM 1672 C C . ALA A 1 217 ? -13.048 2.432 -8.197 1.00 98.25 217 ALA A C 1
ATOM 1674 O O . ALA A 1 217 ? -13.123 1.217 -8.401 1.00 98.25 217 ALA A O 1
ATOM 1675 N N . PHE A 1 218 ? -12.013 3.169 -8.612 1.00 98.50 218 PHE A N 1
ATOM 1676 C CA . PHE A 1 218 ? -10.862 2.593 -9.295 1.00 98.50 218 PHE A CA 1
ATOM 1677 C C . PHE A 1 218 ? -10.185 1.520 -8.436 1.00 98.50 218 PHE A C 1
ATOM 1679 O O . PHE A 1 218 ? -10.112 0.372 -8.872 1.00 98.50 218 PHE A O 1
ATOM 1686 N N . VAL A 1 219 ? -9.777 1.836 -7.201 1.00 98.44 219 VAL A N 1
ATOM 1687 C CA . VAL A 1 219 ? -9.117 0.854 -6.316 1.00 98.44 219 VAL A CA 1
ATOM 1688 C C . VAL A 1 219 ? -10.023 -0.340 -6.016 1.00 98.44 219 VAL A C 1
ATOM 1690 O O . VAL A 1 219 ? -9.566 -1.478 -6.077 1.00 98.44 219 VAL A O 1
ATOM 1693 N N . THR A 1 220 ? -11.323 -0.122 -5.811 1.00 98.50 220 THR A N 1
ATOM 1694 C CA . THR A 1 220 ? -12.301 -1.216 -5.660 1.00 98.50 220 THR A CA 1
ATOM 1695 C C . THR A 1 220 ? -12.294 -2.149 -6.880 1.00 98.50 220 THR A C 1
ATOM 1697 O O . THR A 1 220 ? -12.318 -3.371 -6.737 1.00 98.50 220 THR A O 1
ATOM 1700 N N . SER A 1 221 ? -12.225 -1.598 -8.098 1.00 98.19 221 SER A N 1
ATOM 1701 C CA . SER A 1 221 ? -12.148 -2.397 -9.331 1.00 98.19 221 SER A CA 1
ATOM 1702 C C . SER A 1 221 ? -10.836 -3.180 -9.464 1.00 98.19 221 SER A C 1
ATOM 1704 O O . SER A 1 221 ? -10.819 -4.255 -10.064 1.00 98.19 221 SER A O 1
ATOM 1706 N N . VAL A 1 222 ? -9.737 -2.659 -8.909 1.00 98.12 222 VAL A N 1
ATOM 1707 C CA . VAL A 1 222 ? -8.442 -3.349 -8.862 1.00 98.12 222 VAL A CA 1
ATOM 1708 C C . VAL A 1 222 ? -8.511 -4.508 -7.873 1.00 98.12 222 VAL A C 1
ATOM 1710 O O . VAL A 1 222 ? -8.231 -5.643 -8.251 1.00 98.12 222 VAL A O 1
ATOM 1713 N N . LEU A 1 223 ? -8.973 -4.255 -6.645 1.00 98.19 223 LEU A N 1
ATOM 1714 C CA . LEU A 1 223 ? -9.108 -5.268 -5.593 1.00 98.19 223 LEU A CA 1
ATOM 1715 C C . LEU A 1 223 ? -9.918 -6.481 -6.065 1.00 98.19 223 LEU A C 1
ATOM 1717 O O . LEU A 1 223 ? -9.505 -7.614 -5.834 1.00 98.19 223 LEU A O 1
ATOM 1721 N N . ARG A 1 224 ? -11.014 -6.266 -6.804 1.00 97.62 224 ARG A N 1
ATOM 1722 C CA . ARG A 1 224 ? -11.856 -7.342 -7.370 1.00 97.62 224 ARG A CA 1
ATOM 1723 C C . ARG A 1 224 ? -11.144 -8.270 -8.357 1.00 97.62 224 ARG A C 1
ATOM 1725 O O . ARG A 1 224 ? -11.633 -9.368 -8.591 1.00 97.62 224 ARG A O 1
ATOM 1732 N N . ARG A 1 225 ? -10.038 -7.831 -8.960 1.00 97.50 225 ARG A N 1
ATOM 1733 C CA . ARG A 1 225 ? -9.274 -8.611 -9.949 1.00 97.50 225 ARG A CA 1
ATOM 1734 C C . ARG A 1 225 ? -8.058 -9.305 -9.352 1.00 97.50 225 ARG A C 1
ATOM 1736 O O . ARG A 1 225 ? -7.601 -10.302 -9.898 1.00 97.50 225 ARG A O 1
ATOM 1743 N N . LEU A 1 226 ? -7.539 -8.786 -8.242 1.00 97.75 226 LEU A N 1
ATOM 1744 C CA . LEU A 1 226 ? -6.408 -9.378 -7.536 1.00 97.75 226 LEU A CA 1
ATOM 1745 C C . LEU A 1 226 ? -6.821 -10.672 -6.824 1.00 97.75 226 LEU A C 1
ATOM 1747 O O . LEU A 1 226 ? -7.967 -10.776 -6.392 1.00 97.75 226 LEU A O 1
ATOM 1751 N N . PRO A 1 227 ? -5.913 -11.648 -6.666 1.00 97.50 227 PRO A N 1
ATOM 1752 C CA . PRO A 1 227 ? -6.207 -12.917 -6.005 1.00 97.50 227 PRO A CA 1
ATOM 1753 C C . PRO A 1 227 ? -6.437 -12.745 -4.500 1.00 97.50 227 PRO A C 1
ATOM 1755 O O . PRO A 1 227 ? -5.869 -11.853 -3.862 1.00 97.50 227 PRO A O 1
ATOM 1758 N N . ASP A 1 228 ? -7.211 -13.658 -3.914 1.00 97.81 228 ASP A N 1
ATOM 1759 C CA . ASP A 1 228 ? -7.561 -13.635 -2.488 1.00 97.81 228 ASP A CA 1
ATOM 1760 C C . ASP A 1 228 ? -6.322 -13.670 -1.584 1.00 97.81 228 ASP A C 1
ATOM 1762 O O . ASP A 1 228 ? -6.282 -12.959 -0.587 1.00 97.81 228 ASP A O 1
ATOM 1766 N N . GLY A 1 229 ? -5.264 -14.395 -1.964 1.00 96.75 229 GLY A N 1
ATOM 1767 C CA . GLY A 1 229 ? -3.999 -14.417 -1.222 1.00 96.75 229 GLY A CA 1
ATOM 1768 C C . GLY A 1 229 ? -3.333 -13.046 -1.063 1.00 96.75 229 GLY A C 1
ATOM 1769 O O . GLY A 1 229 ? -2.679 -12.789 -0.048 1.00 96.75 229 GLY A O 1
ATOM 1770 N N . LEU A 1 230 ? -3.508 -12.155 -2.047 1.00 96.81 230 LEU A N 1
ATOM 1771 C CA . LEU A 1 230 ? -2.962 -10.798 -2.018 1.00 96.81 230 LEU A CA 1
ATOM 1772 C C . LEU A 1 230 ? -3.893 -9.830 -1.279 1.00 96.81 230 LEU A C 1
ATOM 1774 O O . LEU A 1 230 ? -3.416 -8.961 -0.552 1.00 96.81 230 LEU A O 1
ATOM 1778 N N . VAL A 1 231 ? -5.206 -9.993 -1.449 1.00 97.81 231 VAL A N 1
ATOM 1779 C CA . VAL A 1 231 ? -6.228 -9.098 -0.887 1.00 97.81 231 VAL A CA 1
ATOM 1780 C C . VAL A 1 231 ? -6.537 -9.432 0.570 1.00 97.81 231 VAL A C 1
ATOM 1782 O O . VAL A 1 231 ? -6.505 -8.546 1.422 1.00 97.81 231 VAL A O 1
ATOM 1785 N N . GLY A 1 232 ? -6.797 -10.700 0.875 1.00 97.31 232 GLY A N 1
ATOM 1786 C CA . GLY A 1 232 ? -7.158 -11.174 2.205 1.00 97.31 232 GLY A CA 1
ATOM 1787 C C . GLY A 1 232 ? -6.110 -10.799 3.241 1.00 97.31 232 GLY A C 1
ATOM 1788 O O . GLY A 1 232 ? -4.905 -10.834 2.967 1.00 97.31 232 GLY A O 1
ATOM 1789 N N . GLY A 1 233 ? -6.569 -10.406 4.431 1.00 95.94 233 GLY A N 1
ATOM 1790 C CA . GLY A 1 233 ? -5.733 -9.985 5.551 1.00 95.94 233 GLY A CA 1
ATOM 1791 C C . GLY A 1 233 ? -4.699 -8.903 5.227 1.00 95.94 233 GLY A C 1
ATOM 1792 O O . GLY A 1 233 ? -3.572 -9.003 5.711 1.00 95.94 233 GLY A O 1
ATOM 1793 N N . SER A 1 234 ? -5.036 -7.934 4.370 1.00 96.88 234 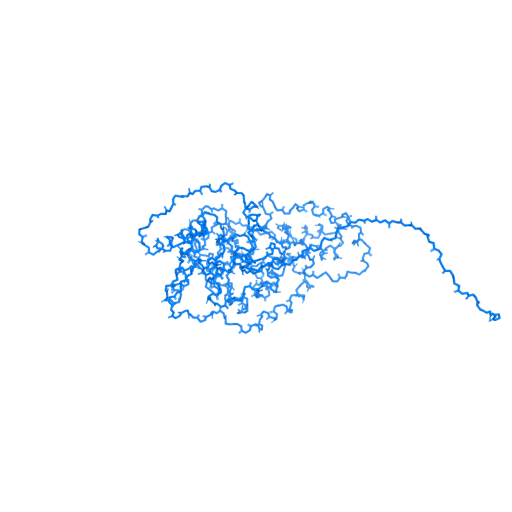SER A N 1
ATOM 1794 C CA . SER A 1 234 ? -4.147 -6.835 3.974 1.00 96.88 234 SER A CA 1
ATOM 1795 C C . SER A 1 234 ? -4.653 -5.474 4.466 1.00 96.88 234 SER A C 1
ATOM 1797 O O . SER A 1 234 ? -5.855 -5.238 4.549 1.00 96.88 234 SER A O 1
ATOM 1799 N N . LEU A 1 235 ? -3.725 -4.569 4.783 1.00 97.44 235 LEU A N 1
ATOM 1800 C CA . LEU A 1 235 ? -3.976 -3.132 4.927 1.00 97.44 235 LEU A CA 1
ATOM 1801 C C . LEU A 1 235 ? -3.017 -2.416 3.977 1.00 97.44 235 LEU A C 1
ATOM 1803 O O . LEU A 1 235 ? -1.795 -2.507 4.146 1.00 97.44 235 LEU A O 1
ATOM 1807 N N . LEU A 1 236 ? -3.575 -1.757 2.964 1.00 96.31 236 LEU A N 1
ATOM 1808 C CA . LEU A 1 236 ? -2.828 -1.233 1.823 1.00 96.31 236 LEU A CA 1
ATOM 1809 C C . LEU A 1 236 ? -3.046 0.270 1.676 1.00 96.31 236 LEU A C 1
ATOM 1811 O O . LEU A 1 236 ? -4.159 0.761 1.874 1.00 96.31 236 LEU A O 1
ATOM 1815 N N . ALA A 1 237 ? -1.996 0.986 1.272 1.00 95.31 237 ALA A N 1
ATOM 1816 C CA . ALA A 1 237 ? -2.096 2.364 0.798 1.00 95.31 237 ALA A CA 1
ATOM 1817 C C . ALA A 1 237 ? -1.665 2.441 -0.671 1.00 95.31 237 ALA A C 1
ATOM 1819 O O . ALA A 1 237 ? -0.500 2.226 -1.005 1.00 95.31 237 ALA A O 1
ATOM 1820 N N . TRP A 1 238 ? -2.620 2.752 -1.533 1.00 96.44 238 TRP A N 1
ATOM 1821 C CA . TRP A 1 238 ? -2.500 2.829 -2.979 1.00 96.44 238 TRP A CA 1
ATOM 1822 C C . TRP A 1 238 ? -2.161 4.250 -3.391 1.00 96.44 238 TRP A C 1
ATOM 1824 O O . TRP A 1 238 ? -2.938 5.167 -3.126 1.00 96.44 238 TRP A O 1
ATOM 1834 N N . ASP A 1 239 ? -1.040 4.416 -4.076 1.00 95.12 239 ASP A N 1
ATOM 1835 C CA . ASP A 1 239 ? -0.693 5.655 -4.749 1.00 95.12 239 ASP A CA 1
ATOM 1836 C C . ASP A 1 239 ? -1.151 5.544 -6.199 1.00 95.12 239 ASP A C 1
ATOM 1838 O O . ASP A 1 239 ? -0.704 4.662 -6.939 1.00 95.12 239 ASP A O 1
ATOM 1842 N N . ILE A 1 240 ? -2.091 6.399 -6.594 1.00 95.88 240 ILE A N 1
ATOM 1843 C CA . ILE A 1 240 ? -2.735 6.335 -7.904 1.00 95.88 240 ILE A CA 1
ATOM 1844 C C . ILE A 1 240 ? -2.643 7.679 -8.626 1.00 95.88 240 ILE A C 1
ATOM 1846 O O . ILE A 1 240 ? -2.828 8.744 -8.037 1.00 95.88 240 ILE A O 1
ATOM 1850 N N . ALA A 1 241 ? -2.399 7.624 -9.927 1.00 96.62 241 ALA A N 1
ATOM 1851 C CA . ALA A 1 241 ? -2.426 8.769 -10.817 1.00 96.62 241 ALA A CA 1
ATOM 1852 C C . ALA A 1 241 ? -3.802 8.889 -11.472 1.00 96.62 241 ALA A C 1
ATOM 1854 O O . ALA A 1 241 ? -4.244 7.954 -12.138 1.00 96.62 241 ALA A O 1
ATOM 1855 N N . LEU A 1 242 ? -4.435 10.054 -11.355 1.00 96.94 242 LEU A N 1
ATOM 1856 C CA . LEU A 1 242 ? -5.419 10.520 -12.326 1.00 96.94 242 LEU A CA 1
ATOM 1857 C C . LEU A 1 242 ? -4.664 11.078 -13.532 1.00 96.94 242 LEU A C 1
ATOM 1859 O O . LEU A 1 242 ? -3.860 12.004 -13.398 1.00 96.94 242 LEU A O 1
ATOM 1863 N N . GLN A 1 243 ? -4.922 10.522 -14.707 1.00 96.12 243 GLN A N 1
ATOM 1864 C CA . GLN A 1 243 ? -4.331 10.963 -15.964 1.00 96.12 243 GLN A CA 1
ATOM 1865 C C . GLN A 1 243 ? -5.138 12.122 -16.574 1.00 96.12 243 GLN A C 1
ATOM 1867 O O . GLN A 1 243 ? -6.347 12.209 -16.352 1.00 96.12 243 GLN A O 1
ATOM 1872 N N . PRO A 1 244 ? -4.527 12.974 -17.422 1.00 95.56 244 PRO A N 1
ATOM 1873 C CA . PRO A 1 244 ? -5.249 14.032 -18.139 1.00 95.56 244 PRO A CA 1
ATOM 1874 C C . PRO A 1 244 ? -6.417 13.535 -19.008 1.00 95.56 244 PRO A C 1
ATOM 1876 O O . PRO A 1 244 ? -7.342 14.290 -19.285 1.00 95.56 244 PRO A O 1
ATOM 1879 N N . SER A 1 245 ? -6.389 12.268 -19.429 1.00 95.00 245 SER A N 1
ATOM 1880 C CA . SER A 1 245 ? -7.468 11.602 -20.171 1.00 95.00 245 SER A CA 1
ATOM 1881 C C . SER A 1 245 ? -8.699 11.264 -19.316 1.00 95.00 245 SER A C 1
ATOM 1883 O O . SER A 1 245 ? -9.710 10.831 -19.864 1.00 95.00 245 SER A O 1
ATOM 1885 N N . GLY A 1 246 ? -8.616 11.412 -17.989 1.00 95.69 246 GLY A N 1
ATOM 1886 C CA . GLY A 1 246 ? -9.634 10.978 -17.028 1.00 95.69 246 GLY A CA 1
ATOM 1887 C C . GLY A 1 246 ? -9.475 9.531 -16.544 1.00 95.69 246 GLY A C 1
ATOM 1888 O O . GLY A 1 246 ? -10.233 9.096 -15.682 1.00 95.69 246 GLY A O 1
ATOM 1889 N N . GLY A 1 247 ? -8.501 8.782 -17.074 1.00 96.31 247 GLY A N 1
ATOM 1890 C CA . GLY A 1 247 ? -8.174 7.429 -16.614 1.00 96.31 247 GLY A CA 1
ATOM 1891 C C . GLY A 1 247 ? -7.375 7.411 -15.309 1.00 96.31 247 GLY A C 1
ATOM 1892 O O . GLY A 1 247 ? -6.776 8.414 -14.922 1.00 96.31 247 GLY A O 1
ATOM 1893 N N . TYR A 1 248 ? -7.323 6.248 -14.656 1.00 97.75 248 TYR A N 1
ATOM 1894 C CA . TYR A 1 248 ? -6.527 6.029 -13.448 1.00 97.75 248 TYR A CA 1
ATOM 1895 C C . TYR A 1 248 ? -5.449 4.969 -13.667 1.00 97.75 248 TYR A C 1
ATOM 1897 O O . TYR A 1 248 ? -5.644 4.020 -14.425 1.00 97.75 248 TYR A O 1
ATOM 1905 N N . MET A 1 249 ? -4.328 5.115 -12.964 1.00 97.38 249 MET A N 1
ATOM 1906 C CA . MET A 1 249 ? -3.225 4.157 -12.983 1.00 97.38 249 MET A CA 1
ATOM 1907 C C . MET A 1 249 ? -2.604 4.021 -11.592 1.00 97.38 249 MET A C 1
ATOM 1909 O O . MET A 1 249 ? -2.501 4.999 -10.857 1.00 97.38 249 MET A O 1
ATOM 1913 N N . VAL A 1 250 ? -2.181 2.817 -11.225 1.00 97.19 250 VAL A N 1
ATOM 1914 C CA . VAL A 1 250 ? -1.413 2.544 -10.009 1.00 97.19 250 VAL A CA 1
ATOM 1915 C C . VAL A 1 250 ? 0.031 2.988 -10.224 1.00 97.19 250 VAL A C 1
ATOM 1917 O O . VAL A 1 250 ? 0.676 2.589 -11.191 1.00 97.19 250 VAL A O 1
ATOM 1920 N N . ILE A 1 251 ? 0.541 3.805 -9.306 1.00 94.38 251 ILE A N 1
ATOM 1921 C CA . ILE A 1 251 ? 1.950 4.212 -9.246 1.00 94.38 251 ILE A CA 1
ATOM 1922 C C . ILE A 1 251 ? 2.724 3.233 -8.360 1.00 94.38 251 ILE A C 1
ATOM 1924 O O . ILE A 1 251 ? 3.803 2.770 -8.731 1.00 94.38 251 ILE A O 1
ATOM 1928 N N . GLU A 1 252 ? 2.174 2.957 -7.176 1.00 93.19 252 GLU A N 1
ATOM 1929 C CA . GLU A 1 252 ? 2.779 2.135 -6.128 1.00 93.19 252 GLU A CA 1
ATOM 1930 C C . GLU A 1 252 ? 1.703 1.665 -5.137 1.00 93.19 252 GLU A C 1
ATOM 1932 O O . GLU A 1 252 ? 0.689 2.334 -4.924 1.00 93.19 252 GLU A O 1
ATOM 1937 N N . VAL A 1 253 ? 1.934 0.516 -4.505 1.00 94.81 253 VAL A N 1
ATOM 1938 C CA . VAL A 1 253 ? 1.119 0.001 -3.400 1.00 94.81 253 VAL A CA 1
ATOM 1939 C C . VAL A 1 253 ? 2.007 -0.168 -2.176 1.00 94.81 253 VAL A C 1
ATOM 1941 O O . VAL A 1 253 ? 3.012 -0.868 -2.195 1.00 94.81 253 VAL A O 1
ATOM 1944 N N . ASN A 1 254 ? 1.644 0.452 -1.068 1.00 93.00 254 ASN A N 1
ATOM 1945 C CA . ASN A 1 254 ? 2.384 0.320 0.176 1.00 93.00 254 ASN A CA 1
ATOM 1946 C C . ASN A 1 254 ? 1.699 -0.746 1.029 1.00 93.00 254 ASN A C 1
ATOM 1948 O O . ASN A 1 254 ? 0.521 -0.607 1.357 1.00 93.00 254 ASN A O 1
ATOM 1952 N N . PHE A 1 255 ? 2.436 -1.794 1.394 1.00 92.81 255 PHE A N 1
ATOM 1953 C CA . PHE A 1 255 ? 1.940 -2.869 2.252 1.00 92.81 255 PHE A CA 1
ATOM 1954 C C . PHE A 1 255 ? 2.238 -2.566 3.723 1.00 92.81 255 PHE A C 1
ATOM 1956 O O . PHE A 1 255 ? 3.386 -2.297 4.094 1.00 92.81 255 PHE A O 1
ATOM 1963 N N . THR A 1 256 ? 1.208 -2.635 4.571 1.00 94.00 256 THR A N 1
ATOM 1964 C CA . THR A 1 256 ? 1.395 -2.723 6.025 1.00 94.00 256 THR A CA 1
ATOM 1965 C C . THR A 1 256 ? 1.906 -4.113 6.386 1.00 94.00 256 THR A C 1
ATOM 1967 O O . THR A 1 256 ? 1.380 -5.110 5.898 1.00 94.00 256 THR A O 1
ATOM 1970 N N . GLY A 1 257 ? 2.903 -4.193 7.264 1.00 93.62 257 GLY A N 1
ATOM 1971 C CA . GLY A 1 257 ? 3.450 -5.469 7.716 1.00 93.62 257 GLY A CA 1
ATOM 1972 C C . GLY A 1 257 ? 4.893 -5.369 8.195 1.00 93.62 257 GLY A C 1
ATOM 1973 O O . GLY A 1 257 ? 5.447 -4.279 8.332 1.00 93.62 257 GLY A O 1
ATOM 1974 N N . PHE A 1 258 ? 5.500 -6.522 8.463 1.00 92.50 258 PHE A N 1
ATOM 1975 C CA . PHE A 1 258 ? 6.882 -6.659 8.907 1.00 92.50 258 PHE A CA 1
ATOM 1976 C C . PHE A 1 258 ? 7.861 -6.682 7.726 1.00 92.50 258 PHE A C 1
ATOM 1978 O O . PHE A 1 258 ? 7.998 -7.688 7.029 1.00 92.50 258 PHE A O 1
ATOM 1985 N N . HIS A 1 259 ? 8.584 -5.583 7.524 1.00 90.69 259 HIS A N 1
ATOM 1986 C CA . HIS A 1 259 ? 9.577 -5.434 6.463 1.00 90.69 259 HIS A CA 1
ATOM 1987 C C . HIS A 1 259 ? 10.858 -6.202 6.809 1.00 90.69 259 HIS A C 1
ATOM 1989 O O . HIS A 1 259 ? 11.461 -5.944 7.856 1.00 90.69 259 HIS A O 1
ATOM 1995 N N . PRO A 1 260 ? 11.311 -7.148 5.961 1.00 85.62 260 PRO A N 1
ATOM 1996 C CA . PRO A 1 260 ? 12.482 -7.970 6.265 1.00 85.62 260 PRO A CA 1
ATOM 1997 C C . PRO A 1 260 ? 13.811 -7.283 5.922 1.00 85.62 260 PRO A C 1
ATOM 1999 O O . PRO A 1 260 ? 14.835 -7.617 6.518 1.00 85.62 260 PRO A O 1
ATOM 2002 N N . ALA A 1 261 ? 13.808 -6.343 4.970 1.00 79.38 261 ALA A N 1
ATOM 2003 C CA . ALA A 1 261 ? 15.023 -5.782 4.378 1.00 79.38 261 ALA A CA 1
ATOM 2004 C C . ALA A 1 261 ? 15.148 -4.263 4.563 1.00 79.38 261 ALA A C 1
ATOM 2006 O O . ALA A 1 261 ? 16.136 -3.785 5.119 1.00 79.38 261 ALA A O 1
ATOM 2007 N N . PHE A 1 262 ? 14.158 -3.494 4.107 1.00 73.31 262 PHE A N 1
ATOM 2008 C CA . PHE A 1 262 ? 14.179 -2.036 4.194 1.00 73.31 262 PHE A CA 1
ATOM 2009 C C . PHE A 1 262 ? 13.503 -1.560 5.474 1.00 73.31 262 PHE A C 1
ATOM 2011 O O . PHE A 1 262 ? 12.379 -1.966 5.736 1.00 73.31 262 PHE A O 1
ATOM 2018 N N . LYS A 1 263 ? 14.207 -0.732 6.265 1.00 78.06 263 LYS A N 1
ATOM 2019 C CA . LYS A 1 263 ? 13.773 -0.280 7.601 1.00 78.06 263 LYS A CA 1
ATOM 2020 C C . LYS A 1 263 ? 13.135 -1.433 8.392 1.00 78.06 263 LYS A C 1
ATOM 2022 O O . LYS A 1 263 ? 11.942 -1.466 8.631 1.00 78.06 263 LYS A O 1
ATOM 2027 N N . ARG A 1 264 ? 13.942 -2.446 8.723 1.00 86.12 264 ARG A N 1
ATOM 2028 C CA . ARG A 1 264 ? 13.437 -3.715 9.265 1.00 86.12 264 ARG A CA 1
ATOM 2029 C C . ARG A 1 264 ? 12.481 -3.506 10.447 1.00 86.12 264 ARG A C 1
ATOM 2031 O O . ARG A 1 264 ? 12.847 -2.857 11.424 1.00 86.12 264 ARG A O 1
ATOM 2038 N N . GLY A 1 265 ? 11.317 -4.146 10.379 1.00 90.44 265 GLY A N 1
ATOM 2039 C CA . GLY A 1 265 ? 10.287 -4.097 11.415 1.00 90.44 265 GLY A CA 1
ATOM 2040 C C . GLY A 1 265 ? 8.888 -3.872 10.851 1.00 90.44 265 GLY A C 1
ATOM 2041 O O . GLY A 1 265 ? 8.688 -3.786 9.644 1.00 90.44 265 GLY A O 1
ATOM 2042 N N . PHE A 1 266 ? 7.897 -3.791 11.731 1.00 91.44 266 PHE A N 1
ATOM 2043 C CA . PHE A 1 266 ? 6.512 -3.517 11.386 1.00 91.44 266 PHE A CA 1
ATOM 2044 C C . PHE A 1 266 ? 6.323 -2.049 10.999 1.00 91.44 266 PHE A C 1
ATOM 2046 O O . PHE A 1 266 ? 6.713 -1.146 11.748 1.00 91.44 266 PHE A O 1
ATOM 2053 N N . HIS A 1 267 ? 5.722 -1.833 9.833 1.00 89.00 267 HIS A N 1
ATOM 2054 C CA . HIS A 1 267 ? 5.394 -0.533 9.261 1.00 89.00 267 HIS A CA 1
ATOM 2055 C C . HIS A 1 267 ? 3.919 -0.496 8.882 1.00 89.00 267 HIS A C 1
ATOM 2057 O O . HIS A 1 267 ? 3.402 -1.471 8.342 1.00 89.00 267 HIS A O 1
ATOM 2063 N N . CYS A 1 268 ? 3.278 0.656 9.078 1.00 87.00 268 CYS A N 1
ATOM 2064 C CA . CYS A 1 268 ? 1.958 0.930 8.518 1.00 87.00 268 CYS A CA 1
ATOM 2065 C C . CYS A 1 268 ? 2.096 1.622 7.161 1.00 87.00 268 CYS A C 1
ATOM 2067 O O . CYS A 1 268 ? 2.827 2.607 7.040 1.00 87.00 268 CYS A O 1
ATOM 2069 N N . SER A 1 269 ? 1.348 1.151 6.169 1.00 73.50 269 SER A N 1
ATOM 2070 C CA . SER A 1 269 ? 1.191 1.812 4.877 1.00 73.50 269 SER A CA 1
ATOM 2071 C C . SER A 1 269 ? 0.399 3.108 5.041 1.00 73.50 269 SER A C 1
ATOM 2073 O O . SER A 1 269 ? -0.727 3.064 5.523 1.00 73.50 269 SER A O 1
ATOM 2075 N N . GLY A 1 270 ? 0.944 4.252 4.628 1.00 67.62 270 GLY A N 1
ATOM 2076 C CA . GLY A 1 270 ? 0.239 5.540 4.682 1.00 67.62 270 GLY A CA 1
ATOM 2077 C C . GLY A 1 270 ? 0.538 6.374 5.930 1.00 67.62 270 GLY A C 1
ATOM 2078 O O . GLY A 1 270 ? 1.569 6.197 6.576 1.00 67.62 270 GLY A O 1
ATOM 2079 N N . TYR A 1 271 ? -0.349 7.315 6.257 1.00 78.19 271 TYR A N 1
ATOM 2080 C CA . TYR A 1 271 ? -0.095 8.360 7.259 1.00 78.19 271 TYR A CA 1
ATOM 2081 C C . TYR A 1 271 ? -0.413 7.940 8.706 1.00 78.19 271 TYR A C 1
ATOM 2083 O O . TYR A 1 271 ? -0.383 8.775 9.599 1.00 78.19 271 TYR A O 1
ATOM 2091 N N . PHE A 1 272 ? -0.658 6.656 9.001 1.00 85.69 272 PHE A N 1
ATOM 2092 C CA . PHE A 1 272 ? -0.991 6.199 10.365 1.00 85.69 272 PHE A CA 1
ATOM 2093 C C . PHE A 1 272 ? 0.089 6.515 11.415 1.00 85.69 272 PHE A C 1
ATOM 2095 O O . PHE A 1 272 ? -0.214 6.712 12.588 1.00 85.69 272 PHE A O 1
ATOM 2102 N N . HIS A 1 273 ? 1.355 6.582 10.998 1.00 82.44 273 HIS A N 1
ATOM 2103 C CA . HIS A 1 273 ? 2.478 6.967 11.856 1.00 82.44 273 HIS A CA 1
ATOM 2104 C C . HIS A 1 273 ? 2.756 8.484 11.845 1.00 82.44 273 HIS A C 1
ATOM 2106 O O . HIS A 1 273 ? 3.592 8.961 12.624 1.00 82.44 273 HIS A O 1
ATOM 2112 N N . ASP A 1 274 ? 2.062 9.238 10.982 1.00 83.62 274 ASP A N 1
ATOM 2113 C CA . ASP A 1 274 ? 2.222 10.681 10.834 1.00 83.62 274 ASP A CA 1
ATOM 2114 C C . ASP A 1 274 ? 1.888 11.405 12.138 1.00 83.62 274 ASP A C 1
ATOM 2116 O O . ASP A 1 274 ? 1.041 10.993 12.936 1.00 83.62 274 ASP A O 1
ATOM 2120 N N . ARG A 1 275 ? 2.583 12.515 12.369 1.00 79.06 275 ARG A N 1
ATOM 2121 C CA . ARG A 1 275 ? 2.461 13.263 13.621 1.00 79.06 275 ARG A CA 1
ATOM 2122 C C . ARG A 1 275 ? 1.179 14.052 13.739 1.00 79.06 275 ARG A C 1
ATOM 2124 O O . ARG A 1 275 ? 0.692 14.230 14.850 1.00 79.06 275 ARG A O 1
ATOM 2131 N N . ASN A 1 276 ? 0.700 14.562 12.618 1.00 78.62 276 ASN A N 1
ATOM 2132 C CA . ASN A 1 276 ? -0.413 15.489 12.567 1.00 78.62 276 ASN A CA 1
ATOM 2133 C C . ASN A 1 276 ? -1.712 14.735 12.277 1.00 78.62 276 ASN A C 1
ATOM 2135 O O . ASN A 1 276 ? -2.752 15.055 12.850 1.00 78.62 276 ASN A O 1
ATOM 2139 N N . TRP A 1 277 ? -1.633 13.709 11.428 1.00 84.44 277 TRP A N 1
ATOM 2140 C CA . TRP A 1 277 ? -2.795 13.004 10.895 1.00 84.44 277 TRP A CA 1
ATOM 2141 C C . TRP A 1 277 ? -2.923 11.558 11.370 1.00 84.44 277 TRP A C 1
ATOM 2143 O O . TRP A 1 277 ? -4.023 11.015 11.309 1.00 84.44 277 TRP A O 1
ATOM 2153 N N . GLY A 1 278 ? -1.873 10.953 11.936 1.00 90.38 278 GLY A N 1
ATOM 2154 C CA . GLY A 1 278 ? -1.873 9.527 12.276 1.00 90.38 278 GLY A CA 1
ATOM 2155 C C . GLY A 1 278 ? -2.998 9.093 13.214 1.00 90.38 278 GLY A C 1
ATOM 2156 O O . GLY A 1 278 ? -3.627 8.063 12.976 1.00 90.38 278 GLY A O 1
ATOM 2157 N N . ALA A 1 279 ? -3.326 9.898 14.230 1.00 93.50 279 ALA A N 1
ATOM 2158 C CA . ALA A 1 279 ? -4.437 9.609 15.142 1.00 93.50 279 ALA A CA 1
ATOM 2159 C C . ALA A 1 279 ? -5.812 9.711 14.449 1.00 93.50 279 ALA A C 1
ATOM 2161 O O . ALA A 1 279 ? -6.702 8.902 14.704 1.00 93.50 279 ALA A O 1
ATOM 2162 N N . CYS A 1 280 ? -5.981 10.685 13.546 1.00 92.31 280 CYS A N 1
ATOM 2163 C CA . CYS A 1 280 ? -7.203 10.868 12.756 1.00 92.31 280 CYS A CA 1
ATOM 2164 C C . CYS A 1 280 ? -7.408 9.695 11.787 1.00 92.31 280 CYS A C 1
ATOM 2166 O O . CYS A 1 280 ? -8.486 9.103 11.737 1.00 92.31 280 CYS A O 1
ATOM 2168 N N . ASP A 1 281 ? -6.358 9.305 11.069 1.00 93.06 281 ASP A N 1
ATOM 2169 C CA . ASP A 1 281 ? -6.418 8.219 10.090 1.00 93.06 281 ASP A CA 1
ATOM 2170 C C . ASP A 1 281 ? -6.613 6.863 10.770 1.00 93.06 281 ASP A C 1
ATOM 2172 O O . ASP A 1 281 ? -7.437 6.057 10.333 1.00 93.06 281 ASP A O 1
ATOM 2176 N N . THR A 1 282 ? -5.944 6.644 11.905 1.00 96.00 282 THR A N 1
ATOM 2177 C CA . THR A 1 282 ? -6.181 5.465 12.748 1.00 96.00 282 THR A CA 1
ATOM 2178 C C . THR A 1 282 ? -7.637 5.427 13.210 1.00 96.00 282 THR A C 1
ATOM 2180 O O . THR A 1 282 ? -8.292 4.398 13.073 1.00 96.00 282 THR A O 1
ATOM 2183 N N . ALA A 1 283 ? -8.206 6.548 13.664 1.00 95.75 283 ALA A N 1
ATOM 2184 C CA . ALA A 1 283 ? -9.610 6.605 14.063 1.00 95.75 283 ALA A CA 1
ATOM 2185 C C . ALA A 1 283 ? -10.583 6.257 12.920 1.00 95.75 283 ALA A C 1
ATOM 2187 O O . ALA A 1 283 ? -11.595 5.592 13.163 1.00 95.75 283 ALA A O 1
ATOM 2188 N N . ARG A 1 284 ? -10.289 6.667 11.677 1.00 94.94 284 ARG A N 1
ATOM 2189 C CA . ARG A 1 284 ? -11.079 6.290 10.487 1.00 94.94 284 ARG A CA 1
ATOM 2190 C C . ARG A 1 284 ? -11.005 4.798 10.205 1.00 94.94 284 ARG A C 1
ATOM 2192 O O . ARG A 1 284 ? -12.048 4.187 9.988 1.00 94.94 284 ARG A O 1
ATOM 2199 N N . LEU A 1 285 ? -9.813 4.206 10.287 1.00 96.88 285 LEU A N 1
ATOM 2200 C CA . LEU A 1 285 ? -9.623 2.758 10.168 1.00 96.88 285 LEU A CA 1
ATOM 2201 C C . LEU A 1 285 ? -10.423 1.995 11.237 1.00 96.88 285 LEU A C 1
ATOM 2203 O O . LEU A 1 285 ? -11.186 1.092 10.900 1.00 96.88 285 LEU A O 1
ATOM 2207 N N . LEU A 1 286 ? -10.321 2.390 12.511 1.00 97.56 286 LEU A N 1
ATOM 2208 C CA . LEU A 1 286 ? -11.067 1.741 13.598 1.00 97.56 286 LEU A CA 1
ATOM 2209 C C . LEU A 1 286 ? -12.584 1.872 13.407 1.00 97.56 286 LEU A C 1
ATOM 2211 O O . LEU A 1 286 ? -13.323 0.906 13.586 1.00 97.56 286 LEU A O 1
ATOM 2215 N N . ASN A 1 287 ? -13.064 3.049 12.996 1.00 96.81 287 ASN A N 1
ATOM 2216 C CA . ASN A 1 287 ? -14.479 3.259 12.689 1.00 96.81 287 ASN A CA 1
ATOM 2217 C C . ASN A 1 287 ? -14.941 2.482 11.448 1.00 96.81 287 ASN A C 1
ATOM 2219 O O . ASN A 1 287 ? -16.099 2.075 11.389 1.00 96.81 287 ASN A O 1
ATOM 2223 N N . HIS A 1 288 ? -14.073 2.273 10.459 1.00 96.81 288 HIS A N 1
ATOM 2224 C CA . HIS A 1 288 ? -14.378 1.433 9.308 1.00 96.81 288 HIS A CA 1
ATOM 2225 C C . HIS A 1 288 ? -14.607 -0.018 9.737 1.00 96.81 288 HIS A C 1
ATOM 2227 O O . HIS A 1 288 ? -15.658 -0.563 9.412 1.00 96.81 288 HIS A O 1
ATOM 2233 N N . VAL A 1 289 ? -13.698 -0.594 10.531 1.00 97.81 289 VAL A N 1
ATOM 2234 C CA . VAL A 1 289 ? -13.860 -1.952 11.082 1.00 97.81 289 VAL A CA 1
ATOM 2235 C C . VAL A 1 289 ? -15.131 -2.056 11.924 1.00 97.81 289 VAL A C 1
ATOM 2237 O O . VAL A 1 289 ? -15.932 -2.959 11.708 1.00 97.81 289 VAL A O 1
ATOM 2240 N N . ALA A 1 290 ? -15.361 -1.093 12.822 1.00 96.94 290 ALA A N 1
ATOM 2241 C CA . ALA A 1 290 ? -16.559 -1.042 13.658 1.00 96.94 290 ALA A CA 1
ATOM 2242 C C . ALA A 1 290 ? -17.859 -1.085 12.831 1.00 96.94 290 ALA A C 1
ATOM 2244 O O . ALA A 1 290 ? -18.771 -1.853 13.129 1.00 96.94 290 ALA A O 1
ATOM 2245 N N . ARG A 1 291 ? -17.937 -0.290 11.753 1.00 96.44 291 ARG A N 1
ATOM 2246 C CA . ARG A 1 291 ? -19.102 -0.269 10.852 1.00 96.44 291 ARG A CA 1
ATOM 2247 C C . ARG A 1 291 ? -19.256 -1.562 10.056 1.00 96.44 291 ARG A C 1
ATOM 2249 O O . ARG A 1 291 ? -20.377 -2.033 9.916 1.00 96.44 291 ARG A O 1
ATOM 2256 N N . GLN A 1 292 ? -18.158 -2.094 9.524 1.00 96.25 292 GLN A N 1
ATOM 2257 C CA . GLN A 1 292 ? -18.161 -3.310 8.705 1.00 96.25 292 GLN A CA 1
ATOM 2258 C C . GLN A 1 292 ? -18.616 -4.540 9.493 1.00 96.25 292 GLN A C 1
ATOM 2260 O O . GLN A 1 292 ? -19.336 -5.376 8.954 1.00 96.25 292 GLN A O 1
ATOM 2265 N N . ASP A 1 293 ? -18.223 -4.626 10.761 1.00 97.25 293 ASP A N 1
ATOM 2266 C CA . ASP A 1 293 ? -18.506 -5.788 11.604 1.00 97.25 293 ASP A CA 1
ATOM 2267 C C . ASP A 1 293 ? -19.721 -5.591 12.518 1.00 97.25 293 ASP A C 1
ATOM 2269 O O . ASP A 1 293 ? -20.172 -6.537 13.156 1.00 97.25 293 ASP A O 1
ATOM 2273 N N . GLY A 1 294 ? -20.261 -4.372 12.603 1.00 96.25 294 GLY A N 1
ATOM 2274 C CA . GLY A 1 294 ? -21.381 -4.061 13.492 1.00 96.25 294 GLY A CA 1
ATOM 2275 C C . GLY A 1 294 ? -21.016 -4.115 14.980 1.00 96.25 294 GLY A C 1
ATOM 2276 O O . GLY A 1 294 ? -21.879 -4.393 15.810 1.00 96.25 294 GLY A O 1
ATOM 2277 N N . VAL A 1 295 ? -19.753 -3.848 15.324 1.00 97.00 295 VAL A N 1
ATOM 2278 C CA . VAL A 1 295 ? -19.242 -3.847 16.706 1.00 97.00 295 VAL A CA 1
ATOM 2279 C C . VAL A 1 295 ? -18.581 -2.518 17.053 1.00 97.00 295 VAL A C 1
ATOM 2281 O O . VAL A 1 295 ? -18.289 -1.697 16.188 1.00 97.00 295 VAL A O 1
ATOM 2284 N N . GLU A 1 296 ? -18.291 -2.297 18.332 1.00 96.31 296 GLU A N 1
ATOM 2285 C CA . GLU A 1 296 ? -17.423 -1.195 18.738 1.00 96.31 296 GLU A CA 1
ATOM 2286 C C . GLU A 1 296 ? -15.950 -1.600 18.659 1.00 96.31 296 GLU A C 1
ATOM 2288 O O . GLU A 1 296 ? -15.570 -2.673 19.116 1.00 96.31 296 GLU A O 1
ATOM 2293 N N . VAL A 1 297 ? -15.116 -0.710 18.125 1.00 97.75 297 VAL A N 1
ATOM 2294 C CA . VAL A 1 297 ? -13.655 -0.798 18.216 1.00 97.75 297 VAL A CA 1
ATOM 2295 C C . VAL A 1 297 ? -13.156 0.493 18.846 1.00 97.75 297 VAL A C 1
ATOM 2297 O O . VAL A 1 297 ? -13.486 1.573 18.341 1.00 97.75 297 VAL A O 1
ATOM 2300 N N . VAL A 1 298 ? -12.414 0.410 19.948 1.00 96.50 298 VAL A N 1
ATOM 2301 C CA . VAL A 1 298 ? -12.058 1.573 20.777 1.00 96.50 298 VAL A CA 1
ATOM 2302 C C . VAL A 1 298 ? -10.568 1.561 21.100 1.00 96.50 298 VAL A C 1
ATOM 2304 O O . VAL A 1 298 ? -10.047 0.544 21.536 1.00 96.50 298 VAL A O 1
ATOM 2307 N N . ALA A 1 299 ? -9.884 2.692 20.905 1.00 96.50 299 ALA A N 1
ATOM 2308 C CA . ALA A 1 299 ? -8.533 2.894 21.430 1.00 96.50 299 ALA A CA 1
ATOM 2309 C C . ALA A 1 299 ? -8.595 3.347 22.899 1.00 96.50 299 ALA A C 1
ATOM 2311 O O . ALA A 1 299 ? -9.187 4.385 23.198 1.00 96.50 299 ALA A O 1
ATOM 2312 N N . GLU A 1 300 ? -7.970 2.599 23.809 1.00 96.38 300 GLU A N 1
ATOM 2313 C CA . GLU A 1 300 ? -8.004 2.865 25.251 1.00 96.38 300 GLU A CA 1
ATOM 2314 C C . GLU A 1 300 ? -6.633 3.358 25.765 1.00 96.38 300 GLU A C 1
ATOM 2316 O O . GLU A 1 300 ? -5.662 2.597 25.771 1.00 96.38 300 GLU A O 1
ATOM 2321 N N . PRO A 1 301 ? -6.522 4.633 26.196 1.00 95.50 301 PRO A N 1
ATOM 2322 C CA . PRO A 1 301 ? -5.301 5.190 26.776 1.00 95.50 301 PRO A CA 1
ATOM 2323 C C . PRO A 1 301 ? -5.187 4.831 28.271 1.00 95.50 301 PRO A C 1
ATOM 2325 O O . PRO A 1 301 ? -5.394 5.680 29.146 1.00 95.50 301 PRO A O 1
ATOM 2328 N N . ASP A 1 302 ? -4.875 3.567 28.563 1.00 97.00 302 ASP A N 1
ATOM 2329 C CA . ASP A 1 302 ? -4.882 2.979 29.910 1.00 97.00 302 ASP A CA 1
ATOM 2330 C C . ASP A 1 302 ? -3.492 2.811 30.562 1.00 97.00 302 ASP A C 1
ATOM 2332 O O . ASP A 1 302 ? -3.392 2.211 31.629 1.00 97.00 302 ASP A O 1
ATOM 2336 N N . ALA A 1 303 ? -2.430 3.371 29.971 1.00 95.56 303 ALA A N 1
ATOM 2337 C CA . ALA A 1 303 ? -1.059 3.277 30.491 1.00 95.56 303 ALA A CA 1
ATOM 2338 C C . ALA A 1 303 ? -0.445 4.681 30.705 1.00 95.56 303 ALA A C 1
ATOM 2340 O O . ALA A 1 303 ? 0.383 5.143 29.908 1.00 95.56 303 ALA A O 1
ATOM 2341 N N . PRO A 1 304 ? -0.873 5.424 31.748 1.00 94.00 304 PRO A N 1
ATOM 2342 C CA . PRO A 1 304 ? -0.466 6.815 31.981 1.00 94.00 304 PRO A CA 1
ATOM 2343 C C . PRO A 1 304 ? 1.045 7.007 32.192 1.00 94.00 304 PRO A C 1
ATOM 2345 O O . PRO A 1 304 ? 1.564 8.103 31.968 1.00 94.00 304 PRO A O 1
ATOM 2348 N N . GLU A 1 305 ? 1.765 5.959 32.583 1.00 94.69 305 GLU A N 1
ATOM 2349 C CA . GLU A 1 305 ? 3.221 5.931 32.715 1.00 94.69 305 GLU A CA 1
ATOM 2350 C C . GLU A 1 305 ? 3.966 6.009 31.364 1.00 94.69 305 GLU A C 1
ATOM 2352 O O . GLU A 1 305 ? 5.165 6.298 31.344 1.00 94.69 305 GLU A O 1
ATOM 2357 N N . TYR A 1 306 ? 3.249 5.871 30.239 1.00 92.81 306 TYR A N 1
ATOM 2358 C CA . TYR A 1 306 ? 3.734 6.079 28.869 1.00 92.81 306 TYR A CA 1
ATOM 2359 C C . TYR A 1 306 ? 3.065 7.308 28.226 1.00 92.81 306 TYR A C 1
ATOM 2361 O O . TYR A 1 306 ? 2.279 7.187 27.285 1.00 92.81 306 TYR A O 1
ATOM 2369 N N . PRO A 1 307 ? 3.363 8.539 28.683 1.00 91.81 307 PRO A N 1
ATOM 2370 C CA . PRO A 1 307 ? 2.548 9.720 28.385 1.00 91.81 307 PRO A CA 1
ATOM 2371 C C . PRO A 1 307 ? 2.467 10.093 26.897 1.00 91.81 307 PRO A C 1
ATOM 2373 O O . PRO A 1 307 ? 1.482 10.696 26.476 1.00 91.81 307 PRO A O 1
ATOM 2376 N N . SER A 1 308 ? 3.484 9.762 26.093 1.00 90.25 308 SER A N 1
ATOM 2377 C CA . SER A 1 308 ? 3.473 10.060 24.650 1.00 90.25 308 SER A CA 1
ATOM 2378 C C . SER A 1 308 ? 2.546 9.117 23.883 1.00 90.25 308 SER A C 1
ATOM 2380 O O . SER A 1 308 ? 1.752 9.573 23.061 1.00 90.25 308 SER A O 1
ATOM 2382 N N . ASP A 1 309 ? 2.611 7.821 24.180 1.00 92.19 309 ASP A N 1
ATOM 2383 C CA . ASP A 1 309 ? 1.768 6.803 23.554 1.00 92.19 309 ASP A CA 1
ATOM 2384 C C . ASP A 1 309 ? 0.327 6.915 24.059 1.00 92.19 309 ASP A C 1
ATOM 2386 O O . ASP A 1 309 ? -0.613 6.918 23.265 1.00 92.19 309 ASP A O 1
ATOM 2390 N N . ASN A 1 310 ? 0.152 7.154 25.364 1.00 94.00 310 ASN A N 1
ATOM 2391 C CA . ASN A 1 310 ? -1.154 7.366 25.985 1.00 94.00 310 ASN A CA 1
ATOM 2392 C C . ASN A 1 310 ? -1.880 8.560 25.363 1.00 94.00 310 ASN A C 1
ATOM 2394 O O . ASN A 1 310 ? -3.076 8.510 25.077 1.00 94.00 310 ASN A O 1
ATOM 2398 N N . ARG A 1 311 ? -1.134 9.631 25.073 1.00 93.00 311 ARG A N 1
ATOM 2399 C CA . ARG A 1 311 ? -1.658 10.782 24.342 1.00 93.00 311 ARG A CA 1
ATOM 2400 C C . ARG A 1 311 ? -2.124 10.405 22.935 1.00 93.00 311 ARG A C 1
ATOM 2402 O O . ARG A 1 311 ? -3.189 10.864 22.539 1.00 93.00 311 ARG A O 1
ATOM 2409 N N . PHE A 1 312 ? -1.370 9.599 22.188 1.00 94.06 312 PHE A N 1
ATOM 2410 C CA . PHE A 1 312 ? -1.761 9.197 20.833 1.00 94.06 312 PHE A CA 1
ATOM 2411 C C . PHE A 1 312 ? -3.035 8.335 20.826 1.00 94.06 312 PHE A C 1
ATOM 2413 O O . PHE A 1 312 ? -3.922 8.559 20.001 1.00 94.06 312 PHE A O 1
ATOM 2420 N N . TYR A 1 313 ? -3.172 7.405 21.778 1.00 96.00 313 TYR A N 1
ATOM 2421 C CA . TYR A 1 313 ? -4.406 6.629 21.971 1.00 96.00 313 TYR A CA 1
ATOM 2422 C C . TYR A 1 313 ? -5.588 7.537 22.327 1.00 96.00 313 TYR A C 1
ATOM 2424 O O . TYR A 1 313 ? -6.654 7.422 21.727 1.00 96.00 313 TYR A O 1
ATOM 2432 N N . LEU A 1 314 ? -5.387 8.504 23.228 1.00 95.19 314 LEU A N 1
ATOM 2433 C CA . LEU A 1 314 ? -6.414 9.482 23.591 1.00 95.19 314 LEU A CA 1
ATOM 2434 C C . LEU A 1 314 ? -6.821 10.372 22.405 1.00 95.19 314 LEU A C 1
ATOM 2436 O O . LEU A 1 314 ? -8.004 10.630 22.194 1.00 95.19 314 LEU A O 1
ATOM 2440 N N . GLU A 1 315 ? -5.859 10.851 21.615 1.00 95.12 315 GLU A N 1
ATOM 2441 C CA . GLU A 1 315 ? -6.129 11.626 20.399 1.00 95.12 315 GLU A CA 1
ATOM 2442 C C . GLU A 1 315 ? -6.905 10.791 19.373 1.00 95.12 315 GLU A C 1
ATOM 2444 O O . GLU A 1 315 ? -7.865 11.293 18.787 1.00 95.12 315 GLU A O 1
ATOM 2449 N N . THR A 1 316 ? -6.548 9.514 19.211 1.00 95.75 316 THR A N 1
ATOM 2450 C CA . THR A 1 316 ? -7.264 8.566 18.344 1.00 95.75 316 THR A CA 1
ATOM 2451 C C . THR A 1 316 ? -8.707 8.389 18.813 1.00 95.75 316 THR A C 1
ATOM 2453 O O . THR A 1 316 ? -9.632 8.579 18.024 1.00 95.75 316 THR A O 1
ATOM 2456 N N . LEU A 1 317 ? -8.923 8.127 20.105 1.00 95.56 317 LEU A N 1
ATOM 2457 C CA . LEU A 1 317 ? -10.254 8.008 20.704 1.00 95.56 317 LEU A CA 1
ATOM 2458 C C . LEU A 1 317 ? -11.102 9.266 20.466 1.00 95.56 317 LEU A C 1
ATOM 2460 O O . LEU A 1 317 ? -12.240 9.184 20.002 1.00 95.56 317 LEU A O 1
ATOM 2464 N N . ASN A 1 318 ? -10.540 10.449 20.715 1.00 94.69 318 ASN A N 1
ATOM 2465 C CA . ASN A 1 318 ? -11.246 11.713 20.510 1.00 94.69 318 ASN A CA 1
ATOM 2466 C C . ASN A 1 318 ? -11.639 11.923 19.038 1.00 94.69 318 ASN A C 1
ATOM 2468 O O . ASN A 1 318 ? -12.741 12.406 18.759 1.00 94.69 318 ASN A O 1
ATOM 2472 N N . TRP A 1 319 ? -10.780 11.536 18.089 1.00 94.62 319 TRP A N 1
ATOM 2473 C CA . TRP A 1 319 ? -11.126 11.535 16.666 1.00 94.62 319 TRP A CA 1
ATOM 2474 C C . TRP A 1 319 ? -12.228 10.526 16.329 1.00 94.62 319 TRP A C 1
ATOM 2476 O O . TRP A 1 319 ? -13.136 10.870 15.569 1.00 94.62 319 TRP A O 1
ATOM 2486 N N . GLN A 1 320 ? -12.215 9.326 16.923 1.00 93.75 320 GLN A N 1
ATOM 2487 C CA . GLN A 1 320 ? -13.279 8.338 16.713 1.00 93.75 320 GLN A CA 1
ATOM 2488 C C . GLN A 1 320 ? -14.642 8.900 17.121 1.00 93.75 320 GLN A C 1
ATOM 2490 O O . GLN A 1 320 ? -15.595 8.803 16.346 1.00 93.75 320 GLN A O 1
ATOM 2495 N N . LEU A 1 321 ? -14.715 9.525 18.299 1.00 92.12 321 LEU A N 1
ATOM 2496 C CA . LEU A 1 321 ? -15.931 10.147 18.824 1.00 92.12 321 LEU A CA 1
ATOM 2497 C C . LEU A 1 321 ? -16.400 11.309 17.933 1.00 92.12 321 LEU A C 1
ATOM 2499 O O . LEU A 1 321 ? -17.579 11.380 17.585 1.00 92.12 321 LEU A O 1
ATOM 2503 N N . ARG A 1 322 ? -15.482 12.172 17.478 1.00 90.69 322 ARG A N 1
ATOM 2504 C CA . ARG A 1 322 ? -15.796 13.272 16.546 1.00 90.69 322 ARG A CA 1
ATOM 2505 C C . ARG A 1 322 ? -16.368 12.785 15.220 1.00 90.69 322 ARG A C 1
ATOM 2507 O O . ARG A 1 322 ? -17.350 13.341 14.741 1.00 90.69 322 ARG A O 1
ATOM 2514 N N . HIS A 1 323 ? -15.788 11.741 14.631 1.00 88.94 323 HIS A N 1
ATOM 2515 C CA . HIS A 1 323 ? -16.298 11.151 13.388 1.00 88.94 323 HIS A CA 1
ATOM 2516 C C . HIS A 1 323 ? -17.686 10.514 13.548 1.00 88.94 323 HIS A C 1
ATOM 2518 O O . HIS A 1 323 ? -18.391 10.346 12.557 1.00 88.94 323 HIS A O 1
ATOM 2524 N N . ARG A 1 324 ? -18.102 10.212 14.784 1.00 85.31 324 ARG A N 1
ATOM 2525 C CA . ARG A 1 324 ? -19.460 9.770 15.137 1.00 85.31 324 ARG A CA 1
ATOM 2526 C C . ARG A 1 324 ? -20.400 10.933 15.499 1.00 85.31 324 ARG A C 1
ATOM 2528 O O . ARG A 1 324 ? -21.525 10.690 15.916 1.00 85.31 324 ARG A O 1
ATOM 2535 N N . GLY A 1 325 ? -19.959 12.184 15.342 1.00 84.81 325 GLY A N 1
ATOM 2536 C CA . GLY A 1 325 ? -20.763 13.384 15.597 1.00 84.81 325 GLY A CA 1
ATOM 2537 C C . GLY A 1 325 ? -20.746 13.883 17.045 1.00 84.81 325 GLY A C 1
ATOM 2538 O O . GLY A 1 325 ? -21.526 14.769 17.385 1.00 84.81 325 GLY A O 1
ATOM 2539 N N . LEU A 1 326 ? -19.873 13.351 17.907 1.00 79.88 326 LEU A N 1
ATOM 2540 C CA . LEU A 1 326 ? -19.776 13.785 19.302 1.00 79.88 326 LEU A CA 1
ATOM 2541 C C . LEU A 1 326 ? -18.850 15.001 19.448 1.00 79.88 326 LEU A C 1
ATOM 2543 O O . LEU A 1 326 ? -17.748 15.048 18.893 1.00 79.88 326 LEU A O 1
ATOM 2547 N N . ALA A 1 327 ? -19.288 15.985 20.234 1.00 73.50 327 ALA A N 1
ATOM 2548 C CA . ALA A 1 327 ? -18.503 17.175 20.541 1.00 73.50 327 ALA A CA 1
ATOM 2549 C C . ALA A 1 327 ? -17.418 16.846 21.579 1.00 73.50 327 ALA A C 1
ATOM 2551 O O . ALA A 1 327 ? -17.701 16.698 22.765 1.00 73.50 327 ALA A O 1
ATOM 2552 N N . VAL A 1 328 ? -16.166 16.738 21.127 1.00 78.31 328 VAL A N 1
ATOM 2553 C CA . VAL A 1 328 ? -15.005 16.442 21.982 1.00 78.31 328 VAL A CA 1
ATOM 2554 C C . VAL A 1 328 ? -13.895 17.462 21.733 1.00 78.31 328 VAL A C 1
ATOM 2556 O O . VAL A 1 328 ? -13.590 17.790 20.581 1.00 78.31 328 VAL A O 1
ATOM 2559 N N . THR A 1 329 ? -13.268 17.970 22.794 1.00 71.62 329 THR A N 1
ATOM 2560 C CA . THR A 1 329 ? -12.123 18.890 22.707 1.00 71.62 329 THR A CA 1
ATOM 2561 C C . THR A 1 329 ? -10.838 18.101 22.466 1.00 71.62 329 THR A C 1
ATOM 2563 O O . THR A 1 329 ? -10.517 17.196 23.232 1.00 71.62 329 THR A O 1
ATOM 2566 N N . LEU A 1 330 ? -10.088 18.433 21.409 1.00 64.12 330 LEU A N 1
ATOM 2567 C CA . LEU A 1 330 ? -8.772 17.829 21.182 1.00 64.12 330 LEU A CA 1
ATOM 2568 C C . LEU A 1 330 ? -7.732 18.456 22.122 1.00 64.12 330 LEU A C 1
ATOM 2570 O O . LEU A 1 330 ? -7.798 19.663 22.374 1.00 64.12 330 LEU A O 1
ATOM 2574 N N . PRO A 1 331 ? -6.744 17.681 22.602 1.00 60.88 331 PRO A N 1
ATOM 2575 C CA . PRO A 1 331 ? -5.588 18.249 23.278 1.00 60.88 331 PRO A CA 1
ATOM 2576 C C . PRO A 1 331 ? -4.905 19.287 22.371 1.00 60.88 331 PRO A C 1
ATOM 2578 O O . PRO A 1 331 ? -4.851 19.085 21.154 1.00 60.88 331 PRO A O 1
ATOM 2581 N N . PRO A 1 332 ? -4.343 20.379 22.918 1.00 56.22 332 PRO A N 1
ATOM 2582 C CA . PRO A 1 332 ? -3.575 21.321 22.115 1.00 56.22 332 PRO A CA 1
ATOM 2583 C C . PRO A 1 332 ? -2.416 20.590 21.427 1.00 56.22 332 PRO A C 1
ATOM 2585 O O . PRO A 1 332 ? -1.655 19.856 22.074 1.00 56.22 332 PRO A O 1
ATOM 2588 N N . ALA A 1 333 ? -2.275 20.787 20.115 1.00 54.66 333 ALA A N 1
ATOM 2589 C CA . ALA A 1 333 ? -1.143 20.270 19.358 1.00 54.66 333 ALA A CA 1
ATOM 2590 C C . ALA A 1 333 ? 0.147 20.810 19.995 1.00 54.66 333 ALA A C 1
ATOM 2592 O O . ALA A 1 333 ? 0.369 22.019 20.031 1.00 54.66 333 ALA A O 1
ATOM 2593 N N . ARG A 1 334 ? 0.987 19.931 20.555 1.00 50.69 334 ARG A N 1
ATOM 2594 C CA . ARG A 1 334 ? 2.347 20.332 20.934 1.00 50.69 334 ARG A CA 1
ATOM 2595 C C . ARG A 1 334 ? 3.226 20.039 19.735 1.00 50.69 334 ARG A C 1
ATOM 2597 O O . ARG A 1 334 ? 3.290 18.889 19.311 1.00 50.69 334 ARG A O 1
ATOM 2604 N N . ALA A 1 335 ? 3.893 21.062 19.213 1.00 45.56 335 ALA A N 1
ATOM 2605 C CA . ALA A 1 335 ? 4.957 20.863 18.246 1.00 45.56 335 ALA A CA 1
ATOM 2606 C C . ALA A 1 335 ? 6.079 20.066 18.930 1.00 45.56 335 ALA A C 1
ATOM 2608 O O . ALA A 1 335 ? 6.835 20.606 19.734 1.00 45.56 335 ALA A O 1
ATOM 2609 N N . ASP A 1 336 ? 6.144 18.763 18.669 1.00 50.19 336 ASP A N 1
ATOM 2610 C CA . ASP A 1 336 ? 7.329 17.971 18.975 1.00 50.19 336 ASP A CA 1
ATOM 2611 C C . ASP A 1 336 ? 8.348 18.251 17.869 1.00 50.19 336 ASP A C 1
ATOM 2613 O O . ASP A 1 336 ? 8.189 17.794 16.735 1.00 50.19 336 ASP A O 1
ATOM 2617 N N . THR A 1 337 ? 9.345 19.076 18.185 1.00 45.59 337 THR A N 1
ATOM 2618 C CA . THR A 1 337 ? 10.351 19.580 17.237 1.00 45.59 337 THR A CA 1
ATOM 2619 C C . THR A 1 337 ? 11.404 18.540 16.857 1.00 45.59 337 THR A C 1
ATOM 2621 O O . THR A 1 337 ? 12.244 18.821 16.004 1.00 45.59 337 THR A O 1
ATOM 2624 N N . ARG A 1 338 ? 11.375 17.347 17.466 1.00 50.12 338 ARG A N 1
ATOM 2625 C CA . ARG A 1 338 ? 12.354 16.285 17.200 1.00 50.12 338 ARG A CA 1
ATOM 2626 C C . ARG A 1 338 ? 12.215 15.737 15.784 1.00 50.12 338 ARG A C 1
ATOM 2628 O O . ARG A 1 338 ? 11.100 15.623 15.298 1.00 50.12 338 ARG A O 1
ATOM 2635 N N . THR A 1 339 ? 13.275 15.332 15.099 1.00 48.72 339 THR A N 1
ATOM 2636 C CA . THR A 1 339 ? 13.180 14.740 13.740 1.00 48.72 339 THR A CA 1
ATOM 2637 C C . THR A 1 339 ? 12.710 13.271 13.762 1.00 48.72 339 THR A C 1
ATOM 2639 O O . THR A 1 339 ? 12.706 12.633 14.813 1.00 48.72 339 THR A O 1
ATOM 2642 N N . GLU A 1 340 ? 12.258 12.696 12.636 1.00 45.78 340 GLU A N 1
ATOM 2643 C CA . GLU A 1 340 ? 11.919 11.252 12.566 1.00 45.78 340 GLU A CA 1
ATOM 2644 C C . GLU A 1 340 ? 13.109 10.359 12.947 1.00 45.78 340 GLU A C 1
ATOM 2646 O O . GLU A 1 340 ? 12.945 9.371 13.663 1.00 45.78 340 GLU A O 1
ATOM 2651 N N . SER A 1 341 ? 14.317 10.765 12.551 1.00 42.91 341 SER A N 1
ATOM 2652 C CA . SER A 1 341 ? 15.573 10.101 12.908 1.00 42.91 341 SER A CA 1
ATOM 2653 C C . SER A 1 341 ? 15.849 10.126 14.416 1.00 42.91 341 SER A C 1
ATOM 2655 O O . SER A 1 341 ? 16.340 9.143 14.969 1.00 42.91 341 SER A O 1
ATOM 2657 N N . GLU A 1 342 ? 15.502 11.215 15.107 1.00 44.31 342 GLU A N 1
ATOM 2658 C CA . GLU A 1 342 ? 15.638 11.323 16.567 1.00 44.31 342 GLU A CA 1
ATOM 2659 C C . GLU A 1 342 ? 14.640 10.432 17.316 1.00 44.31 342 GLU A C 1
ATOM 2661 O O . GLU A 1 342 ? 14.980 9.876 18.362 1.00 44.31 342 GLU A O 1
ATOM 2666 N N . ILE A 1 343 ? 13.434 10.241 16.768 1.00 49.59 343 ILE A N 1
ATOM 2667 C CA . ILE A 1 343 ? 12.435 9.311 17.315 1.00 49.59 343 ILE A CA 1
ATOM 2668 C C . ILE A 1 343 ? 12.896 7.860 17.135 1.00 49.59 343 ILE A C 1
ATOM 2670 O O . ILE A 1 343 ? 12.887 7.095 18.101 1.00 49.59 343 ILE A O 1
ATOM 2674 N N . ALA A 1 344 ? 13.367 7.490 15.940 1.00 44.72 344 ALA A N 1
ATOM 2675 C CA . ALA A 1 344 ? 13.895 6.150 15.673 1.00 44.72 344 ALA A CA 1
ATOM 2676 C C . ALA A 1 344 ? 15.099 5.817 16.577 1.00 44.72 344 ALA A C 1
ATOM 2678 O O . ALA A 1 344 ? 15.183 4.727 17.145 1.00 44.72 344 ALA A O 1
ATOM 2679 N N . ALA A 1 345 ? 16.000 6.782 16.794 1.00 43.34 345 ALA A N 1
ATOM 2680 C CA . ALA A 1 345 ? 17.143 6.624 17.691 1.00 43.34 345 ALA A CA 1
ATOM 2681 C C . ALA A 1 345 ? 16.743 6.479 19.173 1.00 43.34 345 ALA A C 1
ATOM 2683 O O . ALA A 1 345 ? 17.429 5.784 19.924 1.00 43.34 345 ALA A O 1
ATOM 2684 N N . ALA A 1 346 ? 15.647 7.110 19.607 1.00 45.78 346 ALA A N 1
ATOM 2685 C CA . ALA A 1 346 ? 15.124 6.969 20.966 1.00 45.78 346 ALA A CA 1
ATOM 2686 C C . ALA A 1 346 ? 14.481 5.592 21.207 1.00 45.78 346 ALA A C 1
ATOM 2688 O O . ALA A 1 346 ? 14.617 5.043 22.299 1.00 45.78 346 ALA A O 1
ATOM 2689 N N . LEU A 1 347 ? 13.853 5.004 20.185 1.00 43.66 347 LEU A N 1
ATOM 2690 C CA . LEU A 1 347 ? 13.230 3.677 20.264 1.00 43.66 347 LEU A CA 1
ATOM 2691 C C . LEU A 1 347 ? 14.258 2.543 20.327 1.00 43.66 347 LEU A C 1
ATOM 2693 O O . LEU A 1 347 ? 14.085 1.615 21.109 1.00 43.66 347 LEU A O 1
ATOM 2697 N N . ILE A 1 348 ? 15.387 2.673 19.619 1.00 45.56 348 ILE A N 1
ATOM 2698 C CA . ILE A 1 348 ? 16.543 1.761 19.750 1.00 45.56 348 ILE A CA 1
ATOM 2699 C C . ILE A 1 348 ? 17.138 1.805 21.173 1.00 45.56 348 ILE A C 1
ATOM 2701 O O . ILE A 1 348 ? 17.785 0.857 21.615 1.00 45.56 348 ILE A O 1
ATOM 2705 N N . ARG A 1 349 ? 16.925 2.905 21.909 1.00 39.09 349 ARG A N 1
ATOM 2706 C CA . ARG A 1 349 ? 17.474 3.130 23.251 1.00 39.09 349 ARG A CA 1
ATOM 2707 C C . ARG A 1 349 ? 16.547 2.747 24.396 1.00 39.09 349 ARG A C 1
ATOM 2709 O O . ARG A 1 349 ? 16.984 2.916 25.528 1.00 39.09 349 ARG A O 1
ATOM 2716 N N . LEU A 1 350 ? 15.333 2.245 24.159 1.00 39.47 350 LEU A N 1
ATOM 2717 C CA . LEU A 1 350 ? 14.523 1.636 25.220 1.00 39.47 350 LEU A CA 1
ATOM 2718 C C . LEU A 1 350 ? 15.137 0.270 25.571 1.00 39.47 350 LEU A C 1
ATOM 2720 O O . LEU A 1 350 ? 14.943 -0.685 24.820 1.00 39.47 350 LEU A O 1
ATOM 2724 N N . PRO A 1 351 ? 15.890 0.123 26.680 1.00 39.91 351 PRO A N 1
ATOM 2725 C CA . PRO A 1 351 ? 16.339 -1.187 27.108 1.00 39.91 351 PRO A CA 1
ATOM 2726 C C . PRO A 1 351 ? 15.155 -1.885 27.778 1.00 39.91 351 PRO A C 1
ATOM 2728 O O . PRO A 1 351 ? 14.285 -1.230 28.358 1.00 39.91 351 PRO A O 1
ATOM 2731 N N . ALA A 1 352 ? 15.170 -3.213 27.742 1.00 40.75 352 ALA A N 1
ATOM 2732 C CA . ALA A 1 352 ? 14.275 -4.132 28.434 1.00 40.75 352 ALA A CA 1
ATOM 2733 C C . ALA A 1 352 ? 14.058 -3.793 29.929 1.00 40.75 352 ALA A C 1
ATOM 2735 O O . ALA A 1 352 ? 14.617 -4.425 30.819 1.00 40.75 352 ALA A O 1
ATOM 2736 N N . ARG A 1 353 ? 13.223 -2.794 30.229 1.00 36.91 353 ARG A N 1
ATOM 2737 C CA . ARG A 1 353 ? 12.705 -2.528 31.579 1.00 36.91 353 ARG A CA 1
ATOM 2738 C C . ARG A 1 353 ? 11.422 -3.307 31.876 1.00 36.91 353 ARG A C 1
ATOM 2740 O O . ARG A 1 353 ? 10.981 -3.297 33.015 1.00 36.91 353 ARG A O 1
ATOM 2747 N N . ALA A 1 354 ? 10.874 -4.016 30.887 1.00 41.16 354 ALA A N 1
ATOM 2748 C CA . ALA A 1 354 ? 9.664 -4.826 31.029 1.00 41.16 354 ALA A CA 1
ATOM 2749 C C . ALA A 1 354 ? 9.923 -6.319 31.322 1.00 41.16 354 ALA A C 1
ATOM 2751 O O . ALA A 1 354 ? 8.976 -7.061 31.553 1.00 41.16 354 ALA A O 1
ATOM 2752 N N . ALA A 1 355 ? 11.176 -6.782 31.369 1.00 37.19 355 ALA A N 1
ATOM 2753 C CA . ALA A 1 355 ? 11.481 -8.153 31.772 1.00 37.19 355 ALA A CA 1
ATOM 2754 C C . ALA A 1 355 ? 12.682 -8.156 32.718 1.00 37.19 355 ALA A C 1
ATOM 2756 O O . ALA A 1 355 ? 13.788 -7.792 32.328 1.00 37.19 355 ALA A O 1
ATOM 2757 N N . GLY A 1 356 ? 12.469 -8.574 33.967 1.00 31.88 356 GLY A N 1
ATOM 2758 C CA . GLY A 1 356 ? 13.498 -8.743 34.999 1.00 31.88 356 GLY A CA 1
ATOM 2759 C C . GLY A 1 356 ? 14.498 -9.875 34.720 1.00 31.88 356 GLY A C 1
ATOM 2760 O O . GLY A 1 356 ? 14.806 -10.654 35.616 1.00 31.88 356 GLY A O 1
ATOM 2761 N N . GLY A 1 357 ? 15.003 -9.990 33.493 1.00 32.50 357 GLY A N 1
ATOM 2762 C CA . GLY A 1 357 ? 16.046 -10.930 33.098 1.00 32.50 357 GLY A CA 1
ATOM 2763 C C . GLY A 1 357 ? 17.382 -10.211 32.950 1.00 32.50 357 GLY A C 1
ATOM 2764 O O . GLY A 1 357 ? 17.498 -9.248 32.195 1.00 32.50 357 GLY A O 1
ATOM 2765 N N . ARG A 1 358 ? 18.408 -10.673 33.671 1.00 29.12 358 ARG A N 1
ATOM 2766 C CA . ARG A 1 358 ? 19.791 -10.214 33.473 1.00 29.12 358 ARG A CA 1
ATOM 2767 C C . ARG A 1 358 ? 20.196 -10.382 31.996 1.00 29.12 358 ARG A C 1
ATOM 2769 O O . ARG A 1 358 ? 19.953 -11.452 31.441 1.00 29.12 358 ARG A O 1
ATOM 2776 N N . PRO A 1 359 ? 20.861 -9.391 31.379 1.00 34.91 359 PRO A N 1
ATOM 2777 C CA . PRO A 1 359 ? 21.411 -9.553 30.039 1.00 34.91 359 PRO A CA 1
ATOM 2778 C C . PRO A 1 359 ? 22.547 -10.594 30.046 1.00 34.91 359 PRO A C 1
ATOM 2780 O O . PRO A 1 359 ? 23.348 -10.606 30.988 1.00 34.91 359 PRO A O 1
ATOM 2783 N N . PRO A 1 360 ? 22.664 -11.456 29.017 1.00 34.81 360 PRO A N 1
ATOM 2784 C CA . PRO A 1 360 ? 23.848 -12.281 28.840 1.00 34.81 360 PRO A CA 1
ATOM 2785 C C . PRO A 1 360 ? 25.035 -11.398 28.436 1.00 34.81 360 PRO A C 1
ATOM 2787 O O . PRO A 1 360 ? 24.895 -10.418 27.702 1.00 34.81 360 PRO A O 1
ATOM 2790 N N . ALA A 1 361 ? 26.213 -11.743 28.952 1.00 30.53 361 ALA A N 1
ATOM 2791 C CA . ALA A 1 361 ? 27.457 -11.035 28.697 1.00 30.53 361 ALA A CA 1
ATOM 2792 C C . ALA A 1 361 ? 27.800 -11.040 27.197 1.00 30.53 361 ALA A C 1
ATOM 2794 O O . ALA A 1 361 ? 27.949 -12.096 26.586 1.00 30.53 361 ALA A O 1
ATOM 2795 N N . ILE A 1 362 ? 27.956 -9.847 26.624 1.00 32.91 362 ILE A N 1
ATOM 2796 C CA . ILE A 1 362 ? 28.486 -9.646 25.275 1.00 32.91 362 ILE A CA 1
ATOM 2797 C C . ILE A 1 362 ? 30.013 -9.715 25.375 1.00 32.91 362 ILE A C 1
ATOM 2799 O O . ILE A 1 362 ? 30.642 -8.834 25.964 1.00 32.91 362 ILE A O 1
ATOM 2803 N N . SER A 1 363 ? 30.616 -10.766 24.822 1.00 28.94 363 SER A N 1
ATOM 2804 C CA . SER A 1 363 ? 32.060 -10.836 24.616 1.00 28.94 363 SER A CA 1
ATOM 2805 C C . SER A 1 363 ? 32.449 -10.005 23.391 1.00 28.94 363 SER A C 1
ATOM 2807 O O . SER A 1 363 ? 32.039 -10.259 22.261 1.00 28.94 363 SER A O 1
ATOM 2809 N N . ASN A 1 364 ? 33.257 -8.977 23.645 1.00 30.02 364 ASN A N 1
ATOM 2810 C CA . ASN A 1 364 ? 33.988 -8.210 22.644 1.00 30.02 364 ASN A CA 1
ATOM 2811 C C . ASN A 1 364 ? 34.912 -9.125 21.838 1.00 30.02 364 ASN A C 1
ATOM 2813 O O . ASN A 1 364 ? 35.688 -9.836 22.460 1.00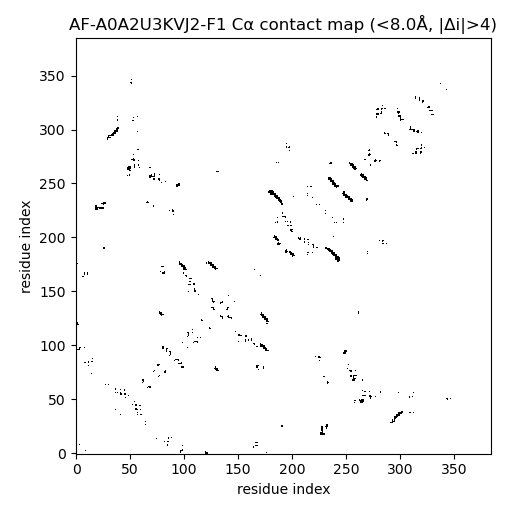 30.02 364 ASN A O 1
ATOM 2817 N N . PHE A 1 365 ? 34.967 -8.984 20.512 1.00 27.86 365 PHE A N 1
ATOM 2818 C CA . PHE A 1 365 ? 36.248 -9.012 19.797 1.00 27.86 365 PHE A CA 1
ATOM 2819 C C . PHE A 1 365 ? 36.186 -8.142 18.540 1.00 27.86 365 PHE A C 1
ATOM 2821 O O . PHE A 1 365 ? 35.421 -8.386 17.610 1.00 27.86 365 PHE A O 1
ATOM 2828 N N . GLY A 1 366 ? 37.004 -7.090 18.562 1.00 26.20 366 GLY A N 1
ATOM 2829 C CA . GLY A 1 366 ? 37.227 -6.178 17.455 1.00 26.20 366 GLY A CA 1
ATOM 2830 C C . GLY A 1 366 ? 38.249 -6.708 16.451 1.00 26.20 366 GLY A C 1
ATOM 2831 O O . GLY A 1 366 ? 39.155 -7.475 16.774 1.00 26.20 366 GLY A O 1
ATOM 2832 N N . CYS A 1 367 ? 38.110 -6.225 15.221 1.00 23.28 367 CYS A N 1
ATOM 2833 C CA . CYS A 1 367 ? 39.115 -6.289 14.170 1.00 23.28 367 CYS A CA 1
ATOM 2834 C C . CYS A 1 367 ? 40.441 -5.643 14.605 1.00 23.28 367 CYS A C 1
ATOM 2836 O O . CYS A 1 367 ? 40.410 -4.516 15.100 1.00 23.28 367 CYS A O 1
ATOM 2838 N N . ARG A 1 368 ? 41.589 -6.251 14.256 1.00 25.17 368 ARG A N 1
ATOM 2839 C CA . ARG A 1 368 ? 42.576 -5.718 13.277 1.00 25.17 368 ARG A CA 1
ATOM 2840 C C . ARG A 1 368 ? 43.858 -6.589 13.172 1.00 25.17 368 ARG A C 1
ATOM 2842 O O . ARG A 1 368 ? 44.030 -7.501 13.971 1.00 25.17 368 ARG A O 1
ATOM 2849 N N . PRO A 1 369 ? 44.694 -6.385 12.126 1.00 42.59 369 PRO A N 1
ATOM 2850 C CA . PRO A 1 369 ? 45.422 -7.432 11.402 1.00 42.59 369 PRO A CA 1
ATOM 2851 C C . PRO A 1 369 ? 46.883 -7.575 11.850 1.00 42.59 369 PRO A C 1
ATOM 2853 O O . PRO A 1 369 ? 47.404 -6.676 12.507 1.00 42.59 369 PRO A O 1
ATOM 2856 N N . ARG A 1 370 ? 47.585 -8.622 11.382 1.00 26.31 370 ARG A N 1
ATOM 2857 C CA . ARG A 1 370 ? 49.039 -8.564 11.136 1.00 26.31 370 ARG A CA 1
ATOM 2858 C C . ARG A 1 370 ? 49.563 -9.696 10.250 1.00 26.31 370 ARG A C 1
ATOM 2860 O O . ARG A 1 370 ? 49.179 -10.852 10.354 1.00 26.31 370 ARG A O 1
ATOM 2867 N N . SER A 1 371 ? 50.478 -9.283 9.388 1.00 27.14 371 SER A N 1
ATOM 2868 C CA . SER A 1 371 ? 51.344 -10.031 8.489 1.00 27.14 371 SER A CA 1
ATOM 2869 C C . SER A 1 371 ? 52.590 -10.612 9.179 1.00 27.14 371 SER A C 1
ATOM 2871 O O . SER A 1 371 ? 53.171 -9.941 10.026 1.00 27.14 371 SER A O 1
ATOM 2873 N N . ARG A 1 372 ? 53.059 -11.745 8.629 1.00 26.95 372 ARG A N 1
ATOM 2874 C CA . ARG A 1 372 ? 54.451 -12.239 8.472 1.00 26.95 372 ARG A CA 1
ATOM 2875 C C . ARG A 1 372 ? 55.295 -12.727 9.677 1.00 26.95 372 ARG A C 1
ATOM 2877 O O . ARG A 1 372 ? 55.666 -11.962 10.554 1.00 26.95 372 ARG A O 1
ATOM 2884 N N . CYS A 1 373 ? 55.785 -13.959 9.458 1.00 23.22 373 CYS A N 1
ATOM 2885 C CA . CYS A 1 373 ? 57.153 -14.493 9.620 1.00 23.22 373 CYS A CA 1
ATOM 2886 C C . CYS A 1 373 ? 57.566 -15.308 10.871 1.00 23.22 373 CYS A C 1
ATOM 2888 O O . CYS A 1 373 ? 57.661 -14.790 11.974 1.00 23.22 373 CYS A O 1
ATOM 2890 N N . CYS A 1 374 ? 57.992 -16.545 10.546 1.00 23.59 374 CYS A N 1
ATOM 2891 C CA . CYS A 1 374 ? 59.066 -17.384 11.107 1.00 23.59 374 CYS A CA 1
ATOM 2892 C C . CYS A 1 374 ? 58.881 -18.059 12.481 1.00 23.59 374 CYS A C 1
ATOM 2894 O O . CYS A 1 374 ? 59.000 -17.409 13.509 1.00 23.59 374 CYS A O 1
ATOM 2896 N N . LEU A 1 375 ? 58.788 -19.401 12.495 1.00 26.06 375 LEU A N 1
ATOM 2897 C CA . LEU A 1 375 ? 59.898 -20.309 12.863 1.00 26.06 375 LEU A CA 1
ATOM 2898 C C . LEU A 1 375 ? 59.458 -21.792 12.904 1.00 26.06 375 LEU A C 1
ATOM 2900 O O . LEU A 1 375 ? 58.485 -22.150 13.552 1.00 26.06 375 LEU A O 1
ATOM 2904 N N . ASN A 1 376 ? 60.255 -22.620 12.221 1.00 26.28 376 ASN A N 1
ATOM 2905 C CA . ASN A 1 376 ? 60.707 -23.978 12.553 1.00 26.28 376 ASN A CA 1
ATOM 2906 C C . ASN A 1 376 ? 59.731 -25.045 13.078 1.00 26.28 376 ASN A C 1
ATOM 2908 O O . ASN A 1 376 ? 59.367 -25.055 14.249 1.00 26.28 376 ASN A O 1
ATOM 2912 N N . SER A 1 377 ? 59.536 -26.096 12.272 1.00 29.20 377 SER A N 1
ATOM 2913 C CA . SER A 1 377 ? 59.769 -27.491 12.706 1.00 29.20 377 SER A CA 1
ATOM 2914 C C . SER A 1 377 ? 59.701 -28.468 11.519 1.00 29.20 377 SER A C 1
ATOM 2916 O O . SER A 1 377 ? 58.638 -28.747 10.978 1.00 29.20 377 SER A O 1
ATOM 2918 N N . GLN A 1 378 ? 60.863 -28.986 11.109 1.00 29.23 378 GLN A N 1
ATOM 2919 C CA . GLN A 1 378 ? 61.006 -30.307 10.470 1.00 29.23 378 GLN A CA 1
ATOM 2920 C C . GLN A 1 378 ? 61.125 -31.367 11.581 1.00 29.23 378 GLN A C 1
ATOM 2922 O O . GLN A 1 378 ? 61.607 -31.009 12.661 1.00 29.23 378 GLN A O 1
ATOM 2927 N N . PRO A 1 379 ? 60.702 -32.635 11.374 1.00 35.12 379 PRO A N 1
ATOM 2928 C CA . PRO A 1 379 ? 61.552 -33.665 10.726 1.00 35.12 379 PRO A CA 1
ATOM 2929 C C . PRO A 1 379 ? 60.732 -34.783 10.013 1.00 35.12 379 PRO A C 1
ATOM 2931 O O . PRO A 1 379 ? 59.518 -34.648 9.886 1.00 35.12 379 PRO A O 1
ATOM 2934 N N . PRO A 1 380 ? 61.313 -35.943 9.634 1.00 39.59 380 PRO A N 1
ATOM 2935 C CA . PRO A 1 380 ? 62.557 -36.193 8.909 1.00 39.59 380 PRO A CA 1
ATOM 2936 C C . PRO A 1 380 ? 62.318 -36.923 7.566 1.00 39.59 380 PRO A C 1
ATOM 2938 O O . PRO A 1 380 ? 61.242 -37.431 7.263 1.00 39.59 380 PRO A O 1
ATOM 2941 N N . ARG A 1 381 ? 63.389 -36.990 6.771 1.00 36.06 381 ARG A N 1
ATOM 2942 C CA . ARG A 1 381 ? 63.514 -37.754 5.523 1.00 36.06 381 ARG A CA 1
ATOM 2943 C C . ARG A 1 381 ? 63.582 -39.267 5.784 1.00 36.06 381 ARG A C 1
ATOM 2945 O O . ARG A 1 381 ? 64.276 -39.692 6.703 1.00 36.06 381 ARG A O 1
ATOM 2952 N N . GLY A 1 382 ? 62.970 -40.046 4.894 1.00 28.75 382 GLY A N 1
ATOM 2953 C CA . GLY A 1 382 ? 63.270 -41.460 4.632 1.00 28.75 382 GLY A CA 1
ATOM 2954 C C . GLY A 1 382 ? 63.429 -41.689 3.114 1.00 28.75 382 GLY A C 1
ATOM 2955 O O . GLY A 1 382 ? 62.912 -40.864 2.356 1.00 28.75 382 GLY A O 1
ATOM 2956 N N . PRO A 1 383 ? 64.188 -42.706 2.652 1.00 38.97 383 PRO A N 1
ATOM 2957 C CA . PRO A 1 383 ? 64.906 -42.624 1.376 1.00 38.97 383 PRO A CA 1
ATOM 2958 C C . PRO A 1 383 ? 64.424 -43.570 0.251 1.00 38.97 383 PRO A C 1
ATOM 2960 O O . PRO A 1 383 ? 63.789 -44.586 0.520 1.00 38.97 383 PRO A O 1
ATOM 2963 N N . CYS A 1 384 ? 64.910 -43.250 -0.963 1.00 30.34 384 CYS A N 1
ATOM 2964 C CA . CYS A 1 384 ? 65.146 -44.089 -2.161 1.00 30.34 384 CYS A CA 1
ATOM 2965 C C . CYS A 1 384 ? 63.944 -44.535 -3.023 1.00 30.34 384 CYS A C 1
ATOM 2967 O O . CYS A 1 384 ? 62.845 -44.685 -2.492 1.00 30.34 384 CYS A O 1
ATOM 2969 N N . PRO A 1 385 ? 64.145 -44.855 -4.324 1.00 45.62 385 PRO A N 1
ATOM 2970 C CA . PRO A 1 385 ? 65.353 -44.766 -5.166 1.00 45.62 385 PRO A CA 1
ATOM 2971 C C . PRO A 1 385 ? 65.341 -43.639 -6.215 1.00 45.62 385 PRO A C 1
ATOM 2973 O O . PRO A 1 385 ? 64.245 -43.180 -6.608 1.00 45.62 385 PRO A O 1
#

pLDDT: mean 82.47, std 21.25, range [23.22, 98.5]

Foldseek 3Di:
DADADPLLLVLLPVVLVVLQPPPFALEADFDPEEAEAEPVVLVVVLPFALFFCLCSSVVSVLVVSVFAQCQVCVQVCLFQSSVQSNLCVQPVPFAFHKAFQVQLCLVLPLQRSVVCQCVNQVQHKAKAFRHDDDLADPPPGDPVVVVSVVSSPDPVSVPCPDDDRDNSVNRGIMITHDAAFPFKKKWKDARLATLQQLIDTPPDDDGDPPPSPLVRVVVNVSSVRRHSSNRYSWIKIWIWGQHPVRDIHTSGIDTFHANCPPSGGTDHHPCLVPLPCNLLSSLSVQVVSCVVNVYHYAQALPCVVCVVSSLSSVQNRQNNCVVVVDDDDRDPRDPPVDDSVRSSVVSVVPPPPPDPDDDDDDDDDDDDDDDDDDDDDDDDDDDDD

Solvent-accessible surface area (backbone atoms only — not comparable to full-atom values): 22326 Å² total; per-residue (Å²): 124,67,72,71,52,70,69,59,54,62,68,42,48,64,58,50,49,52,36,63,65,35,89,48,55,40,62,74,84,66,58,91,55,69,44,77,48,42,43,62,67,36,60,78,58,56,74,59,50,38,59,56,79,59,34,36,68,59,53,47,48,41,52,76,71,67,36,63,52,42,57,65,47,73,73,38,46,70,28,50,54,52,35,46,56,50,49,35,76,61,43,57,85,39,45,61,49,52,43,46,45,62,51,43,22,60,73,50,32,43,75,34,32,61,62,47,49,62,68,38,28,82,76,37,68,43,43,28,54,18,63,71,100,54,92,39,79,74,96,75,32,56,60,51,68,62,50,51,52,55,45,46,66,45,64,82,62,72,74,57,91,62,71,71,84,68,55,78,85,72,37,61,38,27,39,30,52,46,73,71,64,69,44,51,34,35,40,30,30,50,33,65,42,61,43,76,84,55,40,31,44,69,89,55,99,50,89,47,85,93,59,41,62,63,64,46,51,52,51,42,60,50,48,75,53,50,45,35,40,68,31,18,66,34,43,38,22,36,33,30,29,36,28,83,88,74,48,71,34,47,77,49,66,35,70,40,26,36,34,86,75,68,65,53,18,38,44,63,36,64,54,39,59,39,90,87,48,6,36,52,51,44,17,51,52,38,50,48,53,18,63,76,38,74,32,55,51,44,48,36,53,72,32,75,94,41,58,70,61,24,46,45,28,44,49,16,34,47,36,38,43,40,78,71,73,43,93,66,85,75,79,80,85,72,86,73,86,69,52,73,68,55,51,39,56,50,60,76,63,62,70,77,82,89,49,102,64,83,80,80,86,82,80,84,82,79,90,83,87,88,83,89,86,88,82,90,84,87,88,81,91,84,84,84,134